Protein AF-A0A2M6W007-F1 (afdb_monomer_lite)

pLDDT: mean 82.6, std 11.11, range [42.0, 96.88]

Organism: NCBI:txid1974650

Structure (mmCIF, N/CA/C/O backbone):
data_AF-A0A2M6W007-F1
#
_entry.id   AF-A0A2M6W007-F1
#
loop_
_atom_site.group_PDB
_atom_site.id
_atom_site.type_symbol
_atom_site.label_atom_id
_atom_site.label_alt_id
_atom_site.label_comp_id
_atom_site.label_asym_id
_atom_site.label_entity_id
_atom_site.label_seq_id
_atom_site.pdbx_PDB_ins_code
_atom_site.Cartn_x
_atom_site.Cartn_y
_atom_site.Cartn_z
_atom_site.occupancy
_atom_site.B_iso_or_equiv
_atom_site.auth_seq_id
_atom_site.auth_comp_id
_atom_site.auth_asym_id
_atom_site.auth_atom_id
_atom_site.pdbx_PDB_model_num
ATOM 1 N N . ARG A 1 1 ? -10.354 1.843 -17.932 1.00 42.00 1 ARG A N 1
ATOM 2 C CA . ARG A 1 1 ? -9.339 2.840 -17.512 1.00 42.00 1 ARG A CA 1
ATOM 3 C C . ARG A 1 1 ? -9.110 3.803 -18.677 1.00 42.00 1 ARG A C 1
ATOM 5 O O . ARG A 1 1 ? -8.175 3.614 -19.440 1.00 42.00 1 ARG A O 1
ATOM 12 N N . GLY A 1 2 ? -10.047 4.721 -18.912 1.00 45.81 2 GLY A N 1
ATOM 13 C CA . GLY A 1 2 ? -9.952 5.723 -19.979 1.00 45.81 2 GLY A CA 1
ATOM 14 C C . GLY A 1 2 ? -9.553 7.080 -19.406 1.00 45.81 2 GLY A C 1
ATOM 15 O O . GLY A 1 2 ? -9.742 7.310 -18.212 1.00 45.81 2 GLY A O 1
ATOM 16 N N . VAL A 1 3 ? -9.019 7.952 -20.256 1.00 50.84 3 VAL A N 1
ATOM 17 C CA . VAL A 1 3 ? -8.928 9.395 -20.012 1.00 50.84 3 VAL A CA 1
ATOM 18 C C . VAL A 1 3 ? -9.716 10.046 -21.137 1.00 50.84 3 VAL A C 1
ATOM 20 O O . VAL A 1 3 ? -9.412 9.808 -22.307 1.00 50.84 3 VAL A O 1
ATOM 23 N N . THR A 1 4 ? -10.739 10.823 -20.807 1.00 56.56 4 THR A N 1
ATOM 24 C CA . THR A 1 4 ? -11.425 11.678 -21.784 1.00 56.56 4 THR A CA 1
ATOM 25 C C . THR A 1 4 ? -10.906 13.095 -21.616 1.00 56.56 4 THR A C 1
ATOM 27 O O . THR A 1 4 ? -10.598 13.524 -20.506 1.00 56.56 4 THR A O 1
ATOM 30 N N . GLY A 1 5 ? -10.714 13.788 -22.736 1.00 57.38 5 GLY A N 1
ATOM 31 C CA . GLY A 1 5 ? -10.136 15.125 -22.783 1.00 57.38 5 GLY A CA 1
ATOM 32 C C . GLY A 1 5 ? -11.005 16.046 -23.629 1.00 57.38 5 GLY A C 1
ATOM 33 O O . GLY A 1 5 ? -11.279 15.740 -24.789 1.00 57.38 5 GLY A O 1
ATOM 34 N N . GLY A 1 6 ? -11.426 17.172 -23.062 1.00 59.97 6 GLY A N 1
ATOM 35 C CA . GLY A 1 6 ? -12.154 18.239 -23.752 1.00 59.97 6 GLY A CA 1
ATOM 36 C C . GLY A 1 6 ? -11.506 19.596 -23.504 1.00 59.97 6 GLY A C 1
ATOM 37 O O . GLY A 1 6 ? -10.613 19.713 -22.673 1.00 59.97 6 GLY A O 1
ATOM 38 N N . SER A 1 7 ? -11.927 20.642 -24.214 1.00 58.47 7 SER A N 1
ATOM 39 C CA . SER A 1 7 ? -11.434 22.002 -23.972 1.00 58.47 7 SER A CA 1
ATOM 40 C C . SER A 1 7 ? -12.556 22.947 -23.560 1.00 58.47 7 SER A C 1
ATOM 42 O O . SER A 1 7 ? -13.568 23.051 -24.251 1.00 58.47 7 SER A O 1
ATOM 44 N N . VAL A 1 8 ? -12.344 23.694 -22.473 1.00 63.19 8 VAL A N 1
ATOM 45 C CA . VAL A 1 8 ? -13.211 24.800 -22.043 1.00 63.19 8 VAL A CA 1
ATOM 46 C C . VAL A 1 8 ? -12.331 26.003 -21.712 1.00 63.19 8 VAL A C 1
ATOM 48 O O . VAL A 1 8 ? -11.396 25.914 -20.922 1.00 63.19 8 VAL A O 1
ATOM 51 N N . GLY A 1 9 ? -12.587 27.148 -22.352 1.00 64.81 9 GLY A N 1
ATOM 52 C CA . GLY A 1 9 ? -11.888 28.402 -22.035 1.00 64.81 9 GLY A CA 1
ATOM 53 C C . GLY A 1 9 ? -10.364 28.381 -22.243 1.00 64.81 9 GLY A C 1
ATOM 54 O O . GLY A 1 9 ? -9.652 29.097 -21.545 1.00 64.81 9 GLY A O 1
ATOM 55 N N . GLY A 1 10 ? -9.852 27.564 -23.173 1.00 64.81 10 GLY A N 1
ATOM 56 C CA . GLY A 1 10 ? -8.409 27.435 -23.432 1.00 64.81 10 GLY A CA 1
ATOM 57 C C . GLY A 1 10 ? -7.656 26.531 -22.453 1.00 64.81 10 GLY A C 1
ATOM 58 O O . GLY A 1 10 ? -6.430 26.487 -22.489 1.00 64.81 10 GLY A O 1
ATOM 59 N N . ARG A 1 11 ? -8.377 25.802 -21.598 1.00 66.56 11 ARG A N 1
ATOM 60 C CA . ARG A 1 11 ? -7.841 24.737 -20.746 1.00 66.56 11 ARG A CA 1
ATOM 61 C C . ARG A 1 11 ? -8.350 23.391 -21.226 1.00 66.56 11 ARG A C 1
ATOM 63 O O . ARG A 1 11 ? -9.451 23.313 -21.773 1.00 66.56 11 ARG A O 1
ATOM 70 N N . ALA A 1 12 ? -7.537 22.361 -21.047 1.00 71.31 12 ALA A N 1
ATOM 71 C CA . ALA A 1 12 ? -7.923 20.983 -21.267 1.00 71.31 12 ALA A CA 1
ATOM 72 C C . ALA A 1 12 ? -8.531 20.436 -19.975 1.00 71.31 12 ALA A C 1
ATOM 74 O O . ALA A 1 12 ? -7.884 20.496 -18.934 1.00 71.31 12 ALA A O 1
ATOM 75 N N . GLN A 1 13 ? -9.761 19.942 -20.047 1.00 67.75 13 GLN A N 1
ATOM 76 C CA . GLN A 1 13 ? -10.447 19.240 -18.970 1.00 67.75 13 GLN A CA 1
ATOM 77 C C . GLN A 1 13 ? -10.296 17.744 -19.181 1.00 67.75 13 GLN A C 1
ATOM 79 O O . GLN A 1 13 ? -10.562 17.251 -20.279 1.00 67.75 13 GLN A O 1
ATOM 84 N N . TYR A 1 14 ? -9.884 17.049 -18.131 1.00 68.56 14 TYR A N 1
ATOM 85 C CA . TYR A 1 14 ? -9.670 15.613 -18.140 1.00 68.56 14 TYR A CA 1
ATOM 86 C C . TYR A 1 14 ? -10.504 14.933 -17.071 1.00 68.56 14 TYR A C 1
ATOM 88 O O . TYR A 1 14 ? -10.580 15.443 -15.956 1.00 68.56 14 TYR A O 1
ATOM 96 N N . SER A 1 15 ? -11.054 13.767 -17.407 1.00 60.09 15 SER A N 1
ATOM 97 C CA . SER A 1 15 ? -11.714 12.866 -16.460 1.00 60.09 15 SER A CA 1
ATOM 98 C C . SER A 1 15 ? -11.051 11.489 -16.500 1.00 60.09 15 SER A C 1
ATOM 100 O O . SER A 1 15 ? -10.866 10.906 -17.574 1.00 60.09 15 SER A O 1
ATOM 102 N N . VAL A 1 16 ? -10.694 10.959 -15.327 1.00 58.91 16 VAL A N 1
ATOM 103 C CA . VAL A 1 16 ? -10.092 9.621 -15.159 1.00 58.91 16 VAL A CA 1
ATOM 104 C C . VAL A 1 16 ? -11.105 8.676 -14.505 1.00 58.91 16 VAL A C 1
ATOM 106 O O . VAL A 1 16 ? -11.677 9.002 -13.473 1.00 58.91 16 VAL A O 1
ATOM 109 N N . TYR A 1 17 ? -11.353 7.503 -15.101 1.00 52.09 17 TYR A N 1
ATOM 110 C CA . TYR A 1 17 ? -12.508 6.638 -14.768 1.00 52.09 17 TYR A CA 1
ATOM 111 C C . TYR A 1 17 ? -12.194 5.418 -13.873 1.00 52.09 17 TYR A C 1
ATOM 113 O O . TYR A 1 17 ? -12.581 4.298 -14.198 1.00 52.09 17 TYR A O 1
ATOM 121 N N . SER A 1 18 ? -11.463 5.592 -12.773 1.00 45.16 18 SER A N 1
ATOM 122 C CA . SER A 1 18 ? -11.412 4.599 -11.668 1.00 45.16 18 SER A CA 1
ATOM 123 C C . SER A 1 18 ? -12.096 5.148 -10.414 1.00 45.16 18 SER A C 1
ATOM 125 O O . SER A 1 18 ? -12.940 4.498 -9.814 1.00 45.16 18 SER A O 1
ATOM 127 N N . THR A 1 19 ? -11.767 6.396 -10.105 1.00 50.75 19 THR A N 1
ATOM 128 C CA . THR A 1 19 ? -12.418 7.358 -9.227 1.00 50.75 19 THR A CA 1
ATOM 129 C C . THR A 1 19 ? -12.482 8.624 -10.062 1.00 50.75 19 THR A C 1
ATOM 131 O O . THR A 1 19 ? -11.425 9.087 -10.498 1.00 50.75 19 THR A O 1
ATOM 134 N N . ARG A 1 20 ? -13.677 9.147 -10.364 1.00 53.41 20 ARG A N 1
ATOM 135 C CA . ARG A 1 20 ? -13.807 10.305 -11.257 1.00 53.41 20 ARG A CA 1
ATOM 136 C C . ARG A 1 20 ? -13.080 11.502 -10.649 1.00 53.41 20 ARG A C 1
ATOM 138 O O . ARG A 1 20 ? -13.597 12.165 -9.757 1.00 53.41 20 ARG A O 1
ATOM 145 N N . GLN A 1 21 ? -11.885 11.760 -11.155 1.00 57.88 21 GLN A N 1
ATOM 146 C CA . GLN A 1 21 ? -11.101 12.940 -10.840 1.00 57.88 21 GLN A CA 1
ATOM 147 C C . GLN A 1 21 ? -11.123 13.835 -12.069 1.00 57.88 21 GLN A C 1
ATOM 149 O O . GLN A 1 21 ? -10.673 13.428 -13.143 1.00 57.88 21 GLN A O 1
ATOM 154 N N . ASP A 1 22 ? -11.688 15.027 -11.891 1.00 70.06 22 ASP A N 1
ATOM 155 C CA . ASP A 1 22 ? -11.751 16.056 -12.917 1.00 70.06 22 ASP A CA 1
ATOM 156 C C . ASP A 1 22 ? -10.643 17.079 -12.648 1.00 70.06 22 ASP A C 1
ATOM 158 O O . ASP A 1 22 ? -10.530 17.615 -11.542 1.00 70.06 22 ASP A O 1
ATOM 162 N N . PHE A 1 23 ? -9.822 17.362 -13.655 1.00 74.31 23 PHE A N 1
ATOM 163 C CA . PHE A 1 23 ? -8.757 18.351 -13.530 1.00 74.31 23 PHE A CA 1
ATOM 164 C C . PHE A 1 23 ? -8.502 19.118 -14.823 1.00 74.31 23 PHE A C 1
ATOM 166 O O . PHE A 1 23 ? -8.863 18.690 -15.921 1.00 74.31 23 PHE A O 1
ATOM 173 N N . GLU A 1 24 ? -7.874 20.286 -14.674 1.00 79.88 24 GLU A N 1
ATOM 174 C CA . GLU A 1 24 ? -7.568 21.198 -15.771 1.00 79.88 24 GLU A CA 1
ATOM 175 C C . GLU A 1 24 ? -6.061 21.337 -15.973 1.00 79.88 24 GLU A C 1
ATOM 177 O O . GLU A 1 24 ? -5.343 21.662 -15.030 1.00 79.88 24 GLU A O 1
ATOM 182 N N . LEU A 1 25 ? -5.603 21.173 -17.215 1.00 78.56 25 LEU A N 1
ATOM 183 C CA . LEU A 1 25 ? -4.232 21.491 -17.624 1.00 78.56 25 LEU A CA 1
ATOM 184 C C . LEU A 1 25 ? -4.237 22.546 -18.730 1.00 78.56 25 LEU A C 1
ATOM 186 O O . LEU A 1 25 ? -5.104 22.556 -19.611 1.00 78.56 25 LEU A O 1
ATOM 190 N N . LYS A 1 26 ? -3.248 23.435 -18.713 1.00 83.25 26 LYS A N 1
ATOM 191 C CA . LYS A 1 26 ? -2.921 24.289 -19.860 1.00 83.25 26 LYS A CA 1
ATOM 192 C C . LYS A 1 26 ? -2.031 23.538 -20.845 1.00 83.25 26 LYS A C 1
ATOM 194 O O . LYS A 1 26 ? -1.427 22.523 -20.519 1.00 83.25 26 LYS A O 1
ATOM 199 N N . GLU A 1 27 ? -1.935 24.063 -22.061 1.00 82.69 27 GLU A N 1
ATOM 200 C CA . GLU A 1 27 ? -0.973 23.563 -23.041 1.00 82.69 27 GLU A CA 1
ATOM 201 C C . GLU A 1 27 ? 0.447 23.615 -22.462 1.00 82.69 27 GLU A C 1
ATOM 203 O O . GLU A 1 27 ? 0.878 24.651 -21.951 1.00 82.69 27 GLU A O 1
ATOM 208 N N . GLY A 1 28 ? 1.150 22.486 -22.525 1.00 76.31 28 GLY A N 1
ATOM 209 C CA . GLY A 1 28 ? 2.480 22.315 -21.954 1.00 76.31 28 GLY A CA 1
ATOM 210 C C . GLY A 1 28 ? 2.507 21.954 -20.465 1.00 76.31 28 GLY A C 1
ATOM 211 O O . GLY A 1 28 ? 3.600 21.735 -19.953 1.00 76.31 28 GLY A O 1
ATOM 212 N N . GLU A 1 29 ? 1.362 21.872 -19.780 1.00 82.38 29 GLU A N 1
ATOM 213 C CA . GLU A 1 29 ? 1.279 21.386 -18.396 1.00 82.38 29 GLU A CA 1
ATOM 214 C C . GLU A 1 29 ? 1.048 19.871 -18.341 1.00 82.38 29 GLU A C 1
ATOM 216 O O . GLU A 1 29 ? 0.490 19.253 -19.258 1.00 82.38 29 GLU A O 1
ATOM 221 N N . ASP A 1 30 ? 1.468 19.283 -17.226 1.00 83.12 30 ASP A N 1
ATOM 222 C CA . ASP A 1 30 ? 1.364 17.864 -16.948 1.00 83.12 30 ASP A CA 1
ATOM 223 C C . ASP A 1 30 ? 0.938 17.572 -15.502 1.00 83.12 30 ASP A C 1
ATOM 225 O O . ASP A 1 30 ? 0.964 18.446 -14.634 1.00 83.12 30 ASP A O 1
ATOM 229 N N . MET A 1 31 ? 0.499 16.338 -15.255 1.00 83.50 31 MET A N 1
ATOM 230 C CA . MET A 1 31 ? 0.059 15.871 -13.942 1.00 83.50 31 MET A CA 1
ATOM 231 C C . MET A 1 31 ? 0.268 14.373 -13.785 1.00 83.50 31 MET A C 1
ATOM 233 O O . MET A 1 31 ? 0.119 13.613 -14.741 1.00 83.50 31 MET A O 1
ATOM 237 N N . VAL A 1 32 ? 0.551 13.954 -12.555 1.00 78.19 32 VAL A N 1
ATOM 238 C CA . VAL A 1 32 ? 0.507 12.552 -12.140 1.00 78.19 32 VAL A CA 1
ATOM 239 C C . VAL A 1 32 ? -0.773 12.272 -11.355 1.00 78.19 32 VAL A C 1
ATOM 241 O O . VAL A 1 32 ? -1.190 13.089 -10.538 1.00 78.19 32 VAL A O 1
ATOM 244 N N . VAL A 1 33 ? -1.404 11.133 -11.623 1.00 73.94 33 VAL A N 1
ATOM 245 C CA . VAL A 1 33 ? -2.667 10.710 -11.013 1.00 73.94 33 VAL A CA 1
ATOM 246 C C . VAL A 1 33 ? -2.461 9.339 -10.386 1.00 73.94 33 VAL A C 1
ATOM 248 O O . VAL A 1 33 ? -2.102 8.390 -11.080 1.00 73.94 33 VAL A O 1
ATOM 251 N N . ASP A 1 34 ? -2.687 9.259 -9.081 1.00 66.50 34 ASP A N 1
ATOM 252 C CA . ASP A 1 34 ? -2.865 8.016 -8.331 1.00 66.50 34 ASP A CA 1
ATOM 253 C C . ASP A 1 34 ? -4.346 7.616 -8.453 1.00 66.50 34 ASP A C 1
ATOM 255 O O . ASP A 1 34 ? -5.252 8.345 -8.036 1.00 66.50 34 ASP A O 1
ATOM 259 N N . VAL A 1 35 ? -4.585 6.528 -9.180 1.00 63.16 35 VAL A N 1
ATOM 260 C CA . VAL A 1 35 ? -5.889 6.110 -9.709 1.00 63.16 35 VAL A CA 1
ATOM 261 C C . VAL A 1 35 ? -6.602 5.193 -8.719 1.00 63.16 35 VAL A C 1
ATOM 263 O O . VAL A 1 35 ? -7.834 5.111 -8.772 1.00 63.16 35 VAL A O 1
ATOM 266 N N . ASP A 1 36 ? -5.871 4.512 -7.837 1.00 58.12 36 ASP A N 1
ATOM 267 C CA . ASP A 1 36 ? -6.415 3.644 -6.789 1.00 58.12 36 ASP A CA 1
ATOM 268 C C . ASP A 1 36 ? -6.155 4.137 -5.351 1.00 58.12 36 ASP A C 1
ATOM 270 O O . ASP A 1 36 ? -6.604 3.498 -4.395 1.00 58.12 36 ASP A O 1
ATOM 274 N N . ALA A 1 37 ? -5.573 5.332 -5.217 1.00 56.34 37 ALA A N 1
ATOM 275 C CA . ALA A 1 37 ? -5.297 6.035 -3.968 1.00 56.34 37 ALA A CA 1
ATOM 276 C C . ALA A 1 37 ? -4.378 5.247 -3.015 1.00 56.34 37 ALA A C 1
ATOM 278 O O . ALA A 1 37 ? -4.499 5.364 -1.789 1.00 56.34 37 ALA A O 1
ATOM 279 N N . ASP A 1 38 ? -3.464 4.437 -3.558 1.00 52.56 38 ASP A N 1
ATOM 280 C CA . ASP A 1 38 ? -2.509 3.652 -2.771 1.00 52.56 38 ASP A CA 1
ATOM 281 C C . ASP A 1 38 ? -1.254 4.444 -2.339 1.00 52.56 38 ASP A C 1
ATOM 283 O O . ASP A 1 38 ? -0.407 3.927 -1.597 1.00 52.56 38 ASP A O 1
ATOM 287 N N . GLY A 1 39 ? -1.156 5.707 -2.761 1.00 50.56 39 GLY A N 1
ATOM 288 C CA . GLY A 1 39 ? -0.034 6.610 -2.534 1.00 50.56 39 GLY A CA 1
ATOM 289 C C . GLY A 1 39 ? 1.034 6.568 -3.631 1.00 50.56 39 GLY A C 1
ATOM 290 O O . GLY A 1 39 ? 2.070 7.220 -3.472 1.00 50.56 39 GLY A O 1
ATOM 291 N N . VAL A 1 40 ? 0.826 5.818 -4.717 1.00 55.28 40 VAL A N 1
ATOM 292 C CA . VAL A 1 40 ? 1.726 5.704 -5.870 1.00 55.28 40 VAL A CA 1
ATOM 293 C C . VAL A 1 40 ? 1.033 6.240 -7.120 1.00 55.28 40 VAL A C 1
ATOM 295 O O . VAL A 1 40 ? -0.107 5.927 -7.426 1.00 55.28 40 VAL A O 1
ATOM 298 N N . ALA A 1 41 ? 1.735 7.064 -7.896 1.00 62.88 41 ALA A N 1
ATOM 299 C CA . ALA A 1 41 ? 1.179 7.571 -9.143 1.00 62.88 41 ALA A CA 1
ATOM 300 C C . ALA A 1 41 ? 1.031 6.454 -10.196 1.00 62.88 41 ALA A C 1
ATOM 302 O O . ALA A 1 41 ? 2.007 5.792 -10.548 1.00 62.88 41 ALA A O 1
ATOM 303 N N . ASP A 1 42 ? -0.167 6.316 -10.764 1.00 64.69 42 ASP A N 1
ATOM 304 C CA . ASP A 1 42 ? -0.518 5.298 -11.762 1.00 64.69 42 ASP A CA 1
ATOM 305 C C . ASP A 1 42 ? -0.485 5.815 -13.195 1.00 64.69 42 ASP A C 1
ATOM 307 O O . ASP A 1 42 ? -0.195 5.071 -14.134 1.00 64.69 42 ASP A O 1
ATOM 311 N N . LEU A 1 43 ? -0.831 7.085 -13.389 1.00 73.44 43 LEU A N 1
ATOM 312 C CA . LEU A 1 43 ? -0.912 7.719 -14.695 1.00 73.44 43 LEU A CA 1
ATOM 313 C C . LEU A 1 43 ? -0.143 9.029 -14.691 1.00 73.44 43 LEU A C 1
ATOM 315 O O . LEU A 1 43 ? -0.162 9.777 -13.721 1.00 73.44 43 LEU A O 1
ATOM 319 N N . HIS A 1 44 ? 0.468 9.340 -15.823 1.00 78.88 44 HIS A N 1
ATOM 320 C CA . HIS A 1 44 ? 0.930 10.679 -16.144 1.00 78.88 44 HIS A CA 1
ATOM 321 C C . HIS A 1 44 ? 0.169 11.195 -17.354 1.00 78.88 44 HIS A C 1
ATOM 323 O O . HIS A 1 44 ? -0.040 10.461 -18.321 1.00 78.88 44 HIS A O 1
ATOM 329 N N . ILE A 1 45 ? -0.286 12.439 -17.284 1.00 79.38 45 ILE A N 1
ATOM 330 C CA . ILE A 1 45 ? -1.133 13.062 -18.294 1.00 79.38 45 ILE A CA 1
ATOM 331 C C . ILE A 1 45 ? -0.492 14.388 -18.683 1.00 79.38 45 ILE A C 1
ATOM 333 O O . ILE A 1 45 ? -0.352 15.280 -17.853 1.00 79.38 45 ILE A O 1
ATOM 337 N N . TYR A 1 46 ? -0.116 14.510 -19.955 1.00 79.88 46 TYR A N 1
ATOM 338 C CA . TYR A 1 46 ? 0.518 15.697 -20.525 1.00 79.88 46 TYR A CA 1
ATOM 339 C C . TYR A 1 46 ? -0.353 16.316 -21.615 1.00 79.88 46 TYR A C 1
ATOM 341 O O . TYR A 1 46 ? -0.683 15.663 -22.611 1.00 79.88 46 TYR A O 1
ATOM 349 N N . ALA A 1 47 ? -0.707 17.590 -21.448 1.00 83.44 47 ALA A N 1
ATOM 350 C CA . ALA A 1 47 ? -1.480 18.349 -22.422 1.00 83.44 47 ALA A CA 1
ATOM 351 C C . ALA A 1 47 ? -0.554 18.934 -23.504 1.00 83.44 47 ALA A C 1
ATOM 353 O O . ALA A 1 47 ? -0.021 20.034 -23.359 1.00 83.44 47 ALA A O 1
ATOM 354 N N . LYS A 1 48 ? -0.370 18.204 -24.610 1.00 80.81 48 LYS A N 1
ATOM 355 C CA . LYS A 1 48 ? 0.589 18.549 -25.673 1.00 80.81 48 LYS A CA 1
ATOM 356 C C . LYS A 1 48 ? 0.156 19.762 -26.493 1.00 80.81 48 LYS A C 1
ATOM 358 O O . LYS A 1 48 ? 0.944 20.681 -26.673 1.00 80.81 48 LYS A O 1
ATOM 363 N N . THR A 1 49 ? -1.074 19.762 -27.012 1.00 81.19 49 THR A N 1
ATOM 364 C CA . THR A 1 49 ? -1.642 20.911 -27.745 1.00 81.19 49 THR A CA 1
ATOM 365 C C . THR A 1 49 ? -3.128 21.077 -27.449 1.00 81.19 49 THR A C 1
ATOM 367 O O . THR A 1 49 ? -3.845 20.085 -27.294 1.00 81.19 49 THR A O 1
ATOM 370 N N . ILE A 1 50 ? -3.602 22.327 -27.383 1.00 80.44 50 ILE A N 1
ATOM 371 C CA . ILE A 1 50 ? -5.019 22.660 -27.184 1.00 80.44 50 ILE A CA 1
ATOM 372 C C . ILE A 1 50 ? -5.501 23.520 -28.357 1.00 80.44 50 ILE A C 1
ATOM 374 O O . ILE A 1 50 ? -5.234 24.720 -28.441 1.00 80.44 50 ILE A O 1
ATOM 378 N N . ASP A 1 51 ? -6.275 22.930 -29.269 1.00 80.25 51 ASP A N 1
ATOM 379 C CA . ASP A 1 51 ? -6.909 23.684 -30.348 1.00 80.25 51 ASP A CA 1
ATOM 380 C C . ASP A 1 51 ? -8.187 24.366 -29.843 1.00 80.25 51 ASP A C 1
ATOM 382 O O . ASP A 1 51 ? -9.277 23.793 -29.813 1.00 80.25 51 ASP A O 1
ATOM 386 N N . THR A 1 52 ? -8.052 25.642 -29.495 1.00 73.94 52 THR A N 1
ATOM 387 C CA . THR A 1 52 ? -9.149 26.488 -28.999 1.00 73.94 52 THR A CA 1
ATOM 388 C C . THR A 1 52 ? -10.274 26.740 -30.009 1.00 73.94 52 THR A C 1
ATOM 390 O O . THR A 1 52 ? -11.356 27.165 -29.607 1.00 73.94 52 THR A O 1
ATOM 393 N N . LYS A 1 53 ? -10.062 26.492 -31.311 1.00 73.75 53 LYS A N 1
ATOM 394 C CA . LYS A 1 53 ? -11.090 26.679 -32.351 1.00 73.75 53 LYS A CA 1
ATOM 395 C C . LYS A 1 53 ? -11.938 25.433 -32.551 1.00 73.75 53 LYS A C 1
ATOM 397 O O . LYS A 1 53 ? -13.120 25.554 -32.862 1.00 73.75 53 LYS A O 1
ATOM 402 N N . THR A 1 54 ? -11.333 24.254 -32.427 1.00 75.44 54 THR A N 1
ATOM 403 C CA . THR A 1 54 ? -12.028 22.972 -32.618 1.00 75.44 54 THR A CA 1
ATOM 404 C C . THR A 1 54 ? -12.399 22.288 -31.306 1.00 75.44 54 THR A C 1
ATOM 406 O O . THR A 1 54 ? -13.159 21.324 -31.326 1.00 75.44 54 THR A O 1
ATOM 409 N N . GLY A 1 55 ? -11.876 22.776 -30.178 1.00 68.19 55 GLY A N 1
ATOM 410 C CA . GLY A 1 55 ? -12.040 22.175 -28.857 1.00 68.19 55 GLY A CA 1
ATOM 411 C C . GLY A 1 55 ? -11.242 20.882 -28.667 1.00 68.19 55 GLY A C 1
ATOM 412 O O . GLY A 1 55 ? -11.402 20.219 -27.645 1.00 68.19 55 GLY A O 1
ATOM 413 N N . LYS A 1 56 ? -10.401 20.498 -29.640 1.00 71.31 56 LYS A N 1
ATOM 414 C CA . LYS A 1 56 ? -9.616 19.262 -29.589 1.00 71.31 56 LYS A CA 1
ATOM 415 C C . LYS A 1 56 ? -8.363 19.446 -28.746 1.00 71.31 56 LYS A C 1
ATOM 417 O O . LYS A 1 56 ? -7.605 20.393 -28.941 1.00 71.31 56 LYS A O 1
ATOM 422 N N . VAL A 1 57 ? -8.117 18.478 -27.874 1.00 76.00 57 VAL A N 1
ATOM 423 C CA . VAL A 1 57 ? -6.913 18.395 -27.051 1.00 76.00 57 VAL A CA 1
ATOM 424 C C . VAL A 1 57 ? -6.083 17.208 -27.527 1.00 76.00 57 VAL A C 1
ATOM 426 O O . VAL A 1 57 ? -6.616 16.115 -27.718 1.00 76.00 57 VAL A O 1
ATOM 429 N N . GLN A 1 58 ? -4.786 17.417 -27.748 1.00 77.88 58 GLN A N 1
ATOM 430 C CA . GLN A 1 58 ? -3.834 16.317 -27.871 1.00 77.88 58 GLN A CA 1
ATOM 431 C C . GLN A 1 58 ? -3.193 16.060 -26.520 1.00 77.88 58 GLN A C 1
ATOM 433 O O . GLN A 1 58 ? -2.595 16.959 -25.924 1.00 77.88 58 GLN A O 1
ATOM 438 N N . THR A 1 59 ? -3.270 14.811 -26.085 1.00 73.38 59 THR A N 1
ATOM 439 C CA . THR A 1 59 ? -2.824 14.391 -24.763 1.00 73.38 59 THR A CA 1
ATOM 440 C C . THR A 1 59 ? -1.938 13.174 -24.896 1.00 73.38 59 THR A C 1
ATOM 442 O O . THR A 1 59 ? -2.244 12.261 -25.664 1.00 73.38 59 THR A O 1
ATOM 445 N N . VAL A 1 60 ? -0.854 13.157 -24.131 1.00 75.12 60 VAL A N 1
ATOM 446 C CA . VAL A 1 60 ? -0.062 11.950 -23.908 1.00 75.12 60 VAL A CA 1
ATOM 447 C C . VAL A 1 60 ? -0.465 11.402 -22.548 1.00 75.12 60 VAL A C 1
ATOM 449 O O . VAL A 1 60 ? -0.409 12.123 -21.555 1.00 75.12 60 VAL A O 1
ATOM 452 N N . VAL A 1 61 ? -0.915 10.149 -22.518 1.00 74.62 61 VAL A N 1
ATOM 453 C CA . VAL A 1 61 ? -1.232 9.433 -21.280 1.00 74.62 61 VAL A CA 1
ATOM 454 C C . VAL A 1 61 ? -0.224 8.306 -21.131 1.00 74.62 61 VAL A C 1
ATOM 456 O O . VAL A 1 61 ? -0.183 7.396 -21.959 1.00 74.62 61 VAL A O 1
ATOM 459 N N . THR A 1 62 ? 0.579 8.364 -20.076 1.00 71.38 62 THR A N 1
ATOM 460 C CA . THR A 1 62 ? 1.580 7.347 -19.759 1.00 71.38 62 THR A CA 1
ATOM 461 C C . THR A 1 62 ? 1.087 6.517 -18.582 1.00 71.38 62 THR A C 1
ATOM 463 O O . THR A 1 62 ? 0.749 7.065 -17.537 1.00 71.38 62 THR A O 1
ATOM 466 N N . ASN A 1 63 ? 1.053 5.192 -18.735 1.00 71.12 63 ASN A N 1
ATOM 467 C CA . ASN A 1 63 ? 0.769 4.282 -17.627 1.00 71.12 63 ASN A CA 1
ATOM 468 C C . ASN A 1 63 ? 2.036 4.097 -16.785 1.00 71.12 63 ASN A C 1
ATOM 470 O O . ASN A 1 63 ? 2.959 3.397 -17.205 1.00 71.12 63 ASN A O 1
ATOM 474 N N . LEU A 1 64 ? 2.074 4.731 -15.617 1.00 67.44 64 LEU A N 1
ATOM 475 C CA . LEU A 1 64 ? 3.213 4.700 -14.709 1.00 67.44 64 LEU A CA 1
ATOM 476 C C . LEU A 1 64 ? 3.387 3.331 -14.045 1.00 67.44 64 LEU A C 1
ATOM 478 O O . LEU A 1 64 ? 4.518 2.877 -13.887 1.00 67.44 64 LEU A O 1
ATOM 482 N N . ALA A 1 65 ? 2.291 2.608 -13.796 1.00 61.59 65 ALA A N 1
ATOM 483 C CA . ALA A 1 65 ? 2.327 1.249 -13.252 1.00 61.59 65 ALA A CA 1
ATOM 484 C C . ALA A 1 65 ? 3.002 0.223 -14.191 1.00 61.59 65 ALA A C 1
ATOM 486 O O . ALA A 1 65 ? 3.287 -0.906 -13.789 1.00 61.59 65 ALA A O 1
ATOM 487 N N . ALA A 1 66 ? 3.261 0.583 -15.456 1.00 63.59 66 ALA A N 1
ATOM 488 C CA . ALA A 1 66 ? 3.996 -0.259 -16.398 1.00 63.59 66 ALA A CA 1
ATOM 489 C C . ALA A 1 66 ? 5.525 -0.132 -16.273 1.00 63.59 66 ALA A C 1
ATOM 491 O O . ALA A 1 66 ? 6.243 -1.008 -16.773 1.00 63.59 66 ALA A O 1
ATOM 492 N N . PHE A 1 67 ? 6.033 0.929 -15.635 1.00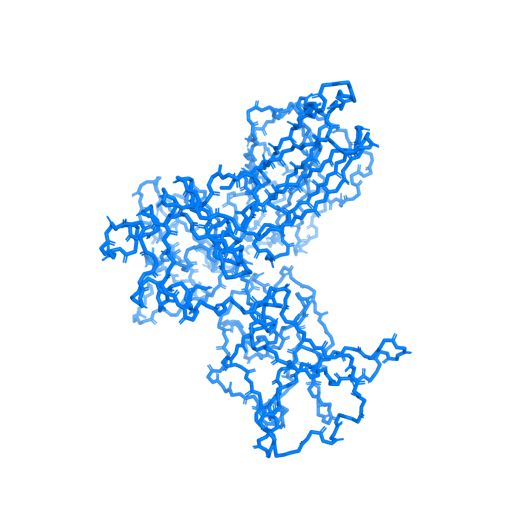 71.62 67 PHE A N 1
ATOM 493 C CA . PHE A 1 67 ? 7.460 1.050 -15.360 1.00 71.62 67 PHE A CA 1
ATOM 494 C C . PHE A 1 67 ? 7.822 0.162 -14.178 1.00 71.62 67 PHE A C 1
ATOM 496 O O . PHE A 1 67 ? 7.260 0.274 -13.094 1.00 71.62 67 PHE A O 1
ATOM 503 N N . THR A 1 68 ? 8.790 -0.724 -14.377 1.00 72.12 68 THR A N 1
ATOM 504 C CA . THR A 1 68 ? 9.306 -1.563 -13.291 1.00 72.12 68 THR A CA 1
ATOM 505 C C . THR A 1 68 ? 10.806 -1.417 -13.234 1.00 72.12 68 THR A C 1
ATOM 507 O O . THR A 1 68 ? 11.471 -1.528 -14.267 1.00 72.12 68 THR A O 1
ATOM 510 N N . PHE A 1 69 ? 11.348 -1.245 -12.041 1.00 83.19 69 PHE A N 1
ATOM 511 C CA . PHE A 1 69 ? 12.778 -1.234 -11.807 1.00 83.19 69 PHE A CA 1
ATOM 512 C C . PHE A 1 69 ? 13.111 -2.231 -10.707 1.00 83.19 69 PHE A C 1
ATOM 514 O O . PHE A 1 69 ? 12.375 -2.347 -9.735 1.00 83.19 69 PHE A O 1
ATOM 521 N N . ALA A 1 70 ? 14.171 -2.998 -10.939 1.00 74.50 70 ALA A N 1
ATOM 522 C CA . ALA A 1 70 ? 14.581 -4.087 -10.079 1.00 74.50 70 ALA A CA 1
ATOM 523 C C . ALA A 1 70 ? 16.105 -4.154 -9.977 1.00 74.50 70 ALA A C 1
ATOM 525 O O . ALA A 1 70 ? 16.798 -4.354 -10.984 1.00 74.50 70 ALA A O 1
ATOM 526 N N . ILE A 1 71 ? 16.623 -4.079 -8.758 1.00 83.12 71 ILE A N 1
ATOM 527 C CA . ILE A 1 71 ? 18.003 -4.365 -8.398 1.00 83.12 71 ILE A CA 1
ATOM 528 C C . ILE A 1 71 ? 18.117 -5.865 -8.129 1.00 83.12 71 ILE A C 1
ATOM 530 O O . ILE A 1 71 ? 17.410 -6.455 -7.315 1.00 83.12 71 ILE A O 1
ATOM 534 N N . ASN A 1 72 ? 19.021 -6.514 -8.851 1.00 80.25 72 ASN A N 1
ATOM 535 C CA . ASN A 1 72 ? 19.283 -7.944 -8.809 1.00 80.25 72 ASN A CA 1
ATOM 536 C C . ASN A 1 72 ? 18.040 -8.831 -9.005 1.00 80.25 72 ASN A C 1
ATOM 538 O O . ASN A 1 72 ? 18.001 -9.954 -8.515 1.00 80.25 72 ASN A O 1
ATOM 542 N N . ASN A 1 73 ? 17.059 -8.372 -9.789 1.00 68.81 73 ASN A N 1
ATOM 543 C CA . ASN A 1 73 ? 15.727 -8.986 -9.897 1.00 68.81 73 ASN A CA 1
ATOM 544 C C . ASN A 1 73 ? 14.940 -8.936 -8.572 1.00 68.81 73 ASN A C 1
ATOM 546 O O . ASN A 1 73 ? 14.394 -9.955 -8.153 1.00 68.81 73 ASN A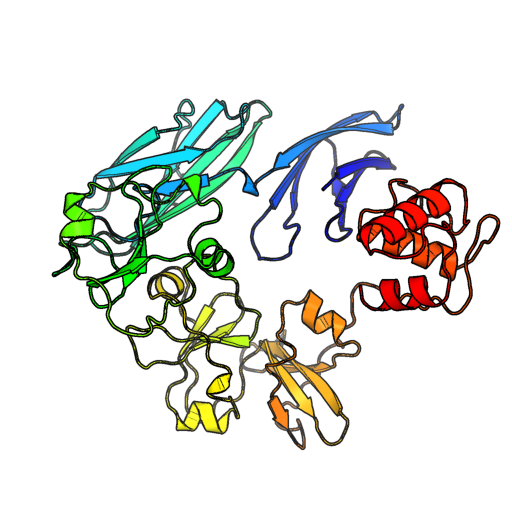 O 1
ATOM 550 N N . ASN A 1 74 ? 14.886 -7.763 -7.933 1.00 65.25 74 ASN A N 1
ATOM 551 C CA . ASN A 1 74 ? 14.224 -7.524 -6.649 1.00 65.25 74 ASN A CA 1
ATOM 552 C C . ASN A 1 74 ? 14.772 -8.437 -5.550 1.00 65.25 74 ASN A C 1
ATOM 554 O O . ASN A 1 74 ? 14.013 -9.159 -4.913 1.00 65.25 74 ASN A O 1
ATOM 558 N N . MET A 1 75 ? 16.089 -8.473 -5.345 1.00 66.50 75 MET A N 1
ATOM 559 C CA . MET A 1 75 ? 16.632 -9.079 -4.123 1.00 66.50 75 MET A CA 1
ATOM 560 C C . MET A 1 75 ? 16.693 -8.022 -3.021 1.00 66.50 75 MET A C 1
ATOM 562 O O . MET A 1 75 ? 17.219 -6.947 -3.277 1.00 66.50 75 MET A O 1
ATOM 566 N N . SER A 1 76 ? 16.294 -8.343 -1.781 1.00 61.22 76 SER A N 1
ATOM 567 C CA . SER A 1 76 ? 16.545 -7.432 -0.643 1.00 61.22 76 SER A CA 1
ATOM 568 C C . SER A 1 76 ? 17.994 -7.343 -0.227 1.00 61.22 76 SER A C 1
ATOM 570 O O . SER A 1 76 ? 18.333 -6.415 0.490 1.00 61.22 76 SER A O 1
ATOM 572 N N . TYR A 1 77 ? 18.854 -8.291 -0.603 1.00 72.06 77 TYR A N 1
ATOM 573 C CA . TYR A 1 77 ? 20.238 -8.293 -0.139 1.00 72.06 77 TYR A CA 1
ATOM 574 C C . TYR A 1 77 ? 21.216 -8.568 -1.272 1.00 72.06 77 TYR A C 1
ATOM 576 O O . TYR A 1 77 ? 20.956 -9.356 -2.184 1.00 72.06 77 TYR A O 1
ATOM 584 N N . THR A 1 78 ? 22.388 -7.956 -1.174 1.00 79.25 78 THR A N 1
ATOM 585 C CA . THR A 1 78 ? 23.550 -8.266 -2.003 1.00 79.25 78 THR A CA 1
ATOM 586 C C . THR A 1 78 ? 24.793 -8.306 -1.131 1.00 79.25 78 THR A C 1
ATOM 588 O O . THR A 1 78 ? 24.917 -7.543 -0.176 1.00 79.25 78 THR A O 1
ATOM 591 N N . THR A 1 79 ? 25.732 -9.186 -1.466 1.00 84.44 79 THR A N 1
ATOM 592 C CA . THR A 1 79 ? 27.089 -9.160 -0.898 1.00 84.44 79 THR A CA 1
ATOM 593 C C . THR A 1 79 ? 28.086 -8.452 -1.803 1.00 84.44 79 THR A C 1
ATOM 595 O O . THR A 1 79 ? 29.270 -8.369 -1.489 1.00 84.44 79 THR A O 1
ATOM 598 N N . SER A 1 80 ? 27.623 -7.991 -2.964 1.00 87.00 80 SER A N 1
ATOM 599 C CA . SER A 1 80 ? 28.425 -7.285 -3.948 1.00 87.00 80 SER A CA 1
ATOM 600 C C . SER A 1 80 ? 27.970 -5.840 -4.047 1.00 87.00 80 SER A C 1
ATOM 602 O O . SER A 1 80 ? 26.773 -5.562 -4.124 1.00 87.00 80 SER A O 1
ATOM 604 N N . THR A 1 81 ? 28.939 -4.931 -4.109 1.00 92.06 81 THR A N 1
ATOM 605 C CA . THR A 1 81 ? 28.721 -3.534 -4.497 1.00 92.06 81 THR A CA 1
ATOM 606 C C . THR A 1 81 ? 28.332 -3.405 -5.968 1.00 92.06 81 THR A C 1
ATOM 608 O O . THR A 1 81 ? 27.827 -2.361 -6.366 1.00 92.06 81 THR A O 1
ATOM 611 N N . VAL A 1 82 ? 28.525 -4.460 -6.768 1.00 91.94 82 VAL A N 1
ATOM 612 C CA . VAL A 1 82 ? 28.076 -4.545 -8.158 1.00 91.94 82 VAL A CA 1
ATOM 613 C C . VAL A 1 82 ? 26.734 -5.265 -8.211 1.00 91.94 82 VAL A C 1
ATOM 615 O O . VAL A 1 82 ? 26.612 -6.422 -7.804 1.00 91.94 82 VAL A O 1
ATOM 618 N N . VAL A 1 83 ? 25.730 -4.593 -8.758 1.00 90.44 83 VAL A N 1
ATOM 619 C CA . VAL A 1 83 ? 24.371 -5.107 -8.913 1.00 90.44 83 VAL A CA 1
ATOM 620 C C . VAL A 1 83 ? 23.940 -5.083 -10.373 1.00 90.44 83 VAL A C 1
ATOM 622 O O . VAL A 1 83 ? 24.408 -4.284 -11.181 1.00 90.44 83 VAL A O 1
ATOM 625 N N . SER A 1 84 ? 23.040 -5.988 -10.727 1.00 84.94 84 SER A N 1
ATOM 626 C CA . SER A 1 84 ? 22.341 -5.985 -12.008 1.00 84.94 84 SER A CA 1
ATOM 627 C C . SER A 1 84 ? 21.047 -5.198 -11.875 1.00 84.94 84 SER A C 1
ATOM 629 O O . SER A 1 84 ? 20.318 -5.358 -10.909 1.00 84.94 84 SER A O 1
ATOM 631 N N . LEU A 1 85 ? 20.762 -4.339 -12.834 1.00 90.00 85 LEU A N 1
ATOM 632 C CA . LEU A 1 85 ? 19.559 -3.535 -12.907 1.00 90.00 85 LEU A CA 1
ATOM 633 C C . LEU A 1 85 ? 18.710 -4.063 -14.050 1.00 90.00 85 LEU A C 1
ATOM 635 O O . LEU A 1 85 ? 19.204 -4.239 -15.168 1.00 90.00 85 LEU A O 1
ATOM 639 N N . ARG A 1 86 ? 17.432 -4.293 -13.776 1.00 80.50 86 ARG A N 1
ATOM 640 C CA . ARG A 1 86 ? 16.432 -4.620 -14.784 1.00 80.50 86 ARG A CA 1
ATOM 641 C C . ARG A 1 86 ? 15.378 -3.530 -14.781 1.00 80.50 86 ARG A C 1
ATOM 643 O O . ARG A 1 86 ? 14.724 -3.304 -13.770 1.00 80.50 86 ARG A O 1
ATOM 650 N N . ILE A 1 87 ? 15.222 -2.870 -15.919 1.00 85.44 87 ILE A N 1
ATOM 651 C CA . ILE A 1 87 ? 14.303 -1.754 -16.091 1.00 85.44 87 ILE A CA 1
ATOM 652 C C . ILE A 1 87 ? 13.352 -2.100 -17.229 1.00 85.44 87 ILE A C 1
ATOM 654 O O . ILE A 1 87 ? 13.775 -2.400 -18.347 1.00 85.44 87 ILE A O 1
ATOM 658 N N . ARG A 1 88 ? 12.052 -2.057 -16.949 1.00 75.50 88 ARG A N 1
ATOM 659 C CA . ARG A 1 88 ? 11.009 -2.103 -17.968 1.00 75.50 88 ARG A CA 1
ATOM 660 C C . ARG A 1 88 ? 10.536 -0.677 -18.202 1.00 75.50 88 ARG A C 1
ATOM 662 O O . ARG A 1 88 ? 10.010 -0.046 -17.292 1.00 75.50 88 ARG A O 1
ATOM 669 N N . GLY A 1 89 ? 10.763 -0.195 -19.416 1.00 68.75 89 GLY A N 1
ATOM 670 C CA . GLY A 1 89 ? 10.168 1.026 -19.943 1.00 68.75 89 GLY A CA 1
ATOM 671 C C . GLY A 1 89 ? 9.024 0.704 -20.899 1.00 68.75 89 GLY A C 1
ATOM 672 O O . GLY A 1 89 ? 8.857 -0.445 -21.312 1.00 68.75 89 GLY A O 1
ATOM 673 N N . TYR A 1 90 ? 8.257 1.726 -21.260 1.00 70.44 90 TYR A N 1
ATOM 674 C CA . TYR A 1 90 ? 7.361 1.674 -22.411 1.00 70.44 90 TYR A CA 1
ATOM 675 C C . TYR A 1 90 ? 8.162 1.781 -23.720 1.00 70.44 90 TYR A C 1
ATOM 677 O O . TYR A 1 90 ? 9.312 2.227 -23.709 1.00 70.44 90 TYR A O 1
ATOM 685 N N . ASP A 1 91 ? 7.555 1.415 -24.850 1.00 68.25 91 ASP A N 1
ATOM 686 C CA . ASP A 1 91 ? 8.233 1.391 -26.158 1.00 68.25 91 ASP A CA 1
ATOM 687 C C . ASP A 1 91 ? 8.781 2.766 -26.593 1.00 68.25 91 ASP A C 1
ATOM 689 O O . ASP A 1 91 ? 9.671 2.835 -27.437 1.00 68.25 91 ASP A O 1
ATOM 693 N N . ASN A 1 92 ? 8.288 3.861 -26.006 1.00 78.12 92 ASN A N 1
ATOM 694 C CA . ASN A 1 92 ? 8.718 5.229 -26.298 1.00 78.12 92 ASN A CA 1
ATOM 695 C C . ASN A 1 92 ? 9.780 5.779 -25.323 1.00 78.12 92 ASN A C 1
ATOM 697 O O . ASN A 1 92 ? 10.095 6.966 -25.392 1.00 78.12 92 ASN A O 1
ATOM 701 N N . VAL A 1 93 ? 10.337 4.976 -24.405 1.00 86.25 93 VAL A N 1
ATOM 702 C CA . VAL A 1 93 ? 11.465 5.415 -23.562 1.00 86.25 93 VAL A CA 1
ATOM 703 C C . VAL A 1 93 ? 12.741 5.457 -24.399 1.00 86.25 93 VAL A C 1
ATOM 705 O O . VAL A 1 93 ? 13.169 4.449 -24.955 1.00 86.25 93 VAL A O 1
ATOM 708 N N . THR A 1 94 ? 13.377 6.626 -24.462 1.00 92.12 94 THR A N 1
ATOM 709 C CA . THR A 1 94 ? 14.573 6.849 -25.288 1.00 92.12 94 THR A CA 1
ATOM 710 C C . THR A 1 94 ? 15.854 6.886 -24.463 1.00 92.12 94 THR A C 1
ATOM 712 O O . THR A 1 94 ? 16.886 6.372 -24.898 1.00 92.12 94 THR A O 1
ATOM 715 N N . HIS A 1 95 ? 15.800 7.471 -23.265 1.00 94.81 95 HIS A N 1
ATOM 716 C CA . HIS A 1 95 ? 16.962 7.657 -22.401 1.00 94.81 95 HIS A CA 1
ATOM 717 C C . HIS A 1 95 ? 16.634 7.345 -20.942 1.00 94.81 95 HIS A C 1
ATOM 719 O O . HIS A 1 95 ? 15.478 7.316 -20.529 1.00 94.81 95 HIS A O 1
ATOM 725 N N . MET A 1 96 ? 17.677 7.134 -20.150 1.00 95.69 96 MET A N 1
ATOM 726 C CA . MET A 1 96 ? 17.597 6.916 -18.715 1.00 95.69 96 MET A CA 1
ATOM 727 C C . MET A 1 96 ? 18.736 7.620 -17.977 1.00 95.69 96 MET A C 1
ATOM 729 O O . MET A 1 96 ? 19.788 7.861 -18.556 1.00 95.69 96 MET A O 1
ATOM 733 N N . ALA A 1 97 ? 18.561 7.917 -16.698 1.00 96.88 97 ALA A N 1
ATOM 734 C CA . ALA A 1 97 ? 19.626 8.345 -15.794 1.00 96.88 97 ALA A CA 1
ATOM 735 C C . ALA A 1 97 ? 19.526 7.523 -14.504 1.00 96.88 97 ALA A C 1
ATOM 737 O O . ALA A 1 97 ? 18.417 7.218 -14.085 1.00 96.88 97 ALA A O 1
ATOM 738 N N . ILE A 1 98 ? 20.656 7.153 -13.892 1.00 96.25 98 ILE A N 1
ATOM 739 C CA . ILE A 1 98 ? 20.705 6.351 -12.653 1.00 96.25 98 ILE A CA 1
ATOM 740 C C . ILE A 1 98 ? 21.490 7.127 -11.593 1.00 96.25 98 ILE A C 1
ATOM 742 O O . ILE A 1 98 ? 22.557 7.659 -11.904 1.00 96.25 98 ILE A O 1
ATOM 746 N N . SER A 1 99 ? 20.996 7.164 -10.357 1.00 95.50 99 SER A N 1
ATOM 747 C CA . SER A 1 99 ? 21.604 7.895 -9.241 1.00 95.50 99 SER A CA 1
ATOM 748 C C . SER A 1 99 ? 21.416 7.157 -7.912 1.00 95.50 99 SER A C 1
ATOM 750 O O . SER A 1 99 ? 20.396 6.505 -7.716 1.00 95.50 99 SER A O 1
ATOM 752 N N . GLU A 1 100 ? 22.370 7.293 -6.987 1.00 94.69 100 GLU A N 1
ATOM 753 C CA . GLU A 1 100 ? 22.182 6.968 -5.555 1.00 94.69 100 GLU A CA 1
ATOM 754 C C . GLU A 1 100 ? 21.512 8.120 -4.783 1.00 94.69 100 GLU A C 1
ATOM 756 O O . GLU A 1 100 ? 21.050 7.934 -3.663 1.00 94.69 100 GLU A O 1
ATOM 761 N N . GLU A 1 101 ? 21.431 9.305 -5.392 1.00 91.75 101 GLU A N 1
ATOM 762 C CA . GLU A 1 101 ? 20.840 10.512 -4.815 1.00 91.75 101 GLU A CA 1
ATOM 763 C C . GLU A 1 101 ? 19.552 10.874 -5.560 1.00 91.75 101 GLU A C 1
ATOM 765 O O . GLU A 1 101 ? 19.584 11.061 -6.782 1.00 91.75 101 GLU A O 1
ATOM 770 N N . GLU A 1 102 ? 18.456 11.075 -4.830 1.00 89.50 102 GLU A N 1
ATOM 771 C CA . GLU A 1 102 ? 17.134 11.420 -5.385 1.00 89.50 102 GLU A CA 1
ATOM 772 C C . GLU A 1 102 ? 17.164 12.707 -6.233 1.00 89.50 102 GLU A C 1
ATOM 774 O O . GLU A 1 102 ? 16.399 12.881 -7.175 1.00 89.50 102 GLU A O 1
ATOM 779 N N . SER A 1 103 ? 18.110 13.613 -5.961 1.00 90.88 103 SER A N 1
ATOM 780 C CA . SER A 1 103 ? 18.252 14.874 -6.703 1.00 90.88 103 SER A CA 1
ATOM 781 C C . SER A 1 103 ? 18.770 14.722 -8.141 1.00 90.88 103 SER A C 1
ATOM 783 O O . SER A 1 103 ? 18.603 15.642 -8.946 1.00 90.88 103 SER A O 1
ATOM 785 N N . PHE A 1 104 ? 19.442 13.608 -8.469 1.00 93.56 104 PHE A N 1
ATOM 786 C CA . PHE A 1 104 ? 20.197 13.423 -9.723 1.00 93.56 104 PHE A CA 1
ATOM 787 C C . PHE A 1 104 ? 21.197 14.557 -10.028 1.00 93.56 104 PHE A C 1
ATOM 789 O O . PHE A 1 104 ? 21.494 14.853 -11.190 1.00 93.56 104 PHE A O 1
ATOM 796 N N . THR A 1 105 ? 21.735 15.218 -8.999 1.00 91.06 105 THR A N 1
ATOM 797 C CA . THR A 1 105 ? 22.687 16.321 -9.191 1.00 91.06 105 THR A CA 1
ATOM 798 C C . THR A 1 105 ? 23.915 15.835 -9.971 1.00 91.06 105 THR A C 1
ATOM 800 O O . THR A 1 105 ? 24.584 14.891 -9.564 1.00 91.06 105 THR A O 1
ATOM 803 N N . ASN A 1 106 ? 24.231 16.497 -11.091 1.00 89.31 106 ASN A N 1
ATOM 804 C CA . ASN A 1 106 ? 25.317 16.139 -12.020 1.00 89.31 106 ASN A CA 1
ATOM 805 C C . ASN A 1 106 ? 25.181 14.771 -12.721 1.00 89.31 106 ASN A C 1
ATOM 807 O O . ASN A 1 106 ? 26.162 14.273 -13.276 1.00 89.31 106 ASN A O 1
ATOM 811 N N . VAL A 1 107 ? 23.990 14.173 -12.751 1.00 95.38 107 VAL A N 1
ATOM 812 C CA . VAL A 1 107 ? 23.743 12.932 -13.497 1.00 95.38 107 VAL A CA 1
ATOM 813 C C . VAL A 1 107 ? 23.235 13.266 -14.901 1.00 95.38 107 VAL A C 1
ATOM 815 O O . VAL A 1 107 ? 22.304 14.049 -15.070 1.00 95.38 107 VAL A O 1
ATOM 818 N N . SER A 1 108 ? 23.857 12.683 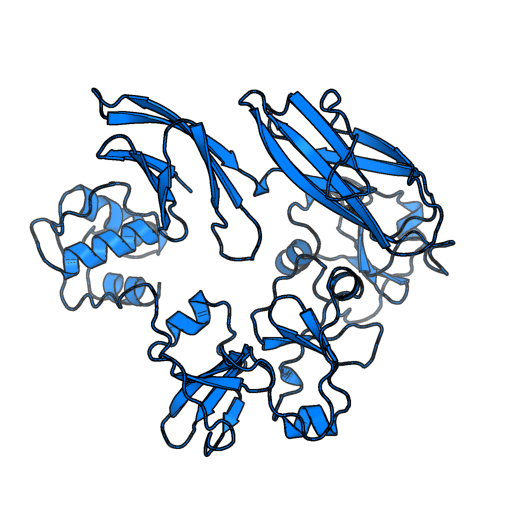-15.929 1.00 95.00 108 SER A N 1
ATOM 819 C CA . SER A 1 108 ? 23.451 12.857 -17.331 1.00 95.00 108 SER A CA 1
ATOM 820 C C . SER A 1 108 ? 22.589 11.694 -17.814 1.00 95.00 108 SER A C 1
ATOM 822 O O . SER A 1 108 ? 22.788 10.553 -17.398 1.00 95.00 108 SER A O 1
ATOM 824 N N . PHE A 1 109 ? 21.673 11.976 -18.741 1.00 96.25 109 PHE A N 1
ATOM 825 C CA . PHE A 1 109 ? 20.915 10.943 -19.440 1.00 96.25 109 PHE A CA 1
ATOM 826 C C . PHE A 1 109 ? 21.815 10.139 -20.392 1.00 96.25 109 PHE A C 1
ATOM 828 O O . PHE A 1 109 ? 22.628 10.698 -21.129 1.00 96.25 109 PHE A O 1
ATOM 835 N N . ILE A 1 110 ? 21.630 8.822 -20.391 1.00 95.56 110 ILE A N 1
ATOM 836 C CA . ILE A 1 110 ? 22.242 7.839 -21.290 1.00 95.56 110 ILE A CA 1
ATOM 837 C C . ILE A 1 110 ? 21.147 7.130 -22.104 1.00 95.56 110 ILE A C 1
ATOM 839 O O . ILE A 1 110 ? 19.995 7.126 -21.672 1.00 95.56 110 ILE A O 1
ATOM 843 N N . PRO A 1 111 ? 21.451 6.518 -23.263 1.00 96.12 111 PRO A N 1
ATOM 844 C CA . PRO A 1 111 ? 20.464 5.742 -24.013 1.00 96.12 111 PRO A CA 1
ATOM 845 C C . PRO A 1 111 ? 19.813 4.651 -23.156 1.00 96.12 111 PRO A C 1
ATOM 847 O O . PRO A 1 111 ? 20.494 3.968 -22.383 1.00 96.12 111 PRO A O 1
ATOM 850 N N . PHE A 1 112 ? 18.497 4.482 -23.295 1.00 93.75 112 PHE A N 1
ATOM 851 C CA . PHE A 1 112 ? 17.750 3.502 -22.514 1.00 93.75 112 PHE A CA 1
ATOM 852 C C . PHE A 1 112 ? 18.278 2.086 -22.759 1.00 93.75 112 PHE A C 1
ATOM 854 O O . PHE A 1 112 ? 18.353 1.616 -23.895 1.00 93.75 112 PHE A O 1
ATOM 861 N N . THR A 1 113 ? 18.636 1.403 -21.672 1.00 88.69 113 THR A N 1
ATOM 862 C CA . THR A 1 113 ? 19.097 0.016 -21.697 1.00 88.69 113 THR A CA 1
ATOM 863 C C . THR A 1 113 ? 18.308 -0.780 -20.654 1.00 88.69 113 THR A C 1
ATOM 865 O O . THR A 1 113 ? 18.439 -0.503 -19.463 1.00 88.69 113 THR A O 1
ATOM 868 N N . PRO A 1 114 ? 17.511 -1.789 -21.051 1.00 80.75 114 PRO A N 1
ATOM 869 C CA . PRO A 1 114 ? 16.634 -2.506 -20.120 1.00 80.75 114 PRO A CA 1
ATOM 870 C C . PRO A 1 114 ? 17.389 -3.392 -19.117 1.00 80.75 114 PRO A C 1
ATOM 872 O O . PRO A 1 114 ? 16.823 -3.794 -18.102 1.00 80.75 114 PRO A O 1
ATOM 875 N N . PHE A 1 115 ? 18.660 -3.705 -19.390 1.00 85.31 115 PHE A N 1
ATOM 876 C CA . PHE A 1 115 ? 19.536 -4.471 -18.506 1.00 85.31 115 PHE A CA 1
ATOM 877 C C . PHE A 1 115 ? 20.908 -3.807 -18.425 1.00 85.31 115 PHE A C 1
ATOM 879 O O . PHE A 1 115 ? 21.605 -3.706 -19.434 1.00 85.31 115 PHE A O 1
ATOM 886 N N . VAL A 1 116 ? 21.318 -3.382 -17.234 1.00 90.88 116 VAL A N 1
ATOM 887 C CA . VAL A 1 116 ? 22.612 -2.719 -17.017 1.00 90.88 116 VAL A CA 1
ATOM 888 C C . VAL A 1 116 ? 23.198 -3.132 -15.673 1.00 90.88 116 VAL A C 1
ATOM 890 O O . VAL A 1 116 ? 22.467 -3.515 -14.772 1.00 90.88 116 VAL A O 1
ATOM 893 N N . THR A 1 117 ? 24.516 -3.103 -15.517 1.00 92.00 117 THR A N 1
ATOM 894 C CA . THR A 1 117 ? 25.158 -3.287 -14.208 1.00 92.00 117 THR A CA 1
ATOM 895 C C . THR A 1 117 ? 25.463 -1.936 -13.581 1.00 92.00 117 THR A C 1
ATOM 897 O O . THR A 1 117 ? 25.946 -1.042 -14.274 1.00 92.00 117 THR A O 1
ATOM 900 N N . TYR A 1 118 ? 25.245 -1.810 -12.277 1.00 95.31 118 TYR A N 1
ATOM 901 C CA . TYR A 1 118 ? 25.575 -0.622 -11.499 1.00 95.31 118 TYR A CA 1
ATOM 902 C C . TYR A 1 118 ? 26.512 -0.987 -10.351 1.00 95.31 118 TYR A C 1
ATOM 904 O O . TYR A 1 118 ? 26.365 -2.049 -9.751 1.00 95.31 118 TYR A O 1
ATOM 912 N N . THR A 1 119 ? 27.464 -0.110 -10.046 1.00 96.19 119 THR A N 1
ATOM 913 C CA . THR A 1 119 ? 28.374 -0.273 -8.910 1.00 96.19 119 THR A CA 1
ATOM 914 C C . THR A 1 119 ? 28.105 0.842 -7.917 1.00 96.19 119 THR A C 1
ATOM 916 O O . THR A 1 119 ? 28.290 2.005 -8.269 1.00 96.19 119 THR A O 1
ATOM 919 N N . PHE A 1 120 ? 27.697 0.490 -6.696 1.00 94.25 120 PHE A N 1
ATOM 920 C CA . PHE A 1 120 ? 27.512 1.461 -5.619 1.00 94.25 120 PHE A CA 1
ATOM 921 C C . PHE A 1 120 ? 28.817 2.209 -5.331 1.00 94.25 120 PHE A C 1
ATOM 923 O O . PHE A 1 120 ? 29.872 1.593 -5.168 1.00 94.25 120 PHE A O 1
ATOM 930 N N . VAL A 1 121 ? 28.734 3.534 -5.241 1.00 91.69 121 VAL A N 1
ATOM 931 C CA . VAL A 1 121 ? 29.839 4.442 -4.922 1.00 91.69 121 VAL A CA 1
ATOM 932 C C . VAL A 1 121 ? 30.306 4.222 -3.484 1.00 91.69 121 VAL A C 1
ATOM 934 O O . VAL A 1 121 ? 31.503 4.251 -3.206 1.00 91.69 121 VAL A O 1
ATOM 937 N N . SER A 1 122 ? 29.368 3.984 -2.563 1.00 84.31 122 SER A N 1
ATOM 938 C CA . SER A 1 122 ? 29.662 3.717 -1.155 1.00 84.31 122 SER A CA 1
ATOM 939 C C . SER A 1 122 ? 29.692 2.218 -0.851 1.00 84.31 122 SER A C 1
ATOM 941 O O . SER A 1 122 ? 28.692 1.521 -1.031 1.00 84.31 122 SER A O 1
ATOM 943 N N . GLU A 1 123 ? 30.795 1.738 -0.272 1.00 89.12 123 GLU A N 1
ATOM 944 C CA . GLU A 1 123 ? 30.939 0.356 0.221 1.00 89.12 123 GLU A CA 1
ATOM 945 C C . GLU A 1 123 ? 30.371 0.150 1.639 1.00 89.12 123 GLU A C 1
ATOM 947 O O . GLU A 1 123 ? 30.445 -0.948 2.191 1.00 89.12 123 GLU A O 1
ATOM 952 N N . VAL A 1 124 ? 29.801 1.195 2.255 1.00 88.00 124 VAL A N 1
ATOM 953 C CA . VAL A 1 124 ? 29.200 1.102 3.594 1.00 88.00 124 VAL A CA 1
ATOM 954 C C . VAL A 1 124 ? 28.025 0.123 3.563 1.00 88.00 124 VAL A C 1
ATOM 956 O O . VAL A 1 124 ? 27.159 0.229 2.693 1.00 88.00 124 VAL A O 1
ATOM 959 N N . LEU A 1 125 ? 28.005 -0.818 4.508 1.00 83.88 125 LEU A N 1
ATOM 960 C CA . LEU A 1 125 ? 26.936 -1.806 4.672 1.00 83.88 125 LEU A CA 1
ATOM 961 C C . LEU A 1 125 ? 25.601 -1.143 5.042 1.00 83.88 125 LEU A C 1
ATOM 963 O O . LEU A 1 125 ? 25.585 -0.074 5.649 1.00 83.88 125 LEU A O 1
ATOM 967 N N . GLY A 1 126 ? 24.493 -1.816 4.738 1.00 79.75 126 GLY A N 1
ATOM 968 C CA . GLY A 1 126 ? 23.137 -1.343 5.026 1.00 79.75 126 GLY A CA 1
ATOM 969 C C . GLY A 1 126 ? 22.327 -1.052 3.766 1.00 79.75 126 GLY A C 1
ATOM 970 O O . GLY A 1 126 ? 22.689 -1.485 2.670 1.00 79.75 126 GLY A O 1
ATOM 971 N N . GLY A 1 127 ? 21.204 -0.354 3.939 1.00 82.00 127 GLY A N 1
ATOM 972 C CA . GLY A 1 127 ? 20.297 -0.008 2.847 1.00 82.00 127 GLY A CA 1
ATOM 973 C C . GLY A 1 127 ? 20.977 0.828 1.762 1.00 82.00 127 GLY A C 1
ATOM 974 O O . GLY A 1 127 ? 21.728 1.762 2.042 1.00 82.00 127 GLY A O 1
ATOM 975 N N . LYS A 1 128 ? 20.706 0.470 0.513 1.00 89.00 128 LYS A N 1
ATOM 976 C CA . LYS A 1 128 ? 21.097 1.171 -0.704 1.00 89.00 128 LYS A CA 1
ATOM 977 C C . LYS A 1 128 ? 19.843 1.403 -1.524 1.00 89.00 128 LYS A C 1
ATOM 979 O O . LYS A 1 128 ? 19.078 0.466 -1.728 1.00 89.00 128 LYS A O 1
ATOM 984 N N . THR A 1 129 ? 19.672 2.610 -2.037 1.00 88.19 129 THR A N 1
ATOM 985 C CA . THR A 1 129 ? 18.569 2.947 -2.939 1.00 88.19 129 THR A CA 1
ATOM 986 C C . THR A 1 129 ? 19.158 3.464 -4.235 1.00 88.19 129 THR A C 1
ATOM 988 O O . THR A 1 129 ? 20.113 4.239 -4.218 1.00 88.19 129 THR A O 1
ATOM 991 N N . LEU A 1 130 ? 18.606 3.011 -5.357 1.00 93.75 130 LEU A N 1
ATOM 992 C CA . LEU A 1 130 ? 18.874 3.601 -6.658 1.00 93.75 130 LEU A CA 1
ATOM 993 C C . LEU A 1 130 ? 17.606 4.245 -7.182 1.00 93.75 130 LEU A C 1
ATOM 995 O O . LEU A 1 130 ? 16.526 3.665 -7.122 1.00 93.75 130 LEU A O 1
ATOM 999 N N . TYR A 1 131 ? 17.786 5.420 -7.757 1.00 92.19 131 TYR A N 1
ATOM 1000 C CA . TYR A 1 131 ? 16.768 6.169 -8.460 1.00 92.19 131 TYR A CA 1
ATOM 1001 C C . TYR A 1 131 ? 17.081 6.097 -9.949 1.00 92.19 131 TYR A C 1
ATOM 1003 O O . TYR A 1 131 ? 18.233 6.261 -10.368 1.00 92.19 131 TYR A O 1
ATOM 1011 N N . VAL A 1 132 ? 16.056 5.876 -10.764 1.00 93.69 132 VAL A N 1
ATOM 1012 C CA . VAL A 1 132 ? 16.149 5.877 -12.220 1.00 93.69 132 VAL A CA 1
ATOM 1013 C C . VAL A 1 132 ? 15.141 6.862 -12.792 1.00 93.69 132 VAL A C 1
ATOM 1015 O O . VAL A 1 132 ? 13.939 6.724 -12.588 1.00 93.69 132 VAL A O 1
ATOM 1018 N N . ARG A 1 133 ? 15.638 7.826 -13.566 1.00 93.12 133 ARG A N 1
ATOM 1019 C CA . ARG A 1 133 ? 14.822 8.687 -14.427 1.00 93.12 133 ARG A CA 1
ATOM 1020 C C . ARG A 1 133 ? 14.722 8.068 -15.808 1.00 93.12 133 ARG A C 1
ATOM 1022 O O . ARG A 1 133 ? 15.745 7.676 -16.362 1.00 93.12 133 ARG A O 1
ATOM 1029 N N . LEU A 1 134 ? 13.529 8.022 -16.383 1.00 89.88 134 LEU A N 1
ATOM 1030 C CA . LEU A 1 134 ? 13.243 7.489 -17.713 1.00 89.88 134 LEU A CA 1
ATOM 1031 C C . LEU A 1 134 ? 12.656 8.597 -18.580 1.00 89.88 134 LEU A C 1
ATOM 1033 O O . LEU A 1 134 ? 11.557 9.072 -18.316 1.00 89.88 134 LEU A O 1
ATOM 1037 N N . LEU A 1 135 ? 13.393 9.005 -19.611 1.00 89.12 135 LEU A N 1
ATOM 1038 C CA . LEU A 1 135 ? 12.982 10.041 -20.551 1.00 89.12 135 LEU A CA 1
ATOM 1039 C C . LEU A 1 135 ? 12.312 9.402 -21.768 1.00 89.12 135 LEU A C 1
ATOM 1041 O O . LEU A 1 135 ? 12.926 8.630 -22.511 1.00 89.12 135 LEU A O 1
ATOM 1045 N N . THR A 1 136 ? 11.057 9.763 -21.986 1.00 83.50 136 THR A N 1
ATOM 1046 C CA . THR A 1 136 ? 10.268 9.355 -23.152 1.00 83.50 136 THR A CA 1
ATOM 1047 C C . THR A 1 136 ? 10.545 10.244 -24.369 1.00 83.50 136 THR A C 1
ATOM 1049 O O . THR A 1 136 ? 11.065 11.351 -24.236 1.00 83.50 136 THR A O 1
ATOM 1052 N N . GLU A 1 137 ? 10.202 9.771 -25.569 1.00 82.62 137 GLU A N 1
ATOM 1053 C CA . GLU A 1 137 ? 10.292 10.538 -26.824 1.00 82.62 137 GLU A CA 1
ATOM 1054 C C . GLU A 1 137 ? 9.490 11.850 -26.770 1.00 82.62 137 GLU A C 1
ATOM 1056 O O . GLU A 1 137 ? 9.914 12.863 -27.322 1.00 82.62 137 GLU A O 1
ATOM 1061 N N . ASP A 1 138 ? 8.370 11.857 -26.041 1.00 71.62 138 ASP A N 1
ATOM 1062 C CA . ASP A 1 138 ? 7.523 13.037 -25.843 1.00 71.62 138 ASP A CA 1
ATOM 1063 C C . ASP A 1 138 ? 8.061 14.019 -24.784 1.00 71.62 138 ASP A C 1
ATOM 1065 O O . ASP A 1 138 ? 7.440 15.051 -24.534 1.00 71.62 138 ASP A O 1
ATOM 1069 N N . GLY A 1 139 ? 9.217 13.734 -24.174 1.00 75.06 139 GLY A N 1
ATOM 1070 C CA . GLY A 1 139 ? 9.885 14.624 -23.220 1.00 75.06 139 GLY A CA 1
ATOM 1071 C C . GLY A 1 139 ? 9.473 14.441 -21.757 1.00 75.06 139 GLY A C 1
ATOM 1072 O O . GLY A 1 139 ? 10.022 15.123 -20.894 1.00 75.06 139 GLY A O 1
ATOM 1073 N N . TYR A 1 140 ? 8.560 13.513 -21.453 1.00 77.44 140 TYR A N 1
ATOM 1074 C CA . TYR A 1 140 ? 8.209 13.177 -20.072 1.00 77.44 140 TYR A CA 1
ATOM 1075 C C . TYR A 1 140 ? 9.329 12.392 -19.380 1.00 77.44 140 TYR A C 1
ATOM 1077 O O . TYR A 1 140 ? 9.922 11.498 -19.992 1.00 77.44 140 TYR A O 1
ATOM 1085 N N . ILE A 1 141 ? 9.566 12.705 -18.103 1.00 82.31 141 ILE A N 1
ATOM 1086 C CA . ILE A 1 141 ? 10.506 12.014 -17.221 1.00 82.31 141 ILE A CA 1
ATOM 1087 C C . ILE A 1 141 ? 9.707 11.247 -16.163 1.00 82.31 141 ILE A C 1
ATOM 1089 O O . ILE A 1 141 ? 9.131 11.856 -15.266 1.00 82.31 141 ILE A O 1
ATOM 1093 N N . ALA A 1 142 ? 9.708 9.917 -16.253 1.00 80.00 142 ALA A N 1
ATOM 1094 C CA . ALA A 1 142 ? 9.222 9.050 -15.182 1.00 80.00 142 ALA A CA 1
ATOM 1095 C C . ALA A 1 142 ? 10.353 8.769 -14.186 1.00 80.00 142 ALA A C 1
ATOM 1097 O O . ALA A 1 142 ? 11.509 8.631 -14.590 1.00 80.00 142 ALA A O 1
ATOM 1098 N N . GLU A 1 143 ? 10.023 8.633 -12.908 1.00 84.00 143 GLU A N 1
ATOM 1099 C CA . GLU A 1 143 ? 10.968 8.235 -11.867 1.00 84.00 143 GLU A CA 1
ATOM 1100 C C . GLU A 1 143 ? 10.541 6.904 -11.264 1.00 84.00 143 GLU A C 1
ATOM 1102 O O . GLU A 1 143 ? 9.387 6.709 -10.895 1.00 84.00 143 GLU A O 1
ATOM 1107 N N . VAL A 1 144 ? 11.485 5.973 -11.192 1.00 82.69 144 VAL A N 1
ATOM 1108 C CA . VAL A 1 144 ? 11.322 4.693 -10.507 1.00 82.69 144 VAL A CA 1
ATOM 1109 C C . VAL A 1 144 ? 12.509 4.479 -9.592 1.00 82.69 144 VAL A C 1
ATOM 1111 O O . VAL A 1 144 ? 13.620 4.921 -9.881 1.00 82.69 144 VAL A O 1
ATOM 1114 N N . GLN A 1 145 ? 12.285 3.779 -8.494 1.00 87.25 145 GLN A N 1
ATOM 1115 C CA . GLN A 1 145 ? 13.333 3.468 -7.538 1.00 87.25 145 GLN A CA 1
ATOM 1116 C C . GLN A 1 145 ? 13.200 2.035 -7.059 1.00 87.25 145 GLN A C 1
ATOM 1118 O O . GLN A 1 145 ? 12.128 1.436 -7.132 1.00 87.25 145 GLN A O 1
ATOM 1123 N N . ASP A 1 146 ? 14.314 1.503 -6.590 1.00 82.88 146 ASP A N 1
ATOM 1124 C CA . ASP A 1 146 ? 14.361 0.224 -5.908 1.00 82.88 146 ASP A CA 1
ATOM 1125 C C . ASP A 1 146 ? 15.503 0.252 -4.893 1.00 82.88 146 ASP A C 1
ATOM 1127 O O . ASP A 1 146 ? 16.453 1.040 -5.010 1.00 82.88 146 ASP A O 1
ATOM 1131 N N . SER A 1 147 ? 15.391 -0.600 -3.883 1.00 83.69 147 SER A N 1
ATOM 1132 C CA . SER A 1 147 ? 16.298 -0.634 -2.748 1.00 83.69 147 SER A CA 1
ATOM 1133 C C . SER A 1 147 ? 16.786 -2.050 -2.472 1.00 83.69 147 SER A C 1
ATOM 1135 O O . SER A 1 147 ? 16.060 -3.031 -2.596 1.00 83.69 147 SER A O 1
ATOM 1137 N N . ILE A 1 148 ? 18.043 -2.149 -2.052 1.00 79.62 148 ILE A N 1
ATOM 1138 C CA . ILE A 1 148 ? 18.709 -3.392 -1.671 1.00 79.62 148 ILE A CA 1
ATOM 1139 C C . ILE A 1 148 ? 19.602 -3.140 -0.458 1.00 79.62 148 ILE A C 1
ATOM 1141 O O . ILE A 1 148 ? 20.171 -2.068 -0.303 1.00 79.62 148 ILE A O 1
ATOM 1145 N N . VAL A 1 149 ? 19.790 -4.128 0.400 1.00 79.62 149 VAL A N 1
ATOM 1146 C CA . VAL A 1 149 ? 20.678 -4.061 1.559 1.00 79.62 149 VAL A CA 1
ATOM 1147 C C . VAL A 1 149 ? 22.025 -4.701 1.212 1.00 79.62 149 VAL A C 1
ATOM 1149 O O . VAL A 1 149 ? 22.118 -5.891 0.902 1.00 79.62 149 VAL A O 1
ATOM 1152 N N . LEU A 1 150 ? 23.105 -3.923 1.277 1.00 85.12 150 LEU A N 1
ATOM 1153 C CA . LEU A 1 150 ? 24.470 -4.429 1.135 1.00 85.12 150 LEU A CA 1
ATOM 1154 C C . LEU A 1 150 ? 24.930 -5.055 2.461 1.00 85.12 150 LEU A C 1
ATOM 1156 O O . LEU A 1 150 ? 25.036 -4.367 3.477 1.00 85.12 150 LEU A O 1
ATOM 1160 N N . THR A 1 151 ? 25.229 -6.353 2.454 1.00 80.12 151 THR A N 1
ATOM 1161 C CA . THR A 1 151 ? 25.631 -7.142 3.634 1.00 80.12 151 THR A CA 1
ATOM 1162 C C . THR A 1 151 ? 26.933 -7.909 3.364 1.00 80.12 151 THR A C 1
ATOM 1164 O O . THR A 1 151 ? 27.153 -8.344 2.239 1.00 80.12 151 THR A O 1
ATOM 1167 N N . PRO A 1 152 ? 27.820 -8.143 4.351 1.00 76.94 152 PRO A N 1
ATOM 1168 C CA . PRO A 1 152 ? 29.066 -8.882 4.124 1.00 76.94 152 PRO A CA 1
ATOM 1169 C C . PRO A 1 152 ? 28.838 -10.365 3.783 1.00 76.94 152 PRO A C 1
ATOM 1171 O O . PRO A 1 152 ? 29.715 -11.010 3.213 1.00 76.94 152 PRO A O 1
ATOM 1174 N N . SER A 1 153 ? 27.678 -10.926 4.142 1.00 72.44 153 SER A N 1
ATOM 1175 C CA . SER A 1 153 ? 27.261 -12.290 3.792 1.00 72.44 153 SER A CA 1
ATOM 1176 C C . SER A 1 153 ? 25.740 -12.435 3.928 1.00 72.44 153 SER A C 1
ATOM 1178 O O . SER A 1 153 ? 25.118 -11.685 4.678 1.00 72.44 153 SER A O 1
ATOM 1180 N N . PHE A 1 154 ? 25.138 -13.439 3.287 1.00 61.78 154 PHE A N 1
ATOM 1181 C CA . PHE A 1 154 ? 23.731 -13.814 3.519 1.00 61.78 154 PHE A CA 1
ATOM 1182 C C . PHE A 1 154 ? 23.515 -14.565 4.857 1.00 61.78 154 PHE A C 1
ATOM 1184 O O . PHE A 1 154 ? 22.470 -15.175 5.086 1.00 61.78 154 PHE A O 1
ATOM 1191 N N . GLY A 1 155 ? 24.510 -14.569 5.753 1.00 63.81 155 GLY A N 1
ATOM 1192 C CA . GLY A 1 155 ? 24.510 -15.414 6.944 1.00 63.81 155 GLY A CA 1
ATOM 1193 C C . GLY A 1 155 ? 24.623 -16.902 6.587 1.00 63.81 155 GLY A C 1
ATOM 1194 O O . GLY A 1 155 ? 25.395 -17.280 5.710 1.00 63.81 155 GLY A O 1
ATOM 1195 N N . ILE A 1 156 ? 23.863 -17.757 7.282 1.00 68.00 156 ILE A N 1
ATOM 1196 C CA . ILE A 1 156 ? 23.839 -19.221 7.073 1.00 68.00 156 ILE A CA 1
ATOM 1197 C C . ILE A 1 156 ? 23.001 -19.603 5.830 1.00 68.00 156 ILE A C 1
ATOM 1199 O O . ILE A 1 156 ? 23.084 -20.740 5.364 1.00 68.00 156 ILE A O 1
ATOM 1203 N N . CYS A 1 157 ? 22.196 -18.683 5.278 1.00 79.88 157 CYS A N 1
ATOM 1204 C CA . CYS A 1 157 ? 21.232 -19.017 4.233 1.00 79.88 157 CYS A CA 1
ATOM 1205 C C . CYS A 1 157 ? 21.794 -18.900 2.806 1.00 79.88 157 CYS A C 1
ATOM 1207 O O . CYS A 1 157 ? 22.388 -17.874 2.479 1.00 79.88 157 CYS A O 1
ATOM 1209 N N . PRO A 1 158 ? 21.570 -19.900 1.926 1.00 82.75 158 PRO A N 1
ATOM 1210 C CA . PRO A 1 158 ? 21.967 -19.831 0.516 1.00 82.75 158 PRO A CA 1
ATOM 1211 C C . PRO A 1 158 ? 21.346 -18.681 -0.291 1.00 82.75 158 PRO A C 1
ATOM 1213 O O . PRO A 1 158 ? 21.959 -18.218 -1.249 1.00 82.75 158 PRO A O 1
ATOM 1216 N N . LEU A 1 159 ? 20.137 -18.239 0.067 1.00 81.75 159 LEU A N 1
ATOM 1217 C CA . LEU A 1 159 ? 19.420 -17.130 -0.570 1.00 81.75 159 LEU A CA 1
ATOM 1218 C C . LEU A 1 159 ? 18.923 -16.160 0.505 1.00 81.75 159 LEU A C 1
ATOM 1220 O O . LEU A 1 159 ? 18.827 -16.531 1.676 1.00 81.75 159 LEU A O 1
ATOM 1224 N N . ALA A 1 160 ? 18.582 -14.933 0.108 1.00 77.75 160 ALA A N 1
ATOM 1225 C CA . ALA A 1 160 ? 17.960 -13.991 1.028 1.00 77.75 160 ALA A CA 1
ATOM 1226 C C . ALA A 1 160 ? 16.633 -14.542 1.568 1.00 77.75 160 ALA A C 1
ATOM 1228 O O . ALA A 1 160 ? 15.863 -15.199 0.862 1.00 77.75 160 ALA A O 1
ATOM 1229 N N . THR A 1 161 ? 16.387 -14.279 2.846 1.00 84.94 161 THR A N 1
ATOM 1230 C CA . THR A 1 161 ? 15.166 -14.682 3.531 1.00 84.94 161 THR A CA 1
ATOM 1231 C C . THR A 1 161 ? 14.065 -13.650 3.317 1.00 84.94 161 THR A C 1
ATOM 1233 O O . THR A 1 161 ? 14.327 -12.480 3.069 1.00 84.94 161 THR A O 1
ATOM 1236 N N . GLU A 1 162 ? 12.824 -14.113 3.397 1.00 86.50 162 GLU A N 1
ATOM 1237 C CA . GLU A 1 162 ? 11.587 -13.394 3.088 1.00 86.50 162 GLU A CA 1
ATOM 1238 C C . GLU A 1 162 ? 11.456 -12.934 1.626 1.00 86.50 162 GLU A C 1
ATOM 1240 O O . GLU A 1 162 ? 10.858 -11.900 1.347 1.00 86.50 162 GLU A O 1
ATOM 1245 N N . PHE A 1 163 ? 11.975 -13.733 0.683 1.00 85.19 163 PHE A N 1
ATOM 1246 C CA . PHE A 1 163 ? 11.940 -13.458 -0.761 1.00 85.19 163 PHE A CA 1
ATOM 1247 C C . PHE A 1 163 ? 11.291 -14.562 -1.587 1.00 85.19 163 PHE A C 1
ATOM 1249 O O . PHE A 1 163 ? 11.255 -15.730 -1.187 1.00 85.19 163 PHE A O 1
ATOM 1256 N N . LEU A 1 164 ? 10.807 -14.167 -2.770 1.00 89.88 164 LEU A N 1
ATOM 1257 C CA . LEU A 1 164 ? 10.264 -15.059 -3.789 1.00 89.88 164 LEU A CA 1
ATOM 1258 C C . LEU A 1 164 ? 11.318 -15.401 -4.844 1.00 89.88 164 LEU A C 1
ATOM 1260 O O . LEU A 1 164 ? 11.981 -14.522 -5.390 1.00 89.88 164 LEU A O 1
ATOM 1264 N N . TYR A 1 165 ? 11.405 -16.683 -5.190 1.00 89.38 165 TYR A N 1
ATOM 1265 C CA . TYR A 1 165 ? 12.359 -17.216 -6.158 1.00 89.38 165 TYR A CA 1
ATOM 1266 C C . TYR A 1 165 ? 11.719 -18.228 -7.102 1.00 89.38 165 TYR A C 1
ATOM 1268 O O . TYR A 1 165 ? 10.760 -18.917 -6.759 1.00 89.38 165 TYR A O 1
ATOM 1276 N N . ARG A 1 166 ? 12.303 -18.382 -8.290 1.00 91.69 166 ARG A N 1
ATOM 1277 C CA . ARG A 1 166 ? 11.998 -19.449 -9.248 1.00 91.69 166 ARG A CA 1
ATOM 1278 C C . ARG A 1 166 ? 13.289 -20.070 -9.765 1.00 91.69 166 ARG A C 1
ATOM 1280 O O . ARG A 1 166 ? 14.324 -19.423 -9.846 1.00 91.69 166 ARG A O 1
ATOM 1287 N N . THR A 1 167 ? 13.220 -21.328 -10.182 1.00 90.62 167 THR A N 1
ATOM 1288 C CA . THR A 1 167 ? 14.333 -22.014 -10.870 1.00 90.62 167 THR A CA 1
ATOM 1289 C C . THR A 1 167 ? 14.138 -22.079 -12.386 1.00 90.62 167 THR A C 1
ATOM 1291 O O . THR A 1 167 ? 15.053 -22.438 -13.123 1.00 90.62 167 THR A O 1
ATOM 1294 N N . SER A 1 168 ? 12.940 -21.737 -12.868 1.00 89.62 168 SER A N 1
ATOM 1295 C CA . SER A 1 168 ? 12.606 -21.590 -14.286 1.00 89.62 168 SER A CA 1
ATOM 1296 C C . SER A 1 168 ? 11.407 -20.644 -14.456 1.00 89.62 168 SER A C 1
ATOM 1298 O O . SER A 1 168 ? 10.615 -20.513 -13.519 1.00 89.62 168 SER A O 1
ATOM 1300 N N . PRO A 1 169 ? 11.223 -20.005 -15.629 1.00 83.12 169 PRO A N 1
ATOM 1301 C CA . PRO A 1 169 ? 10.137 -19.044 -15.849 1.00 83.12 169 PRO A CA 1
ATOM 1302 C C . PRO A 1 169 ? 8.734 -19.598 -15.580 1.00 83.12 169 PRO A C 1
ATOM 1304 O O . PRO A 1 169 ? 7.869 -18.860 -15.128 1.00 83.12 169 PRO A O 1
ATOM 1307 N N . THR A 1 170 ? 8.510 -20.892 -15.812 1.00 88.56 170 THR A N 1
ATOM 1308 C CA . THR A 1 170 ? 7.223 -21.578 -15.593 1.00 88.56 170 THR A CA 1
ATOM 1309 C C . THR A 1 170 ? 7.228 -22.473 -14.351 1.00 88.56 170 THR A C 1
ATOM 1311 O O . THR A 1 170 ? 6.311 -23.269 -14.161 1.00 88.56 170 THR A O 1
ATOM 1314 N N . GLY A 1 171 ? 8.288 -22.411 -13.544 1.00 91.62 171 GLY A N 1
ATOM 1315 C CA . GLY A 1 171 ? 8.442 -23.223 -12.343 1.00 91.62 171 GLY A CA 1
ATOM 1316 C C . GLY A 1 171 ? 7.627 -22.704 -11.155 1.00 91.62 171 GLY A C 1
ATOM 1317 O O . GLY A 1 171 ? 7.085 -21.597 -11.206 1.00 91.62 171 GLY A O 1
ATOM 1318 N N . PRO A 1 172 ? 7.562 -23.487 -10.065 1.00 95.06 172 PRO A N 1
ATOM 1319 C CA . PRO A 1 172 ? 6.926 -23.051 -8.826 1.00 95.06 172 PRO A CA 1
ATOM 1320 C C . PRO A 1 172 ? 7.639 -21.829 -8.237 1.00 95.06 172 PRO A C 1
ATOM 1322 O O . PRO A 1 172 ? 8.857 -21.686 -8.370 1.00 95.06 172 PRO A O 1
ATOM 1325 N N . ILE A 1 173 ? 6.869 -20.974 -7.561 1.00 94.88 173 ILE A N 1
ATOM 1326 C CA . ILE A 1 173 ? 7.400 -19.872 -6.757 1.00 94.88 173 ILE A CA 1
ATOM 1327 C C . ILE A 1 173 ? 7.781 -20.428 -5.390 1.00 94.88 173 ILE A C 1
ATOM 1329 O O . ILE A 1 173 ? 6.936 -20.972 -4.681 1.00 94.88 173 ILE A O 1
ATOM 1333 N N . TYR A 1 174 ? 9.040 -20.268 -5.012 1.00 94.81 174 TYR A N 1
ATOM 1334 C CA . TYR A 1 174 ? 9.536 -20.592 -3.684 1.00 94.81 174 TYR A CA 1
ATOM 1335 C C . TYR A 1 174 ? 9.600 -19.327 -2.841 1.00 94.81 174 TYR A C 1
ATOM 1337 O O . TYR A 1 174 ? 10.227 -18.356 -3.252 1.00 94.81 174 TYR A O 1
ATOM 1345 N N . PHE A 1 175 ? 9.002 -19.357 -1.656 1.00 93.94 175 PHE A N 1
ATOM 1346 C CA . PHE A 1 175 ? 9.260 -18.381 -0.607 1.00 93.94 175 PHE A CA 1
ATOM 1347 C C . PHE A 1 175 ? 10.336 -18.928 0.332 1.00 93.94 175 PHE A C 1
ATOM 1349 O O . PHE A 1 175 ? 10.204 -20.049 0.833 1.00 93.94 175 PHE A O 1
ATOM 1356 N N . VAL A 1 176 ? 11.391 -18.152 0.571 1.00 91.69 176 VAL A N 1
ATOM 1357 C CA . VAL A 1 176 ? 12.405 -18.463 1.588 1.00 91.69 176 VAL A CA 1
ATOM 1358 C C . VAL A 1 176 ? 12.011 -17.747 2.873 1.00 91.69 176 VAL A C 1
ATOM 1360 O O . VAL A 1 176 ? 11.853 -16.539 2.872 1.00 91.69 176 VAL A O 1
ATOM 1363 N N . THR A 1 177 ? 11.824 -18.466 3.973 1.00 90.50 177 THR A N 1
ATOM 1364 C CA . THR A 1 177 ? 11.382 -17.912 5.259 1.00 90.50 177 THR A CA 1
ATOM 1365 C C . THR A 1 177 ? 12.523 -17.232 6.010 1.00 90.50 177 THR A C 1
ATOM 1367 O O . THR A 1 177 ? 13.694 -17.524 5.764 1.00 90.50 177 THR A O 1
ATOM 1370 N N . HIS A 1 178 ? 12.183 -16.403 7.003 1.00 84.56 178 HIS A N 1
ATOM 1371 C CA . HIS A 1 178 ? 13.143 -15.793 7.932 1.00 84.56 178 HIS A CA 1
ATOM 1372 C C . HIS A 1 178 ? 14.128 -16.808 8.545 1.00 84.56 178 HIS A C 1
ATOM 1374 O O . HIS A 1 178 ? 15.322 -16.552 8.656 1.00 84.56 178 HIS A O 1
ATOM 1380 N N . ALA A 1 179 ? 13.645 -18.010 8.876 1.00 86.00 179 ALA A N 1
ATOM 1381 C CA . ALA A 1 179 ? 14.435 -19.089 9.473 1.00 86.00 179 ALA A CA 1
ATOM 1382 C C . ALA A 1 179 ? 15.258 -19.909 8.455 1.00 86.00 179 ALA A C 1
ATOM 1384 O O . ALA A 1 179 ? 15.683 -21.026 8.763 1.00 86.00 179 ALA A O 1
ATOM 1385 N N . CYS A 1 180 ? 15.451 -19.397 7.236 1.00 88.44 180 CYS A N 1
ATOM 1386 C CA . CYS A 1 180 ? 16.119 -20.087 6.135 1.00 88.44 180 CYS A CA 1
ATOM 1387 C C . CYS A 1 180 ? 15.524 -21.476 5.839 1.00 88.44 180 CYS A C 1
ATOM 1389 O O . CYS A 1 180 ? 16.207 -22.506 5.821 1.00 88.44 180 CYS A O 1
ATOM 1391 N N . LYS A 1 181 ? 14.209 -21.512 5.630 1.00 93.00 181 LYS A N 1
ATOM 1392 C CA . LYS A 1 181 ? 13.500 -22.669 5.074 1.00 93.00 181 LYS A CA 1
ATOM 1393 C C . LYS A 1 181 ? 12.812 -22.262 3.783 1.00 93.00 181 LYS A C 1
ATOM 1395 O O . LYS A 1 181 ? 12.527 -21.087 3.612 1.00 93.00 181 LYS A O 1
ATOM 1400 N N . LYS A 1 182 ? 12.505 -23.196 2.889 1.00 94.69 182 LYS A N 1
ATOM 1401 C CA . LYS A 1 182 ? 11.730 -22.897 1.675 1.00 94.69 182 LYS A CA 1
ATOM 1402 C C . LYS A 1 182 ? 10.339 -23.510 1.729 1.00 94.69 182 LYS A C 1
ATOM 1404 O O . LYS A 1 182 ? 10.155 -24.603 2.255 1.00 94.69 182 LYS A O 1
ATOM 1409 N N . THR A 1 183 ? 9.367 -22.830 1.147 1.00 95.75 183 THR A N 1
ATOM 1410 C CA . THR A 1 183 ? 8.037 -23.382 0.874 1.00 95.75 183 THR A CA 1
ATOM 1411 C C . THR A 1 183 ? 7.577 -22.947 -0.508 1.00 95.75 183 THR A C 1
ATOM 1413 O O . THR A 1 183 ? 8.029 -21.922 -1.015 1.00 95.75 183 THR A O 1
ATOM 1416 N N . VAL A 1 184 ? 6.690 -23.715 -1.138 1.00 95.44 184 VAL A N 1
ATOM 1417 C CA . VAL A 1 184 ? 6.055 -23.283 -2.386 1.00 95.44 184 VAL A CA 1
ATOM 1418 C C . VAL A 1 184 ? 4.917 -22.331 -2.043 1.00 95.44 184 VAL A C 1
ATOM 1420 O O . VAL A 1 184 ? 4.016 -22.690 -1.286 1.00 95.44 184 VAL A O 1
ATOM 1423 N N . LEU A 1 185 ? 4.948 -21.132 -2.618 1.00 94.31 185 LEU A N 1
ATOM 1424 C CA . LEU A 1 185 ? 3.888 -20.147 -2.462 1.00 94.31 185 LEU A CA 1
ATOM 1425 C C . LEU A 1 185 ? 2.947 -20.194 -3.669 1.00 94.31 185 LEU A C 1
ATOM 1427 O O . LEU A 1 185 ? 3.385 -20.104 -4.815 1.00 94.31 185 LEU A O 1
ATOM 1431 N N . THR A 1 186 ? 1.653 -20.348 -3.396 1.00 92.56 186 THR A N 1
ATOM 1432 C CA . THR A 1 186 ? 0.587 -20.435 -4.413 1.00 92.56 186 THR A CA 1
ATOM 1433 C C . THR A 1 186 ? -0.519 -19.399 -4.219 1.00 92.56 186 THR A C 1
ATOM 1435 O O . THR A 1 186 ? -1.385 -19.275 -5.077 1.00 92.56 186 THR A O 1
ATOM 1438 N N . ASP A 1 187 ? -0.497 -18.657 -3.110 1.00 92.19 187 ASP A N 1
ATOM 1439 C CA . ASP A 1 187 ? -1.467 -17.601 -2.838 1.00 92.19 187 ASP A CA 1
ATOM 1440 C C . ASP A 1 187 ? -1.125 -16.357 -3.666 1.00 92.19 187 ASP A C 1
ATOM 1442 O O . ASP A 1 187 ? -0.181 -15.625 -3.360 1.00 92.19 187 ASP A O 1
ATOM 1446 N N . ASP A 1 188 ? -1.903 -16.122 -4.722 1.00 88.88 188 ASP A N 1
ATOM 1447 C CA . ASP A 1 188 ? -1.723 -14.987 -5.626 1.00 88.88 188 ASP A CA 1
ATOM 1448 C C . ASP A 1 188 ? -1.881 -13.629 -4.929 1.00 88.88 188 ASP A C 1
ATOM 1450 O O . ASP A 1 188 ? -1.218 -12.664 -5.315 1.00 88.88 188 ASP A O 1
ATOM 1454 N N . ALA A 1 189 ? -2.747 -13.520 -3.915 1.00 85.44 189 ALA A N 1
ATOM 1455 C CA . ALA A 1 189 ? -2.904 -12.276 -3.168 1.00 85.44 189 ALA A CA 1
ATOM 1456 C C . ALA A 1 189 ? -1.642 -11.981 -2.359 1.00 85.44 189 ALA A C 1
ATOM 1458 O O . ALA A 1 189 ? -1.166 -10.847 -2.358 1.00 85.44 189 ALA A O 1
ATOM 1459 N N . LEU A 1 190 ? -1.054 -13.010 -1.748 1.00 89.50 190 LEU A N 1
ATOM 1460 C CA . LEU A 1 190 ? 0.198 -12.868 -1.020 1.00 89.50 190 LEU A CA 1
ATOM 1461 C C . LEU A 1 190 ? 1.380 -12.598 -1.952 1.00 89.50 190 LEU A C 1
ATOM 1463 O O . LEU A 1 190 ? 2.182 -11.715 -1.663 1.00 89.50 190 LEU A O 1
ATOM 1467 N N . ILE A 1 191 ? 1.462 -13.275 -3.100 1.00 87.12 191 ILE A N 1
ATOM 1468 C CA . ILE A 1 191 ? 2.491 -13.009 -4.117 1.00 87.12 191 ILE A CA 1
ATOM 1469 C C . ILE A 1 191 ? 2.465 -11.534 -4.536 1.00 87.12 191 ILE A C 1
ATOM 1471 O O . ILE A 1 191 ? 3.521 -10.903 -4.586 1.00 87.12 191 ILE A O 1
ATOM 1475 N N . ARG A 1 192 ? 1.273 -10.956 -4.745 1.00 81.38 192 ARG A N 1
ATOM 1476 C CA . ARG A 1 192 ? 1.119 -9.532 -5.091 1.00 81.38 192 ARG A CA 1
ATOM 1477 C C . ARG A 1 192 ? 1.635 -8.570 -4.020 1.00 81.38 192 ARG A C 1
ATOM 1479 O O . ARG A 1 192 ? 2.029 -7.459 -4.352 1.00 81.38 192 ARG A O 1
ATOM 1486 N N . THR A 1 193 ? 1.700 -8.989 -2.755 1.00 84.62 193 THR A N 1
ATOM 1487 C CA . THR A 1 193 ? 2.323 -8.168 -1.700 1.00 84.62 193 THR A CA 1
ATOM 1488 C C . THR A 1 193 ? 3.851 -8.127 -1.783 1.00 84.62 193 THR A C 1
ATOM 1490 O O . THR A 1 193 ? 4.470 -7.247 -1.195 1.00 84.62 193 THR A O 1
ATOM 1493 N N . TYR A 1 194 ? 4.477 -9.054 -2.509 1.00 80.00 194 TYR A N 1
ATOM 1494 C CA . TYR A 1 194 ? 5.927 -9.085 -2.717 1.00 80.00 194 TYR A CA 1
ATOM 1495 C C . TYR A 1 194 ? 6.340 -8.524 -4.073 1.00 80.00 194 TYR A C 1
ATOM 1497 O O . TYR A 1 194 ? 7.437 -7.987 -4.199 1.00 80.00 194 TYR A O 1
ATOM 1505 N N . ILE A 1 195 ? 5.496 -8.681 -5.094 1.00 74.38 195 ILE A N 1
ATOM 1506 C CA . ILE A 1 195 ? 5.831 -8.284 -6.457 1.00 74.38 195 ILE A CA 1
ATOM 1507 C C . ILE A 1 195 ? 4.579 -7.923 -7.256 1.00 74.38 195 ILE A C 1
ATOM 1509 O O . ILE A 1 195 ? 3.580 -8.638 -7.214 1.00 74.38 195 ILE A O 1
ATOM 1513 N N . SER A 1 196 ? 4.642 -6.830 -8.014 1.00 68.19 196 SER A N 1
ATOM 1514 C CA . SER A 1 196 ? 3.526 -6.360 -8.843 1.00 68.19 196 SER A CA 1
ATOM 1515 C C . SER A 1 196 ? 3.261 -7.272 -10.048 1.00 68.19 196 SER A C 1
ATOM 1517 O O . SER A 1 196 ? 2.108 -7.559 -10.361 1.00 68.19 196 SER A O 1
ATOM 1519 N N . ASP A 1 197 ? 4.317 -7.782 -10.690 1.00 70.19 197 ASP A N 1
ATOM 1520 C CA . ASP A 1 197 ? 4.226 -8.726 -11.809 1.00 70.19 197 ASP A CA 1
ATOM 1521 C C . ASP A 1 197 ? 5.074 -9.994 -11.531 1.00 70.19 197 ASP A C 1
ATOM 1523 O O . ASP A 1 197 ? 6.309 -9.934 -11.484 1.00 70.19 197 ASP A O 1
ATOM 1527 N N . PRO A 1 198 ? 4.438 -11.175 -11.363 1.00 72.25 198 PRO A N 1
ATOM 1528 C CA . PRO A 1 198 ? 5.124 -12.441 -11.096 1.00 72.25 198 PRO A CA 1
ATOM 1529 C C . PRO A 1 198 ? 6.152 -12.873 -12.153 1.00 72.25 198 PRO A C 1
ATOM 1531 O O . PRO A 1 198 ? 6.996 -13.725 -11.861 1.00 72.25 198 PRO A O 1
ATOM 1534 N N . ALA A 1 199 ? 6.125 -12.314 -13.368 1.00 68.38 199 ALA A N 1
ATOM 1535 C CA . ALA A 1 199 ? 7.146 -12.560 -14.389 1.00 68.38 199 ALA A CA 1
ATOM 1536 C C . ALA A 1 199 ? 8.545 -12.051 -13.984 1.00 68.38 199 ALA A C 1
ATOM 1538 O O . ALA A 1 199 ? 9.549 -12.427 -14.601 1.00 68.38 199 ALA A O 1
ATOM 1539 N N . TYR A 1 200 ? 8.623 -11.208 -12.951 1.00 66.69 200 TYR A N 1
ATOM 1540 C CA . TYR A 1 200 ? 9.863 -10.623 -12.440 1.00 66.69 200 TYR A CA 1
ATOM 1541 C C . TYR A 1 200 ? 10.436 -11.328 -11.213 1.00 66.69 200 TYR A C 1
ATOM 1543 O O . TYR A 1 200 ? 11.470 -10.902 -10.707 1.00 66.69 200 TYR A O 1
ATOM 1551 N N . ILE A 1 201 ? 9.819 -12.421 -10.759 1.00 78.69 201 ILE A N 1
ATOM 1552 C CA . ILE A 1 201 ? 10.359 -13.211 -9.651 1.00 78.69 201 ILE A CA 1
ATOM 1553 C C . ILE A 1 201 ? 11.766 -13.708 -10.011 1.00 78.69 201 ILE A C 1
ATOM 1555 O O . ILE A 1 201 ? 11.984 -14.257 -11.097 1.00 78.69 201 ILE A O 1
ATOM 1559 N N . ALA A 1 202 ? 12.715 -13.521 -9.090 1.00 74.19 202 ALA A N 1
ATOM 1560 C CA . ALA A 1 202 ? 14.126 -13.809 -9.305 1.00 74.19 202 ALA A CA 1
ATOM 1561 C C . ALA A 1 202 ? 14.361 -15.261 -9.753 1.00 74.19 202 ALA A C 1
ATOM 1563 O O . ALA A 1 202 ? 13.976 -16.2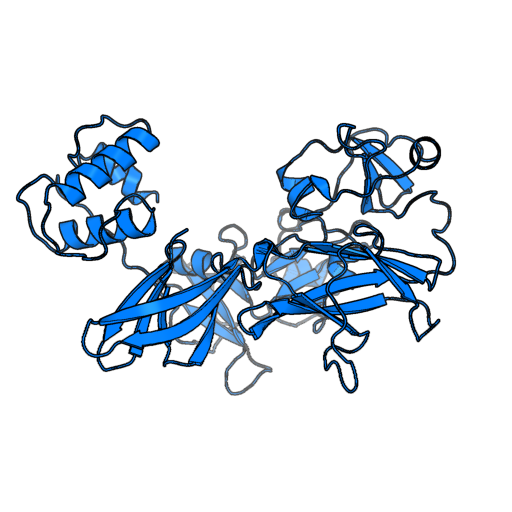16 -9.070 1.00 74.19 202 ALA A O 1
ATOM 1564 N N . LEU A 1 203 ? 15.030 -15.426 -10.900 1.00 79.19 203 LEU A N 1
ATOM 1565 C CA . LEU A 1 203 ? 15.480 -16.726 -11.389 1.00 79.19 203 LEU A CA 1
ATOM 1566 C C . LEU A 1 203 ? 16.848 -17.061 -10.797 1.00 79.19 203 LEU A C 1
ATOM 1568 O O . LEU A 1 203 ? 17.835 -16.378 -11.063 1.00 79.19 203 LEU A O 1
ATOM 1572 N N . VAL A 1 204 ? 16.905 -18.141 -10.028 1.00 79.12 204 VAL A N 1
ATOM 1573 C CA . VAL A 1 204 ? 18.109 -18.619 -9.336 1.00 79.12 204 VAL A CA 1
ATOM 1574 C C . VAL A 1 204 ? 18.488 -20.017 -9.808 1.00 79.12 204 VAL A C 1
ATOM 1576 O O . VAL A 1 204 ? 17.687 -20.727 -10.430 1.00 79.12 204 VAL A O 1
ATOM 1579 N N . ARG A 1 205 ? 19.727 -20.447 -9.534 1.00 79.12 205 ARG A N 1
ATOM 1580 C CA . ARG A 1 205 ? 20.135 -21.804 -9.904 1.00 79.12 205 ARG A CA 1
ATOM 1581 C C . ARG A 1 205 ? 19.370 -22.788 -9.036 1.00 79.12 205 ARG A C 1
ATOM 1583 O O . ARG A 1 205 ? 19.186 -22.585 -7.839 1.00 79.12 205 ARG A O 1
ATOM 1590 N N . LYS A 1 206 ? 18.995 -23.917 -9.633 1.00 85.81 206 LYS A N 1
ATOM 1591 C CA . LYS A 1 206 ? 18.307 -24.987 -8.908 1.00 85.81 206 LYS A CA 1
ATOM 1592 C C . LYS A 1 206 ? 19.078 -25.438 -7.657 1.00 85.81 206 LYS A C 1
ATOM 1594 O O . LYS A 1 206 ? 18.460 -25.647 -6.625 1.00 85.81 206 LYS A O 1
ATOM 1599 N N . GLY A 1 207 ? 20.410 -25.501 -7.731 1.00 81.25 207 GLY A N 1
ATOM 1600 C CA . GLY A 1 207 ? 21.264 -25.852 -6.591 1.00 81.25 207 GLY A CA 1
ATOM 1601 C C . GLY A 1 207 ? 21.160 -24.892 -5.400 1.00 81.25 207 GLY A C 1
ATOM 1602 O O . GLY A 1 207 ? 21.243 -25.350 -4.266 1.00 81.25 207 GLY A O 1
ATOM 1603 N N . ASP A 1 208 ? 20.919 -23.599 -5.641 1.00 84.12 208 ASP A N 1
ATOM 1604 C CA . ASP A 1 208 ? 20.807 -22.596 -4.574 1.00 84.12 208 ASP A CA 1
ATOM 1605 C C . ASP A 1 208 ? 19.508 -22.811 -3.779 1.00 84.12 208 ASP A C 1
ATOM 1607 O O . ASP A 1 208 ? 19.518 -22.825 -2.551 1.00 84.12 208 ASP A O 1
ATOM 1611 N N . VAL A 1 209 ? 18.398 -23.081 -4.480 1.00 89.56 209 VAL A N 1
ATOM 1612 C CA . VAL A 1 209 ? 17.105 -23.426 -3.859 1.00 89.56 209 VAL A CA 1
ATOM 1613 C C . VAL A 1 209 ? 17.161 -24.803 -3.203 1.00 89.56 209 VAL A C 1
ATOM 1615 O O . VAL A 1 209 ? 16.658 -24.986 -2.097 1.00 89.56 209 VAL A O 1
ATOM 1618 N N . ASP A 1 210 ? 17.771 -25.792 -3.857 1.00 89.25 210 ASP A N 1
ATOM 1619 C CA . ASP A 1 210 ? 17.912 -27.154 -3.328 1.00 89.25 210 ASP A CA 1
ATOM 1620 C C . ASP A 1 210 ? 18.779 -27.197 -2.059 1.00 89.25 210 ASP A C 1
ATOM 1622 O O . ASP A 1 210 ? 18.539 -28.039 -1.196 1.00 89.25 210 ASP A O 1
ATOM 1626 N N . GLY A 1 211 ? 19.711 -26.252 -1.900 1.00 88.12 211 GLY A N 1
ATOM 1627 C CA . GLY A 1 211 ? 20.506 -26.069 -0.684 1.00 88.12 211 GLY A CA 1
ATOM 1628 C C . GLY A 1 211 ? 19.721 -25.552 0.529 1.00 88.12 211 GLY A C 1
ATOM 1629 O O . GLY A 1 211 ? 20.226 -25.628 1.648 1.00 88.12 211 GLY A O 1
ATOM 1630 N N . ILE A 1 212 ? 18.495 -25.052 0.340 1.00 92.50 212 ILE A N 1
ATOM 1631 C CA . ILE A 1 212 ? 17.628 -24.570 1.423 1.00 92.50 212 ILE A CA 1
ATOM 1632 C C . ILE A 1 212 ? 16.700 -25.708 1.873 1.00 92.50 212 ILE A C 1
ATOM 1634 O O . ILE A 1 212 ? 15.979 -26.262 1.035 1.00 92.50 212 ILE A O 1
ATOM 1638 N N . PRO A 1 213 ? 16.662 -26.057 3.174 1.00 94.44 213 PRO A N 1
ATOM 1639 C CA . PRO A 1 213 ? 15.761 -27.090 3.674 1.00 94.44 213 PRO A CA 1
ATOM 1640 C C . PRO A 1 213 ? 14.288 -26.695 3.518 1.00 94.44 213 PRO A C 1
ATOM 1642 O O . PRO A 1 213 ? 13.932 -25.536 3.731 1.00 94.44 213 PRO A O 1
ATOM 1645 N N . ASP A 1 214 ? 13.417 -27.659 3.227 1.00 95.88 214 ASP A N 1
ATOM 1646 C CA . ASP A 1 214 ? 11.974 -27.413 3.193 1.00 95.88 214 ASP A CA 1
ATOM 1647 C C . ASP A 1 214 ? 11.444 -27.007 4.575 1.00 95.88 214 ASP A C 1
ATOM 1649 O O . ASP A 1 214 ? 11.882 -27.502 5.622 1.00 95.88 214 ASP A O 1
ATOM 1653 N N . ALA A 1 215 ? 10.496 -26.079 4.577 1.00 93.06 215 ALA A N 1
ATOM 1654 C CA . ALA A 1 215 ? 9.739 -25.723 5.757 1.00 93.06 215 ALA A CA 1
ATOM 1655 C C . ALA A 1 215 ? 8.789 -26.872 6.115 1.00 93.06 215 ALA A C 1
ATOM 1657 O O . ALA A 1 215 ? 8.221 -27.536 5.249 1.00 93.06 215 ALA A O 1
ATOM 1658 N N . THR A 1 216 ? 8.616 -27.116 7.409 1.00 89.31 216 THR A N 1
ATOM 1659 C CA . THR A 1 216 ? 7.768 -28.200 7.916 1.00 89.31 216 THR A CA 1
ATOM 1660 C C . THR A 1 216 ? 6.560 -27.616 8.636 1.00 89.31 216 THR A C 1
ATOM 1662 O O . THR A 1 216 ? 6.717 -26.662 9.395 1.00 89.31 216 THR A O 1
ATOM 1665 N N . GLY A 1 217 ? 5.383 -28.218 8.453 1.00 86.25 217 GLY A N 1
ATOM 1666 C CA . GLY A 1 217 ? 4.130 -27.746 9.053 1.00 86.25 217 GLY A CA 1
ATOM 1667 C C . GLY A 1 217 ? 3.483 -26.582 8.296 1.00 86.25 217 GLY A C 1
ATOM 1668 O O . GLY A 1 217 ? 3.748 -26.370 7.114 1.00 86.25 217 GLY A O 1
ATOM 1669 N N . VAL A 1 218 ? 2.595 -25.853 8.980 1.00 79.00 218 VAL A N 1
ATOM 1670 C CA . VAL A 1 218 ? 1.964 -24.642 8.437 1.00 79.00 218 VAL A CA 1
ATOM 1671 C C . VAL A 1 218 ? 2.985 -23.513 8.482 1.00 79.00 218 VAL A C 1
ATOM 1673 O O . VAL A 1 218 ? 3.465 -23.144 9.551 1.00 79.00 218 VAL A O 1
ATOM 1676 N N . VAL A 1 219 ? 3.327 -22.982 7.313 1.00 84.81 219 VAL A N 1
ATOM 1677 C CA . VAL A 1 219 ? 4.271 -21.874 7.179 1.00 84.81 219 VAL A CA 1
ATOM 1678 C C . VAL A 1 219 ? 3.481 -20.576 7.175 1.00 84.81 219 VAL A C 1
ATOM 1680 O O . VAL A 1 219 ? 2.729 -20.338 6.232 1.00 84.81 219 VAL A O 1
ATOM 1683 N N . SER A 1 220 ? 3.652 -19.745 8.208 1.00 85.50 220 SER A N 1
ATOM 1684 C CA . SER A 1 220 ? 3.199 -18.354 8.123 1.00 85.50 220 SER A CA 1
ATOM 1685 C C . SER A 1 220 ? 4.120 -17.613 7.161 1.00 85.50 220 SER A C 1
ATOM 1687 O O . SER A 1 220 ? 5.342 -17.615 7.338 1.00 85.50 220 SER A O 1
ATOM 1689 N N . VAL A 1 221 ? 3.541 -17.037 6.114 1.00 92.19 221 VAL A N 1
ATOM 1690 C CA . VAL A 1 221 ? 4.245 -16.173 5.171 1.00 92.19 221 VAL A CA 1
ATOM 1691 C C . VAL A 1 221 ? 3.721 -14.760 5.422 1.00 92.19 221 VAL A C 1
ATOM 1693 O O . VAL A 1 221 ? 2.520 -14.536 5.247 1.00 92.19 221 VAL A O 1
ATOM 1696 N N . PRO A 1 222 ? 4.572 -13.827 5.881 1.00 94.38 222 PRO A N 1
ATOM 1697 C CA . PRO A 1 222 ? 4.128 -12.479 6.185 1.00 94.38 222 PRO A CA 1
ATOM 1698 C C . PRO A 1 222 ? 3.800 -11.728 4.890 1.00 94.38 222 PRO A C 1
ATOM 1700 O O . PRO A 1 222 ? 4.169 -12.153 3.796 1.00 94.38 222 PRO A O 1
ATOM 1703 N N . ARG A 1 223 ? 3.104 -10.596 4.987 1.00 92.94 223 ARG A N 1
ATOM 1704 C CA . ARG A 1 223 ? 2.851 -9.755 3.813 1.00 92.94 223 ARG A CA 1
ATOM 1705 C C . ARG A 1 223 ? 4.123 -9.021 3.394 1.00 92.94 223 ARG A C 1
ATOM 1707 O O . ARG A 1 223 ? 4.848 -8.498 4.235 1.00 92.94 223 ARG A O 1
ATOM 1714 N N . GLY A 1 224 ? 4.392 -9.000 2.095 1.00 86.50 224 GLY A N 1
ATOM 1715 C CA . GLY A 1 224 ? 5.624 -8.470 1.529 1.00 86.50 224 GLY A CA 1
ATOM 1716 C C . GLY A 1 224 ? 5.714 -6.938 1.484 1.00 86.50 224 GLY A C 1
ATOM 1717 O O . GLY A 1 224 ? 4.788 -6.236 1.893 1.00 86.50 224 GLY A O 1
ATOM 1718 N N . PRO A 1 225 ? 6.825 -6.403 0.945 1.00 80.94 225 PRO A N 1
ATOM 1719 C CA . PRO A 1 225 ? 7.135 -4.968 0.949 1.00 80.94 225 PRO A CA 1
ATOM 1720 C C . PRO A 1 225 ? 6.124 -4.061 0.229 1.00 80.94 225 PRO A C 1
ATOM 1722 O O . PRO A 1 225 ? 5.959 -2.900 0.613 1.00 80.94 225 PRO A O 1
ATOM 1725 N N . LEU A 1 226 ? 5.432 -4.586 -0.788 1.00 75.38 226 LEU A N 1
ATOM 1726 C CA . LEU A 1 226 ? 4.416 -3.868 -1.566 1.00 75.38 226 LEU A CA 1
ATOM 1727 C C . LEU A 1 226 ? 3.036 -3.894 -0.909 1.00 75.38 226 LEU A C 1
ATOM 1729 O O . LEU A 1 226 ? 2.096 -3.318 -1.446 1.00 75.38 226 LEU A O 1
ATOM 1733 N N . TYR A 1 227 ? 2.887 -4.548 0.245 1.00 84.62 227 TYR A N 1
ATOM 1734 C CA . TYR A 1 227 ? 1.639 -4.486 0.986 1.00 84.62 227 TYR A CA 1
ATOM 1735 C C . TYR A 1 227 ? 1.251 -3.026 1.292 1.00 84.62 227 TYR A C 1
ATOM 1737 O O . TYR A 1 227 ? 2.101 -2.155 1.509 1.00 84.62 227 TYR A O 1
ATOM 1745 N N . ARG A 1 228 ? -0.053 -2.752 1.293 1.00 78.50 228 ARG A N 1
ATOM 1746 C CA . ARG A 1 228 ? -0.641 -1.445 1.595 1.00 78.50 228 ARG A CA 1
ATOM 1747 C C . ARG A 1 228 ? -1.655 -1.640 2.723 1.00 78.50 228 ARG A C 1
ATOM 1749 O O . ARG A 1 228 ? -2.819 -1.930 2.454 1.00 78.50 228 ARG A O 1
ATOM 1756 N N . PRO A 1 229 ? -1.221 -1.594 3.994 1.00 82.06 229 PRO A N 1
ATOM 1757 C CA . PRO A 1 229 ? -2.149 -1.658 5.112 1.00 82.06 229 PRO A CA 1
ATOM 1758 C C . PRO A 1 229 ? -2.970 -0.370 5.152 1.00 82.06 229 PRO A C 1
ATOM 1760 O O . PRO A 1 229 ? -2.447 0.707 4.869 1.00 82.06 229 PRO A O 1
ATOM 1763 N N . GLY A 1 230 ? -4.234 -0.466 5.561 1.00 77.31 230 GLY A N 1
ATOM 1764 C CA . GLY A 1 230 ? -5.043 0.727 5.797 1.00 77.31 230 GLY A CA 1
ATOM 1765 C C . GLY A 1 230 ? -4.471 1.588 6.929 1.00 77.31 230 GLY A C 1
ATOM 1766 O O . GLY A 1 230 ? -3.737 1.096 7.795 1.00 77.31 230 GLY A O 1
ATOM 1767 N N . ASN A 1 231 ? -4.828 2.868 6.961 1.00 77.12 231 ASN A N 1
ATOM 1768 C CA . ASN A 1 231 ? -4.411 3.768 8.035 1.00 77.12 231 ASN A CA 1
ATOM 1769 C C . ASN A 1 231 ? -4.890 3.254 9.405 1.00 77.12 231 ASN A C 1
ATOM 1771 O O . ASN A 1 231 ? -6.029 2.804 9.548 1.00 77.12 231 ASN A O 1
ATOM 1775 N N . GLY A 1 232 ? -4.010 3.325 10.409 1.00 79.19 232 GLY A N 1
ATOM 1776 C CA . GLY A 1 232 ? -4.275 2.832 11.763 1.00 79.19 232 GLY A CA 1
ATOM 1777 C C . GLY A 1 232 ? -4.094 1.321 11.941 1.00 79.19 232 GLY A C 1
ATOM 1778 O O . GLY A 1 232 ? -4.524 0.764 12.950 1.00 79.19 232 GLY A O 1
ATOM 1779 N N . SER A 1 233 ? -3.477 0.641 10.970 1.00 88.44 233 SER A N 1
ATOM 1780 C CA . SER A 1 233 ? -3.174 -0.789 11.075 1.00 88.44 233 SER A CA 1
ATOM 1781 C C . SER A 1 233 ? -2.134 -1.071 12.159 1.00 88.44 233 SER A C 1
ATOM 1783 O O . SER A 1 233 ? -1.184 -0.312 12.346 1.00 88.44 233 SER A O 1
ATOM 1785 N N . LEU A 1 234 ? -2.288 -2.212 12.829 1.00 94.12 234 LEU A N 1
ATOM 1786 C CA . LEU A 1 234 ? -1.292 -2.761 13.744 1.00 94.12 234 LEU A CA 1
ATOM 1787 C C . LEU A 1 234 ? -0.494 -3.827 13.007 1.00 94.12 234 LEU A C 1
ATOM 1789 O O . LEU A 1 234 ? -1.086 -4.717 12.399 1.00 94.12 234 LEU A O 1
ATOM 1793 N N . ILE A 1 235 ? 0.830 -3.747 13.056 1.00 94.56 235 ILE A N 1
ATOM 1794 C CA . ILE A 1 235 ? 1.720 -4.641 12.315 1.00 94.56 235 ILE A CA 1
ATOM 1795 C C . ILE A 1 235 ? 2.828 -5.198 13.207 1.00 94.56 235 ILE A C 1
ATOM 1797 O O . ILE A 1 235 ? 3.199 -4.590 14.211 1.00 94.56 235 ILE A O 1
ATOM 1801 N N . LYS A 1 236 ? 3.382 -6.347 12.822 1.00 94.81 236 LYS A N 1
ATOM 1802 C CA . LYS A 1 236 ? 4.608 -6.905 13.407 1.00 94.81 236 LYS A CA 1
ATOM 1803 C C . LYS A 1 236 ? 5.419 -7.670 12.368 1.00 94.81 236 LYS A C 1
ATOM 1805 O O . LYS A 1 236 ? 4.856 -8.143 11.379 1.00 94.81 236 LYS A O 1
ATOM 1810 N N . THR A 1 237 ? 6.710 -7.855 12.631 1.00 90.88 237 THR A N 1
ATOM 1811 C CA . THR A 1 237 ? 7.553 -8.769 11.847 1.00 90.88 237 THR A CA 1
ATOM 1812 C C . THR A 1 237 ? 7.641 -10.136 12.517 1.00 90.88 237 THR A C 1
ATOM 1814 O O . THR A 1 237 ? 7.206 -10.330 13.656 1.00 90.88 237 THR A O 1
ATOM 1817 N N . LEU A 1 238 ? 8.185 -11.114 11.792 1.00 84.88 238 LEU A N 1
ATOM 1818 C CA . LEU A 1 238 ? 8.509 -12.431 12.348 1.00 84.88 238 LEU A CA 1
ATOM 1819 C C . LEU A 1 238 ? 9.862 -12.450 13.074 1.00 84.88 238 LEU A C 1
ATOM 1821 O O . LEU A 1 238 ? 10.133 -13.386 13.826 1.00 84.88 238 LEU A O 1
ATOM 1825 N N . ALA A 1 239 ? 10.704 -11.443 12.835 1.00 77.75 239 ALA A N 1
ATOM 1826 C CA . ALA A 1 239 ? 12.045 -11.350 13.400 1.00 77.75 239 ALA A CA 1
ATOM 1827 C C . ALA A 1 239 ? 12.030 -10.822 14.841 1.00 77.75 239 ALA A C 1
ATOM 1829 O O . ALA A 1 239 ? 12.855 -11.227 15.661 1.00 77.75 239 ALA A O 1
ATOM 1830 N N . GLU A 1 240 ? 11.086 -9.931 15.152 1.00 83.00 240 GLU A N 1
ATOM 1831 C CA . GLU A 1 240 ? 11.039 -9.201 16.415 1.00 83.00 240 GLU A CA 1
ATOM 1832 C C . GLU A 1 240 ? 9.674 -9.335 17.111 1.00 83.00 240 GLU A C 1
ATOM 1834 O O . GLU A 1 240 ? 8.638 -9.472 16.456 1.00 83.00 240 GLU A O 1
ATOM 1839 N N . PRO A 1 241 ? 9.633 -9.283 18.456 1.00 87.00 241 PRO A N 1
ATOM 1840 C CA . PRO A 1 241 ? 8.380 -9.363 19.206 1.00 87.00 241 PRO A CA 1
ATOM 1841 C C . PRO A 1 241 ? 7.569 -8.057 19.174 1.00 87.00 241 PRO A C 1
ATOM 1843 O O . PRO A 1 241 ? 6.421 -8.050 19.615 1.00 87.00 241 PRO A O 1
ATOM 1846 N N . ASN A 1 242 ? 8.159 -6.969 18.676 1.00 93.25 242 ASN A N 1
ATOM 1847 C CA . ASN A 1 242 ? 7.593 -5.627 18.708 1.00 93.25 242 ASN A CA 1
ATOM 1848 C C . ASN A 1 242 ? 6.315 -5.516 17.864 1.00 93.25 242 ASN A C 1
ATOM 1850 O O . ASN A 1 242 ? 6.223 -6.057 16.760 1.00 93.25 242 ASN A O 1
ATOM 1854 N N . VAL A 1 243 ? 5.341 -4.769 18.386 1.00 95.94 243 VAL A N 1
ATOM 1855 C CA . VAL A 1 243 ? 4.113 -4.400 17.674 1.00 95.94 243 VAL A CA 1
ATOM 1856 C C . VAL A 1 243 ? 4.178 -2.917 17.349 1.00 95.94 243 VAL A C 1
ATOM 1858 O O . VAL A 1 243 ? 4.557 -2.104 18.193 1.00 95.94 243 VAL A O 1
ATOM 1861 N N . TYR A 1 244 ? 3.796 -2.572 16.127 1.00 94.69 244 TYR A N 1
ATOM 1862 C CA . TYR A 1 244 ? 3.836 -1.209 15.627 1.00 94.69 244 TYR A CA 1
ATOM 1863 C C . TYR A 1 244 ? 2.450 -0.751 15.190 1.00 94.69 244 TYR A C 1
ATOM 1865 O O . TYR A 1 244 ? 1.683 -1.519 14.610 1.00 94.69 244 TYR A O 1
ATOM 1873 N N . PHE A 1 245 ? 2.152 0.520 15.425 1.00 92.31 245 PHE A N 1
ATOM 1874 C CA . PHE A 1 245 ? 1.016 1.216 14.834 1.00 92.31 245 PHE A CA 1
ATOM 1875 C C . PHE A 1 245 ? 1.468 1.943 13.564 1.00 92.31 245 PHE A C 1
ATOM 1877 O O . PHE A 1 245 ? 2.487 2.634 13.581 1.00 92.31 245 PHE A O 1
ATOM 1884 N N . LEU A 1 246 ? 0.731 1.792 12.465 1.00 85.56 246 LEU A N 1
ATOM 1885 C CA . LEU A 1 246 ? 1.050 2.418 11.184 1.00 85.56 246 LEU A CA 1
ATOM 1886 C C . LEU A 1 246 ? 0.156 3.631 10.917 1.00 85.56 246 LEU A C 1
ATOM 1888 O O . LEU A 1 246 ? -1.073 3.521 10.871 1.00 85.56 246 LEU A O 1
ATOM 1892 N N . PHE A 1 247 ? 0.782 4.773 10.642 1.00 77.00 247 PHE A N 1
ATOM 1893 C CA . PHE A 1 247 ? 0.079 5.994 10.262 1.00 77.00 247 PHE A CA 1
ATOM 1894 C C . PHE A 1 247 ? 0.917 6.858 9.316 1.00 77.00 247 PHE A C 1
ATOM 1896 O O . PHE A 1 247 ? 2.092 7.101 9.582 1.00 77.00 247 PHE A O 1
ATOM 1903 N N . HIS A 1 248 ? 0.318 7.329 8.211 1.00 71.38 248 HIS A N 1
ATOM 1904 C CA . HIS A 1 248 ? 1.016 8.105 7.168 1.00 71.38 248 HIS A CA 1
ATOM 1905 C C . HIS A 1 248 ? 2.335 7.452 6.722 1.00 71.38 248 HIS A C 1
ATOM 1907 O O . HIS A 1 248 ? 3.371 8.105 6.639 1.00 71.38 248 HIS A O 1
ATOM 1913 N N . ASN A 1 249 ? 2.302 6.137 6.486 1.00 72.56 249 ASN A N 1
ATOM 1914 C CA . ASN A 1 249 ? 3.455 5.343 6.055 1.00 72.56 249 ASN A CA 1
ATOM 1915 C C . ASN A 1 249 ? 4.647 5.296 7.042 1.00 72.56 249 ASN A C 1
ATOM 1917 O O . ASN A 1 249 ? 5.721 4.824 6.678 1.00 72.56 249 ASN A O 1
ATOM 1921 N N . ARG A 1 250 ? 4.458 5.726 8.298 1.00 81.50 250 ARG A N 1
ATOM 1922 C CA . ARG A 1 250 ? 5.448 5.599 9.379 1.00 81.50 250 ARG A CA 1
ATOM 1923 C C . ARG A 1 250 ? 4.990 4.601 10.426 1.00 81.50 250 ARG A C 1
ATOM 1925 O O . ARG A 1 250 ? 3.804 4.549 10.762 1.00 81.50 250 ARG A O 1
ATOM 1932 N N . TYR A 1 251 ? 5.930 3.817 10.941 1.00 88.88 251 TYR A N 1
ATOM 1933 C CA . TYR A 1 251 ? 5.663 2.842 11.994 1.00 88.88 251 TYR A CA 1
ATOM 1934 C C . TYR A 1 251 ? 6.027 3.416 13.364 1.00 88.88 251 TYR A C 1
ATOM 1936 O O . TYR A 1 251 ? 7.072 4.033 13.534 1.00 88.88 251 TYR A O 1
ATOM 1944 N N . HIS A 1 252 ? 5.159 3.207 14.346 1.00 91.88 252 HIS A N 1
ATOM 1945 C CA . HIS A 1 252 ? 5.302 3.712 15.707 1.00 91.88 252 HIS A CA 1
ATOM 1946 C C . HIS A 1 252 ? 5.346 2.521 16.660 1.00 91.88 252 HIS A C 1
ATOM 1948 O O . HIS A 1 252 ? 4.365 1.779 16.742 1.00 91.88 252 HIS A O 1
ATOM 1954 N N . TRP A 1 253 ? 6.471 2.289 17.340 1.00 94.75 253 TRP A N 1
ATOM 1955 C CA . TRP A 1 253 ? 6.589 1.146 18.246 1.00 94.75 253 TRP A CA 1
ATOM 1956 C C . TRP A 1 253 ? 5.677 1.323 19.458 1.00 94.75 253 TRP A C 1
ATOM 1958 O O . TRP A 1 253 ? 5.639 2.392 20.058 1.00 94.75 253 TRP A O 1
ATOM 1968 N N . ILE A 1 254 ? 4.939 0.278 19.827 1.00 96.00 254 ILE A N 1
ATOM 1969 C CA . ILE A 1 254 ? 4.132 0.251 21.047 1.00 96.00 254 ILE A CA 1
ATOM 1970 C C . ILE A 1 254 ? 4.995 -0.352 22.152 1.00 96.00 254 ILE A C 1
ATOM 1972 O O . ILE A 1 254 ? 5.319 -1.538 22.107 1.00 96.00 254 ILE A O 1
ATOM 1976 N N . ALA A 1 255 ? 5.368 0.473 23.132 1.00 95.44 255 ALA A N 1
ATOM 1977 C CA . ALA A 1 255 ? 6.457 0.173 24.060 1.00 95.44 255 ALA A CA 1
ATOM 1978 C C . ALA A 1 255 ? 6.252 -1.100 24.902 1.00 95.44 255 ALA A C 1
ATOM 1980 O O . ALA A 1 255 ? 7.232 -1.730 25.302 1.00 95.44 255 ALA A O 1
ATOM 1981 N N . SER A 1 256 ? 5.002 -1.480 25.194 1.00 95.00 256 SER A N 1
ATOM 1982 C CA . SER A 1 256 ? 4.700 -2.683 25.976 1.00 95.00 256 SER A CA 1
ATOM 1983 C C . SER A 1 256 ? 3.283 -3.225 25.749 1.00 95.00 256 SER A C 1
ATOM 1985 O O . SER A 1 256 ? 2.419 -2.557 25.171 1.00 95.00 256 SER A O 1
ATOM 1987 N N . GLU A 1 257 ? 3.023 -4.440 26.245 1.00 94.88 257 GLU A N 1
ATOM 1988 C CA . GLU A 1 257 ? 1.684 -5.047 26.233 1.00 94.88 257 GLU A CA 1
ATOM 1989 C C . GLU A 1 257 ? 0.683 -4.260 27.091 1.00 94.88 257 GLU A C 1
ATOM 1991 O O . GLU A 1 257 ? -0.506 -4.190 26.763 1.00 94.88 257 GLU A O 1
ATOM 1996 N N . GLU A 1 258 ? 1.154 -3.636 28.174 1.00 95.00 258 GLU A N 1
ATOM 1997 C CA . GLU A 1 258 ? 0.350 -2.754 29.019 1.00 95.00 258 GLU A CA 1
ATOM 1998 C C . GLU A 1 258 ? -0.097 -1.513 28.244 1.00 95.00 258 GLU A C 1
ATOM 2000 O O . GLU A 1 258 ? -1.275 -1.158 28.307 1.00 95.00 258 GLU A O 1
ATOM 2005 N N . VAL A 1 259 ? 0.797 -0.894 27.461 1.00 95.88 259 VAL A N 1
ATOM 2006 C CA . VAL A 1 259 ? 0.442 0.228 26.576 1.00 95.88 259 VAL A CA 1
ATOM 2007 C C . VAL A 1 259 ? -0.550 -0.233 25.509 1.00 95.88 259 VAL A C 1
ATOM 2009 O O . VAL A 1 259 ? -1.594 0.392 25.331 1.00 95.88 259 VAL A O 1
ATOM 2012 N N . PHE A 1 260 ? -0.281 -1.364 24.850 1.00 95.44 260 PHE A N 1
ATOM 2013 C CA . PHE A 1 260 ? -1.164 -1.943 23.832 1.00 95.44 260 PHE A CA 1
ATOM 2014 C C . PHE A 1 260 ? -2.591 -2.164 24.359 1.00 95.44 260 PHE A C 1
ATOM 2016 O O . PHE A 1 260 ? -3.573 -1.750 23.740 1.00 95.44 260 PHE A O 1
ATOM 2023 N N . THR A 1 261 ? -2.702 -2.771 25.541 1.00 93.94 261 THR A N 1
ATOM 2024 C CA . THR A 1 261 ? -3.985 -3.070 26.187 1.00 93.94 261 THR A CA 1
ATOM 2025 C C . THR A 1 261 ? -4.657 -1.804 26.722 1.00 93.94 261 THR A C 1
ATOM 2027 O O . THR A 1 261 ? -5.877 -1.667 26.627 1.00 93.94 261 THR A O 1
ATOM 2030 N N . GLY A 1 262 ? -3.882 -0.853 27.253 1.00 92.56 262 GLY A N 1
ATOM 2031 C CA . GLY A 1 262 ? -4.373 0.447 27.718 1.00 92.56 262 GLY A CA 1
ATOM 2032 C C . GLY A 1 262 ? -4.986 1.287 26.595 1.00 92.56 262 GLY A C 1
ATOM 2033 O O . GLY A 1 262 ? -6.002 1.950 26.805 1.00 92.56 262 GLY A O 1
ATOM 2034 N N . LEU A 1 263 ? -4.436 1.171 25.384 1.00 92.38 263 LEU A N 1
ATOM 2035 C CA . LEU A 1 263 ? -4.985 1.722 24.140 1.00 92.38 263 LEU A CA 1
ATOM 2036 C C . LEU A 1 263 ? -6.117 0.866 23.550 1.00 92.38 263 LEU A C 1
ATOM 2038 O O . LEU A 1 263 ? -6.542 1.087 22.424 1.00 92.38 263 LEU A O 1
ATOM 2042 N N . LYS A 1 264 ? -6.613 -0.143 24.279 1.00 93.12 264 LYS A N 1
ATOM 2043 C CA . LYS A 1 264 ? -7.724 -1.015 23.862 1.00 93.12 264 LYS A CA 1
ATOM 2044 C C . LYS A 1 264 ? -7.534 -1.675 22.489 1.00 93.12 264 LYS A C 1
ATOM 2046 O O . LYS A 1 264 ? -8.514 -2.071 21.855 1.00 93.12 264 LYS A O 1
ATOM 2051 N N . PHE A 1 265 ? -6.294 -1.818 22.029 1.00 94.00 265 PHE A N 1
ATOM 2052 C CA . PHE A 1 265 ? -6.010 -2.558 20.812 1.00 94.00 265 PHE A CA 1
ATOM 2053 C C . PHE A 1 265 ? -6.254 -4.051 21.036 1.00 94.00 265 PHE A C 1
ATOM 2055 O O . PHE A 1 265 ? -6.083 -4.580 22.136 1.00 94.00 265 PHE A O 1
ATOM 2062 N N . LEU A 1 266 ? -6.671 -4.750 19.979 1.00 93.69 266 LEU A N 1
ATOM 2063 C CA . LEU A 1 266 ? -6.907 -6.189 20.032 1.00 93.69 266 LEU A CA 1
ATOM 2064 C C . LEU A 1 266 ? -5.755 -6.938 19.373 1.00 93.69 266 LEU A C 1
ATOM 2066 O O . LEU A 1 266 ? -5.336 -6.609 18.271 1.00 93.69 266 LEU A O 1
ATOM 2070 N N . TRP A 1 267 ? -5.280 -8.010 20.002 1.00 94.00 267 TRP A N 1
ATOM 2071 C CA . TRP A 1 267 ? -4.217 -8.854 19.441 1.00 94.00 267 TRP A CA 1
ATOM 2072 C C . TRP A 1 267 ? -4.585 -9.455 18.079 1.00 94.00 267 TRP A C 1
ATOM 2074 O O . TRP A 1 267 ? -3.734 -9.585 17.205 1.00 94.00 267 TRP A O 1
ATOM 2084 N N . SER A 1 268 ? -5.872 -9.749 17.861 1.00 92.81 268 SER A N 1
ATOM 2085 C CA . SER A 1 268 ? -6.401 -10.202 16.567 1.00 92.81 268 SER A CA 1
ATOM 2086 C C . SER A 1 268 ? -6.335 -9.139 15.467 1.00 92.81 268 SER A C 1
ATOM 2088 O O . SER A 1 268 ? -6.628 -9.436 14.306 1.00 92.81 268 SER A O 1
ATOM 2090 N N . TRP A 1 269 ? -5.990 -7.895 15.814 1.00 93.75 269 TRP A N 1
ATOM 2091 C CA . TRP A 1 269 ? -5.839 -6.819 14.850 1.00 93.75 269 TRP A CA 1
ATOM 2092 C C . TRP A 1 269 ? -4.477 -6.774 14.178 1.00 93.75 269 TRP A C 1
ATOM 2094 O O . TRP A 1 269 ? -4.361 -6.147 13.125 1.00 93.75 269 TRP A O 1
ATOM 2104 N N . ILE A 1 270 ? -3.488 -7.436 14.774 1.00 94.38 270 ILE A N 1
ATOM 2105 C CA . ILE A 1 270 ? -2.103 -7.388 14.332 1.00 94.38 270 ILE A CA 1
ATOM 2106 C C . ILE A 1 270 ? -1.947 -8.156 13.023 1.00 94.38 270 ILE A C 1
ATOM 2108 O O . ILE A 1 270 ? -2.391 -9.294 12.874 1.00 94.38 270 ILE A O 1
ATOM 2112 N N . GLU A 1 271 ? -1.280 -7.513 12.080 1.00 92.75 271 GLU A N 1
ATOM 2113 C CA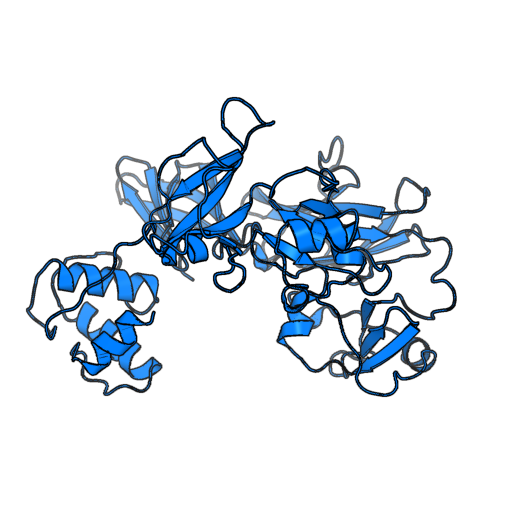 . GLU A 1 271 ? -0.983 -8.031 10.760 1.00 92.75 271 GLU A CA 1
ATOM 2114 C C . GLU A 1 271 ? 0.512 -8.356 10.641 1.00 92.75 271 GLU A C 1
ATOM 2116 O O . GLU A 1 271 ? 1.369 -7.551 11.002 1.00 92.75 271 GLU A O 1
ATOM 2121 N N . GLU A 1 272 ? 0.848 -9.542 10.134 1.00 94.12 272 GLU A N 1
ATOM 2122 C CA . GLU A 1 272 ? 2.247 -9.935 9.934 1.00 94.12 272 GLU A CA 1
ATOM 2123 C C . GLU A 1 272 ? 2.782 -9.366 8.614 1.00 94.12 272 GLU A C 1
ATOM 2125 O O . GLU A 1 272 ? 2.188 -9.566 7.549 1.00 94.12 272 GLU A O 1
ATOM 2130 N N . VAL A 1 273 ? 3.918 -8.671 8.682 1.00 92.94 273 VAL A N 1
ATOM 2131 C CA . VAL A 1 273 ? 4.620 -8.069 7.539 1.00 92.94 273 VAL A CA 1
ATOM 2132 C C . VAL A 1 273 ? 6.085 -8.505 7.509 1.00 92.94 273 VAL A C 1
ATOM 2134 O O . VAL A 1 273 ? 6.640 -8.921 8.527 1.00 92.94 273 VAL A O 1
ATOM 2137 N N . SER A 1 274 ? 6.703 -8.472 6.329 1.00 88.06 274 SER A N 1
ATOM 2138 C CA . SER A 1 274 ? 8.112 -8.829 6.170 1.00 88.06 274 SER A CA 1
ATOM 2139 C C . SER A 1 274 ? 9.021 -7.834 6.894 1.00 88.06 274 SER A C 1
ATOM 2141 O O . SER A 1 274 ? 8.667 -6.674 7.095 1.00 88.06 274 SER A O 1
ATOM 2143 N N . GLN A 1 275 ? 10.226 -8.254 7.257 1.00 83.62 275 GLN A N 1
ATOM 2144 C CA . GLN A 1 275 ? 11.237 -7.371 7.827 1.00 83.62 275 GLN A CA 1
ATOM 2145 C C . GLN A 1 275 ? 11.558 -6.217 6.866 1.00 83.62 275 GLN A C 1
ATOM 2147 O O . GLN A 1 275 ? 11.557 -5.053 7.263 1.00 83.62 275 GLN A O 1
ATOM 2152 N N . THR A 1 276 ? 11.712 -6.524 5.574 1.00 78.31 276 THR A N 1
ATOM 2153 C CA . THR A 1 276 ? 11.932 -5.513 4.531 1.00 78.31 276 THR A CA 1
ATOM 2154 C C . THR A 1 276 ? 10.788 -4.493 4.453 1.00 78.31 276 THR A C 1
ATOM 2156 O O . THR A 1 276 ? 11.037 -3.331 4.154 1.00 78.31 276 THR A O 1
ATOM 2159 N N . PHE A 1 277 ? 9.538 -4.869 4.756 1.00 84.75 277 PHE A N 1
ATOM 2160 C CA . PHE A 1 277 ? 8.431 -3.907 4.793 1.00 84.75 277 PHE A CA 1
ATOM 2161 C C . PHE A 1 277 ? 8.703 -2.764 5.785 1.00 84.75 277 PHE A C 1
ATOM 2163 O O . PHE A 1 277 ? 8.413 -1.608 5.474 1.00 84.75 277 PHE A O 1
ATOM 2170 N N . ILE A 1 278 ? 9.261 -3.063 6.960 1.00 83.38 278 ILE A N 1
ATOM 2171 C CA . ILE A 1 278 ? 9.593 -2.039 7.959 1.00 83.38 278 ILE A CA 1
ATOM 2172 C C . ILE A 1 278 ? 10.861 -1.278 7.560 1.00 83.38 278 ILE A C 1
ATOM 2174 O O . ILE A 1 278 ? 10.875 -0.055 7.635 1.00 83.38 278 ILE A O 1
ATOM 2178 N N . GLU A 1 279 ? 11.892 -1.976 7.074 1.00 79.25 279 GLU A N 1
ATOM 2179 C CA . GLU A 1 279 ? 13.185 -1.372 6.700 1.00 79.25 279 GLU A CA 1
ATOM 2180 C C . GLU A 1 279 ? 13.089 -0.343 5.559 1.00 79.25 279 GLU A C 1
ATOM 2182 O O . GLU A 1 279 ? 13.939 0.537 5.457 1.00 79.25 279 GLU A O 1
ATOM 2187 N N . LEU A 1 280 ? 12.057 -0.429 4.711 1.00 71.12 280 LEU A N 1
ATOM 2188 C CA . LEU A 1 280 ? 11.793 0.535 3.633 1.00 71.12 280 LEU A CA 1
ATOM 2189 C C . LEU A 1 280 ? 11.004 1.777 4.082 1.00 71.12 280 LEU A C 1
ATOM 2191 O O . LEU A 1 280 ? 10.640 2.603 3.245 1.00 71.12 280 LEU A O 1
ATOM 2195 N N . ARG A 1 281 ? 10.674 1.898 5.370 1.00 77.38 281 ARG A N 1
ATOM 2196 C CA . ARG A 1 281 ? 9.851 2.985 5.913 1.00 77.38 281 ARG A CA 1
ATOM 2197 C C . ARG A 1 281 ? 10.591 3.737 7.002 1.00 77.38 281 ARG A C 1
ATOM 2199 O O . ARG A 1 281 ? 11.493 3.217 7.650 1.00 77.38 281 ARG A O 1
ATOM 2206 N N . GLU A 1 282 ? 10.169 4.973 7.224 1.00 81.06 282 GLU A N 1
ATOM 2207 C CA . GLU A 1 282 ? 10.702 5.781 8.312 1.00 81.06 282 GLU A CA 1
ATOM 2208 C C . GLU A 1 282 ? 10.031 5.422 9.643 1.00 81.06 282 GLU A C 1
ATOM 2210 O O . GLU A 1 282 ? 8.807 5.254 9.729 1.00 81.06 282 GLU A O 1
ATOM 2215 N N . ALA A 1 283 ? 10.843 5.357 10.698 1.00 86.56 283 ALA A N 1
ATOM 2216 C CA . ALA A 1 283 ? 10.350 5.256 12.062 1.00 86.56 283 ALA A CA 1
ATOM 2217 C C . ALA A 1 283 ? 9.628 6.551 12.465 1.00 86.56 283 ALA A C 1
ATOM 2219 O O . ALA A 1 283 ? 10.123 7.662 12.260 1.00 86.56 283 ALA A O 1
ATOM 2220 N N . GLY A 1 284 ? 8.448 6.401 13.056 1.00 86.94 284 GLY A N 1
ATOM 2221 C CA . GLY A 1 284 ? 7.729 7.461 13.745 1.00 86.94 284 GLY A CA 1
ATOM 2222 C C . GLY A 1 284 ? 8.122 7.555 15.221 1.00 86.94 284 GLY A C 1
ATOM 2223 O O . GLY A 1 284 ? 9.012 6.861 15.701 1.00 86.94 284 GLY A O 1
ATOM 2224 N N . GLN A 1 285 ? 7.435 8.426 15.959 1.00 87.75 285 GLN A N 1
ATOM 2225 C CA . GLN A 1 285 ? 7.592 8.512 17.410 1.00 87.75 285 GLN A CA 1
ATOM 2226 C C . GLN A 1 285 ? 6.934 7.315 18.107 1.00 87.75 285 GLN A C 1
ATOM 2228 O O . GLN A 1 285 ? 5.754 7.049 17.878 1.00 87.75 285 GLN A O 1
ATOM 2233 N N . ASP A 1 286 ? 7.665 6.647 18.990 1.00 92.19 286 ASP A N 1
ATOM 2234 C CA . ASP A 1 286 ? 7.152 5.513 19.762 1.00 92.19 286 ASP A CA 1
ATOM 2235 C C . ASP A 1 286 ? 6.009 5.907 20.710 1.00 92.19 286 ASP A C 1
ATOM 2237 O O . ASP A 1 286 ? 5.935 7.043 21.188 1.00 92.19 286 ASP A O 1
ATOM 2241 N N . ILE A 1 287 ? 5.137 4.940 20.994 1.00 91.25 287 ILE A N 1
ATOM 2242 C CA . ILE A 1 287 ? 3.979 5.066 21.875 1.00 91.25 287 ILE A CA 1
ATOM 2243 C C . ILE A 1 287 ? 4.323 4.473 23.241 1.00 91.25 287 ILE A C 1
ATOM 2245 O O . ILE A 1 287 ? 4.405 3.253 23.406 1.00 91.25 287 ILE A O 1
ATOM 2249 N N . GLY A 1 288 ? 4.538 5.352 24.217 1.00 91.62 288 GLY A N 1
ATOM 2250 C CA . GLY A 1 288 ? 4.882 5.004 25.595 1.00 91.62 288 GLY A CA 1
ATOM 2251 C C . GLY A 1 288 ? 3.698 5.032 26.566 1.00 91.62 288 GLY A C 1
ATOM 2252 O O . GLY A 1 288 ? 2.562 5.349 26.212 1.00 91.62 288 GLY A O 1
ATOM 2253 N N . GLU A 1 289 ? 3.979 4.732 27.835 1.00 87.69 289 GLU A N 1
ATOM 2254 C CA . GLU A 1 289 ? 2.987 4.810 28.912 1.00 87.69 289 GLU A CA 1
ATOM 2255 C C . GLU A 1 289 ? 2.390 6.218 29.051 1.00 87.69 289 GLU A C 1
ATOM 2257 O O . GLU A 1 289 ? 3.090 7.230 28.994 1.00 87.69 289 GLU A O 1
ATOM 2262 N N . GLY A 1 290 ? 1.072 6.285 29.259 1.00 80.19 290 GLY A N 1
ATOM 2263 C CA . GLY A 1 290 ? 0.346 7.542 29.457 1.00 80.19 290 GLY A CA 1
ATOM 2264 C C . GLY A 1 290 ? 0.117 8.367 28.186 1.00 80.19 290 GLY A C 1
ATOM 2265 O O . GLY A 1 290 ? -0.597 9.369 28.249 1.00 80.19 290 GLY A O 1
ATOM 2266 N N . GLN A 1 291 ? 0.659 7.955 27.035 1.00 82.00 291 GLN A N 1
ATOM 2267 C CA . GLN A 1 291 ? 0.290 8.542 25.751 1.00 82.00 291 GLN A CA 1
ATOM 2268 C C . GLN A 1 291 ? -1.072 8.006 25.296 1.00 82.00 291 GLN A C 1
ATOM 2270 O O . GLN A 1 291 ? -1.368 6.818 25.418 1.00 82.00 291 GLN A O 1
ATOM 2275 N N . GLY A 1 292 ? -1.928 8.904 24.805 1.00 85.31 292 GLY A N 1
ATOM 2276 C CA . GLY A 1 292 ? -3.213 8.533 24.215 1.00 85.31 292 GLY A CA 1
ATOM 2277 C C . GLY A 1 292 ? -3.053 7.947 22.811 1.00 85.31 292 GLY A C 1
ATOM 2278 O O . GLY A 1 292 ? -1.954 7.883 22.265 1.00 85.31 292 GLY A O 1
ATOM 2279 N N . HIS A 1 293 ? -4.170 7.558 22.195 1.00 90.56 293 HIS A N 1
ATOM 2280 C CA . HIS A 1 293 ? -4.148 7.073 20.816 1.00 90.56 293 HIS A CA 1
ATOM 2281 C C . HIS A 1 293 ? -3.603 8.134 19.846 1.00 90.56 293 HIS A C 1
ATOM 2283 O O . HIS A 1 293 ? -3.960 9.314 19.935 1.00 90.56 293 HIS A O 1
ATOM 2289 N N . LEU A 1 294 ? -2.770 7.693 18.902 1.00 88.25 294 LEU A N 1
ATOM 2290 C CA . LEU A 1 294 ? -2.206 8.547 17.863 1.00 88.25 294 LEU A CA 1
ATOM 2291 C C . LEU A 1 294 ? -3.263 8.955 16.823 1.00 88.25 294 LEU A C 1
ATOM 2293 O O . LEU A 1 294 ? -4.279 8.264 16.646 1.00 88.25 294 LEU A O 1
ATOM 2297 N N . PRO A 1 295 ? -3.013 10.047 16.077 1.00 87.31 295 PRO A N 1
ATOM 2298 C CA . PRO A 1 295 ? -3.722 10.317 14.837 1.00 87.31 295 PRO A CA 1
ATOM 2299 C C . PRO A 1 295 ? -3.784 9.084 13.921 1.00 87.31 295 PRO A C 1
ATOM 2301 O O . PRO A 1 295 ? -2.856 8.283 13.871 1.00 87.31 295 PRO A O 1
ATOM 2304 N N . GLY A 1 296 ? -4.907 8.921 13.223 1.00 83.00 296 GLY A N 1
ATOM 2305 C CA . GLY A 1 296 ? -5.233 7.734 12.431 1.00 83.00 296 GLY A CA 1
ATOM 2306 C C . GLY A 1 296 ? -6.028 6.666 13.172 1.00 83.00 296 GLY A C 1
ATOM 2307 O O . GLY A 1 296 ? -6.508 5.724 12.552 1.00 83.00 296 GLY A O 1
ATOM 2308 N N . THR A 1 297 ? -6.212 6.812 14.480 1.00 91.06 297 THR A N 1
ATOM 2309 C CA . THR A 1 297 ? -7.071 5.906 15.244 1.00 91.06 297 THR A CA 1
ATOM 2310 C C . THR A 1 297 ? -8.543 6.188 14.949 1.00 91.06 297 THR A C 1
ATOM 2312 O O . THR A 1 297 ? -8.976 7.343 15.001 1.00 91.06 297 THR A O 1
ATOM 2315 N N . VAL A 1 298 ? -9.319 5.134 14.683 1.00 92.31 298 VAL A N 1
ATOM 2316 C CA . VAL A 1 298 ? -10.776 5.214 14.522 1.00 92.31 298 VAL A CA 1
ATOM 2317 C C . VAL A 1 298 ? -11.453 4.810 15.828 1.00 92.31 298 VAL A C 1
ATOM 2319 O O . VAL A 1 298 ? -11.163 3.758 16.399 1.00 92.31 298 VAL A O 1
ATOM 2322 N N . LEU A 1 299 ? -12.366 5.652 16.299 1.00 94.38 299 LEU A N 1
ATOM 2323 C CA . LEU A 1 299 ? -13.104 5.471 17.545 1.00 94.38 299 LEU A CA 1
ATOM 2324 C C . LEU A 1 299 ? -14.600 5.378 17.254 1.00 94.38 299 LEU A C 1
ATOM 2326 O O . LEU A 1 299 ? -15.095 6.037 16.339 1.00 94.38 299 LEU A O 1
ATOM 2330 N N . VAL A 1 300 ? -15.332 4.640 18.083 1.00 93.56 300 VAL A N 1
ATOM 2331 C CA . VAL A 1 300 ? -16.790 4.746 18.177 1.00 93.56 300 VAL A CA 1
ATOM 2332 C C . VAL A 1 300 ? -17.191 5.014 19.618 1.00 93.56 300 VAL A C 1
ATOM 2334 O O . VAL A 1 300 ? -16.798 4.300 20.544 1.00 93.56 300 VAL A O 1
ATOM 2337 N N . GLU A 1 301 ? -17.983 6.062 19.804 1.00 95.06 301 GLU A N 1
ATOM 2338 C CA . GLU A 1 301 ? -18.600 6.360 21.086 1.00 95.06 301 GLU A CA 1
ATOM 2339 C C . GLU A 1 301 ? -19.858 5.503 21.241 1.00 95.06 301 GLU A C 1
ATOM 2341 O O . GLU A 1 301 ? -20.827 5.662 20.504 1.00 95.06 301 GLU A O 1
ATOM 2346 N N . THR A 1 302 ? -19.858 4.550 22.168 1.00 92.25 302 THR A N 1
ATOM 2347 C CA . THR A 1 302 ? -20.903 3.521 22.254 1.00 92.25 302 THR A CA 1
ATOM 2348 C C . THR A 1 302 ? -22.250 4.083 22.696 1.00 92.25 302 THR A C 1
ATOM 2350 O O . THR A 1 302 ? -23.284 3.528 22.328 1.00 92.25 302 THR A O 1
ATOM 2353 N N . SER A 1 303 ? -22.251 5.186 23.452 1.00 90.62 303 SER A N 1
ATOM 2354 C CA . SER A 1 303 ? -23.467 5.856 23.928 1.00 90.62 303 SER A CA 1
ATOM 2355 C C . SER A 1 303 ? -24.244 6.552 22.803 1.00 90.62 303 SER A C 1
ATOM 2357 O O . SER A 1 303 ? -25.474 6.527 22.806 1.00 90.62 303 SER A O 1
ATOM 2359 N N . THR A 1 304 ? -23.546 7.123 21.819 1.00 92.19 304 THR A N 1
ATOM 2360 C CA . THR A 1 304 ? -24.137 7.860 20.685 1.00 92.19 304 THR A CA 1
ATOM 2361 C C . THR A 1 304 ? -24.076 7.092 19.365 1.00 92.19 304 THR A C 1
ATOM 2363 O O . THR A 1 304 ? -24.777 7.441 18.419 1.00 92.19 304 THR A O 1
ATOM 2366 N N . ARG A 1 305 ? -23.250 6.039 19.296 1.00 90.94 305 ARG A N 1
ATOM 2367 C CA . ARG A 1 305 ? -22.839 5.329 18.071 1.00 90.94 305 ARG A CA 1
ATOM 2368 C C . ARG A 1 305 ? -22.157 6.243 17.045 1.00 90.94 305 ARG A C 1
ATOM 2370 O O . ARG A 1 305 ? -22.071 5.881 15.874 1.00 90.94 305 ARG A O 1
ATOM 2377 N N . GLN A 1 306 ? -21.648 7.397 17.477 1.00 93.06 306 GLN A N 1
ATOM 2378 C CA . GLN A 1 306 ? -20.911 8.322 16.624 1.00 93.06 306 GLN A CA 1
ATOM 2379 C C . GLN A 1 306 ? -19.478 7.823 16.419 1.00 93.06 306 GLN A C 1
ATOM 2381 O O . GLN A 1 306 ? -18.765 7.529 17.382 1.00 93.06 306 GLN A O 1
ATOM 2386 N N . TYR A 1 307 ? -19.052 7.754 15.159 1.00 93.19 307 TYR A N 1
ATOM 2387 C CA . TYR A 1 307 ? -17.685 7.399 14.787 1.00 93.19 307 TYR A CA 1
ATOM 2388 C C . TYR A 1 307 ? -16.817 8.654 14.675 1.00 93.19 307 TYR A C 1
ATOM 2390 O O . TYR A 1 307 ? -17.294 9.712 14.249 1.00 93.19 307 TYR A O 1
ATOM 2398 N N . TYR A 1 308 ? -15.537 8.523 15.019 1.00 94.50 308 TYR A N 1
ATOM 2399 C CA . TYR A 1 308 ? -14.540 9.581 14.884 1.00 94.50 308 TYR A CA 1
ATOM 2400 C C . TYR A 1 308 ? -13.222 9.045 14.316 1.00 94.50 308 TYR A C 1
ATOM 2402 O O . TYR A 1 308 ? -12.823 7.928 14.639 1.00 94.50 308 TYR A O 1
ATOM 2410 N N . VAL A 1 309 ? -12.504 9.868 13.548 1.00 92.44 309 VAL A N 1
ATOM 2411 C CA . VAL A 1 309 ? -11.068 9.675 13.271 1.00 92.44 309 VAL A CA 1
ATOM 2412 C C . VAL A 1 309 ? -10.266 10.674 14.094 1.00 92.44 309 VAL A C 1
ATOM 2414 O O . VAL A 1 309 ? -10.594 11.864 14.116 1.00 92.44 309 VAL A O 1
ATOM 2417 N N . LEU A 1 310 ? -9.198 10.218 14.747 1.00 92.19 310 LEU A N 1
ATOM 2418 C CA . LEU A 1 310 ? -8.226 11.119 15.360 1.00 92.19 310 LEU A CA 1
ATOM 2419 C C . LEU A 1 310 ? -7.295 11.715 14.303 1.00 92.19 310 LEU A C 1
ATOM 2421 O O . LEU A 1 310 ? -6.750 10.995 13.470 1.00 92.19 310 LEU A O 1
ATOM 2425 N N . ALA A 1 311 ? -7.064 13.021 14.355 1.00 88.94 311 ALA A N 1
ATOM 2426 C CA . ALA A 1 311 ? -6.156 13.729 13.454 1.00 88.94 311 ALA A CA 1
ATOM 2427 C C . ALA A 1 311 ? -5.216 14.658 14.242 1.00 88.94 311 ALA A C 1
ATOM 2429 O O . ALA A 1 311 ? -5.544 15.028 15.375 1.00 88.94 311 ALA A O 1
ATOM 2430 N N . PRO A 1 312 ? -4.059 15.055 13.678 1.00 88.38 312 PRO A N 1
ATOM 2431 C CA . PRO A 1 312 ? -3.199 16.052 14.309 1.00 88.38 312 PRO A CA 1
ATOM 2432 C C . PRO A 1 312 ? -3.938 17.388 14.433 1.00 88.38 312 PRO A C 1
ATOM 2434 O O . PRO A 1 312 ? -4.677 17.781 13.526 1.00 88.38 312 PRO A O 1
ATOM 2437 N N . HIS A 1 313 ? -3.745 18.108 15.536 1.00 89.81 313 HIS A N 1
ATOM 2438 C CA . HIS A 1 313 ? -4.340 19.428 15.693 1.00 89.81 313 HIS A CA 1
ATOM 2439 C C . HIS A 1 313 ? -3.592 20.461 14.819 1.00 89.81 313 HIS A C 1
ATOM 2441 O O . HIS A 1 313 ? -2.371 20.593 14.919 1.00 89.81 313 HIS A O 1
ATOM 2447 N N . PRO A 1 314 ? -4.295 21.252 13.985 1.00 86.31 314 PRO A N 1
ATOM 2448 C CA . PRO A 1 314 ? -3.675 22.046 12.916 1.00 86.31 314 PRO A CA 1
ATOM 2449 C C . PRO A 1 314 ? -2.735 23.153 13.412 1.00 86.31 314 PRO A C 1
ATOM 2451 O O . PRO A 1 314 ? -1.807 23.532 12.707 1.00 86.31 314 PRO A O 1
ATOM 2454 N N . ALA A 1 315 ? -2.966 23.680 14.618 1.00 89.81 315 ALA A N 1
ATOM 2455 C CA . ALA A 1 315 ? -2.140 24.741 15.201 1.00 89.81 315 ALA A CA 1
ATOM 2456 C C . ALA A 1 315 ? -1.168 24.258 16.290 1.00 89.81 315 ALA A C 1
ATOM 2458 O O . ALA A 1 315 ? -0.367 25.050 16.780 1.00 89.81 315 ALA A O 1
ATOM 2459 N N . ASN A 1 316 ? -1.261 22.996 16.718 1.00 86.50 316 ASN A N 1
ATOM 2460 C CA . ASN A 1 316 ? -0.412 22.473 17.783 1.00 86.50 316 ASN A CA 1
ATOM 2461 C C . ASN A 1 316 ? -0.235 20.957 17.603 1.00 86.50 316 ASN A C 1
ATOM 2463 O O . ASN A 1 316 ? -1.161 20.214 17.916 1.00 86.50 316 ASN A O 1
ATOM 2467 N N . PRO A 1 317 ? 0.927 20.495 17.120 1.00 79.81 317 PRO A N 1
ATOM 2468 C CA . PRO A 1 317 ? 1.147 19.087 16.801 1.00 79.81 317 PRO A CA 1
ATOM 2469 C C . PRO A 1 317 ? 1.132 18.159 18.026 1.00 79.81 317 PRO A C 1
ATOM 2471 O O . PRO A 1 317 ? 0.959 16.956 17.850 1.00 79.81 317 PRO A O 1
ATOM 2474 N N . ASP A 1 318 ? 1.255 18.694 19.246 1.00 82.06 318 ASP A N 1
ATOM 2475 C CA . ASP A 1 318 ? 1.210 17.906 20.486 1.00 82.06 318 ASP A CA 1
ATOM 2476 C C . ASP A 1 318 ? -0.221 17.495 20.873 1.00 82.06 318 ASP A C 1
ATOM 2478 O O . ASP A 1 318 ? -0.419 16.642 21.740 1.00 82.06 318 ASP A O 1
ATOM 2482 N N . PHE A 1 319 ? -1.237 18.102 20.248 1.00 86.81 319 PHE A N 1
ATOM 2483 C CA . PHE A 1 319 ? -2.637 17.772 20.485 1.00 86.81 319 PHE A CA 1
ATOM 2484 C C . PHE A 1 319 ? -3.247 16.998 19.320 1.00 86.81 319 PHE A C 1
ATOM 2486 O O . PHE A 1 319 ? -2.912 17.185 18.150 1.00 86.81 319 PHE A O 1
ATOM 2493 N N . VAL A 1 320 ? -4.226 16.163 19.658 1.00 90.94 320 VAL A N 1
ATOM 2494 C CA . VAL A 1 320 ? -5.067 15.457 18.693 1.00 90.94 320 VAL A CA 1
ATOM 2495 C C . VAL A 1 320 ? -6.478 16.034 18.714 1.00 90.94 320 VAL A C 1
ATOM 2497 O O . VAL A 1 320 ? -6.987 16.434 19.764 1.00 90.94 320 VAL A O 1
ATOM 2500 N N . ILE A 1 321 ? -7.114 16.067 17.548 1.00 93.38 321 ILE A N 1
ATOM 2501 C CA . ILE A 1 321 ? -8.535 16.387 17.399 1.00 93.38 321 ILE A CA 1
ATOM 2502 C C . ILE A 1 321 ? -9.311 15.124 17.040 1.00 93.38 321 ILE A C 1
ATOM 2504 O O . ILE A 1 321 ? -8.793 14.265 16.326 1.00 93.38 321 ILE A O 1
ATOM 2508 N N . LYS A 1 322 ? -10.566 15.028 17.480 1.00 95.31 322 LYS A N 1
ATOM 2509 C CA . LYS A 1 322 ? -11.519 14.036 16.973 1.00 95.31 322 LYS A CA 1
ATOM 2510 C C . LYS A 1 322 ? -12.360 14.659 15.865 1.00 95.31 322 LYS A C 1
ATOM 2512 O O . LYS A 1 322 ? -12.971 15.709 16.054 1.00 95.31 322 LYS A O 1
ATOM 2517 N N . ARG A 1 323 ? -12.387 14.029 14.695 1.00 94.62 323 ARG A N 1
ATOM 2518 C CA . ARG A 1 323 ? -13.216 14.451 13.562 1.00 94.62 323 ARG A CA 1
ATOM 2519 C C . ARG A 1 323 ? -14.411 13.510 13.444 1.00 94.62 323 ARG A C 1
ATOM 2521 O O . ARG A 1 323 ? -14.174 12.315 13.261 1.00 94.62 323 ARG A O 1
ATOM 2528 N N . PRO A 1 324 ? -15.658 13.993 13.585 1.00 95.19 324 PRO A N 1
ATOM 2529 C CA . PRO A 1 324 ? -16.845 13.157 13.424 1.00 95.19 324 PRO A CA 1
ATOM 2530 C C . PRO A 1 324 ? -16.907 12.566 12.016 1.00 95.19 324 PRO A C 1
ATOM 2532 O O . PRO A 1 324 ? -16.560 13.244 11.057 1.00 95.19 324 PRO A O 1
ATOM 2535 N N . ILE A 1 325 ? -17.360 11.326 11.878 1.00 91.50 325 ILE A N 1
ATOM 2536 C CA . ILE A 1 325 ? -17.630 10.702 10.580 1.00 91.50 325 ILE A CA 1
ATOM 2537 C C . ILE A 1 325 ? -19.142 10.647 10.389 1.00 91.50 325 ILE A C 1
ATOM 2539 O O . ILE A 1 325 ? -19.843 10.021 11.184 1.00 91.50 325 ILE A O 1
ATOM 2543 N N . GLU A 1 326 ? -19.640 11.294 9.339 1.00 86.56 326 GLU A N 1
ATOM 2544 C CA . GLU A 1 326 ? -21.074 11.286 9.020 1.00 86.56 326 GLU A CA 1
ATOM 2545 C C . GLU A 1 326 ? -21.465 10.073 8.171 1.00 86.56 326 GLU A C 1
ATOM 2547 O O . GLU A 1 326 ? -22.569 9.545 8.299 1.00 86.56 326 GLU A O 1
ATOM 2552 N N . ASP A 1 327 ? -20.544 9.599 7.328 1.00 80.06 327 ASP A N 1
ATOM 2553 C CA . ASP A 1 327 ? -20.750 8.438 6.470 1.00 80.06 327 ASP A CA 1
ATOM 2554 C C . ASP A 1 327 ? -19.552 7.488 6.544 1.00 80.06 327 ASP A C 1
ATOM 2556 O O . ASP A 1 327 ? -18.423 7.868 6.243 1.00 80.06 327 ASP A O 1
ATOM 2560 N N . MET A 1 328 ? -19.800 6.225 6.897 1.00 77.62 328 MET A N 1
ATOM 2561 C CA . MET A 1 328 ? -18.764 5.188 6.968 1.00 77.62 328 MET A CA 1
ATOM 2562 C C . MET A 1 328 ? -18.054 4.955 5.627 1.00 77.62 328 MET A C 1
ATOM 2564 O O . MET A 1 328 ? -16.912 4.497 5.623 1.00 77.62 328 MET A O 1
ATOM 2568 N N . ARG A 1 329 ? -18.671 5.316 4.491 1.00 75.12 329 ARG A N 1
ATOM 2569 C CA . ARG A 1 329 ? -17.994 5.314 3.181 1.00 75.12 329 ARG A CA 1
ATOM 2570 C C . ARG A 1 329 ? -16.779 6.240 3.162 1.00 75.12 329 ARG A C 1
ATOM 2572 O O . ARG A 1 329 ? -15.760 5.894 2.580 1.00 75.12 329 ARG A O 1
ATOM 2579 N N . ALA A 1 330 ? -16.835 7.352 3.891 1.00 79.25 330 ALA A N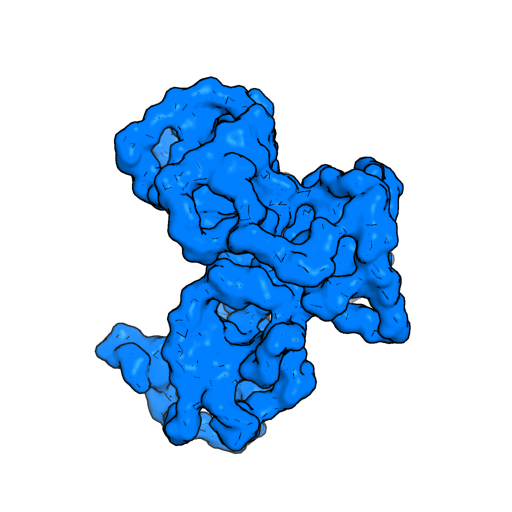 1
ATOM 2580 C CA . ALA A 1 330 ? -15.722 8.285 3.978 1.00 79.25 330 ALA A CA 1
ATOM 2581 C C . ALA A 1 330 ? -14.489 7.664 4.659 1.00 79.25 330 ALA A C 1
ATOM 2583 O O . ALA A 1 330 ? -13.362 7.978 4.296 1.00 79.25 330 ALA A O 1
ATOM 2584 N N . LEU A 1 331 ? -14.679 6.738 5.611 1.00 76.44 331 LEU A N 1
ATOM 2585 C CA . LEU A 1 331 ? -13.559 5.970 6.167 1.00 76.44 331 LEU A CA 1
ATOM 2586 C C . LEU A 1 331 ? -12.901 5.087 5.108 1.00 76.44 331 LEU A C 1
ATOM 2588 O O . LEU A 1 331 ? -11.677 5.014 5.063 1.00 76.44 331 LEU A O 1
ATOM 2592 N N . GLN A 1 332 ? -13.707 4.426 4.276 1.00 72.69 332 GLN A N 1
ATOM 2593 C CA . GLN A 1 332 ? -13.207 3.561 3.211 1.00 72.69 332 GLN A CA 1
ATOM 2594 C C . GLN A 1 332 ? -12.443 4.369 2.155 1.00 72.69 332 GLN A C 1
ATOM 2596 O O . GLN A 1 332 ? -11.344 3.971 1.786 1.00 72.69 332 GLN A O 1
ATOM 2601 N N . GLU A 1 333 ? -12.977 5.520 1.734 1.00 70.81 333 GLU A N 1
ATOM 2602 C CA . GLU A 1 333 ? -12.315 6.446 0.797 1.00 70.81 333 GLU A CA 1
ATOM 2603 C C . GLU A 1 333 ? -10.968 6.960 1.328 1.00 70.81 333 GLU A C 1
ATOM 2605 O O . GLU A 1 333 ? -10.035 7.170 0.564 1.00 70.81 333 GLU A O 1
ATOM 2610 N N . LEU A 1 334 ? -10.842 7.128 2.646 1.00 73.25 334 LEU A N 1
ATOM 2611 C CA . LEU A 1 334 ? -9.604 7.556 3.306 1.00 73.25 334 LEU A CA 1
ATOM 2612 C C . LEU A 1 334 ? -8.654 6.391 3.658 1.00 73.25 334 LEU A C 1
ATOM 2614 O O . LEU A 1 334 ? -7.660 6.587 4.367 1.00 73.25 334 LEU A O 1
ATOM 2618 N N . GLY A 1 335 ? -8.969 5.169 3.217 1.00 73.69 335 GLY A N 1
ATOM 2619 C CA . GLY A 1 335 ? -8.147 3.981 3.447 1.00 73.69 335 GLY A CA 1
ATOM 2620 C C . GLY A 1 335 ? -8.139 3.486 4.898 1.00 73.69 335 GLY A C 1
ATOM 2621 O O . GLY A 1 335 ? -7.219 2.770 5.297 1.00 73.69 335 GLY A O 1
ATOM 2622 N N . TYR A 1 336 ? -9.127 3.857 5.717 1.00 80.56 336 TYR A N 1
ATOM 2623 C CA . TYR A 1 336 ? -9.271 3.338 7.078 1.00 80.56 336 TYR A CA 1
ATOM 2624 C C . TYR A 1 336 ? -10.000 1.996 7.104 1.00 80.56 336 TYR A C 1
ATOM 2626 O O . TYR A 1 336 ? -10.933 1.726 6.346 1.00 80.56 336 TYR A O 1
ATOM 2634 N N . ARG A 1 337 ? -9.612 1.160 8.065 1.00 73.38 337 ARG A N 1
ATOM 2635 C CA . ARG A 1 337 ? -10.219 -0.152 8.297 1.00 73.38 337 ARG A CA 1
ATOM 2636 C C . ARG A 1 337 ? -11.431 -0.038 9.222 1.00 73.38 337 ARG A C 1
ATOM 2638 O O . ARG A 1 337 ? -11.304 0.322 10.389 1.00 73.38 337 ARG A O 1
ATOM 2645 N N . GLN A 1 338 ? -12.611 -0.397 8.718 1.00 75.88 338 GLN A N 1
ATOM 2646 C CA . GLN A 1 338 ? -13.862 -0.356 9.491 1.00 75.88 338 GLN A CA 1
ATOM 2647 C C . GLN A 1 338 ? -13.957 -1.463 10.559 1.00 75.88 338 GLN A C 1
ATOM 2649 O O . GLN A 1 338 ? -14.773 -1.375 11.471 1.00 75.88 338 GLN A O 1
ATOM 2654 N N . ASP A 1 339 ? -13.115 -2.495 10.471 1.00 77.50 339 ASP A N 1
ATOM 2655 C CA . ASP A 1 339 ? -12.994 -3.595 11.437 1.00 77.50 339 ASP A CA 1
ATOM 2656 C C . ASP A 1 339 ? -11.960 -3.327 12.552 1.00 77.50 339 ASP A C 1
ATOM 2658 O O . ASP A 1 339 ? -11.691 -4.203 13.378 1.00 77.50 339 ASP A O 1
ATOM 2662 N N . ARG A 1 340 ? -11.362 -2.128 12.574 1.00 84.62 340 ARG A N 1
ATOM 2663 C CA . ARG A 1 340 ? -10.300 -1.703 13.504 1.00 84.62 340 ARG A CA 1
ATOM 2664 C C . ARG A 1 340 ? -10.723 -0.461 14.287 1.00 84.62 340 ARG A C 1
ATOM 2666 O O . ARG A 1 340 ? -10.027 0.550 14.316 1.00 84.62 340 ARG A O 1
ATOM 2673 N N . VAL A 1 341 ? -11.912 -0.533 14.877 1.00 90.44 341 VAL A N 1
ATOM 2674 C CA . VAL A 1 341 ? -12.541 0.590 15.578 1.00 90.44 341 VAL A CA 1
ATOM 2675 C C . VAL A 1 341 ? -12.509 0.351 17.076 1.00 90.44 341 VAL A C 1
ATOM 2677 O O . VAL A 1 341 ? -12.965 -0.685 17.559 1.00 90.44 341 VAL A O 1
ATOM 2680 N N . ILE A 1 342 ? -11.982 1.321 17.816 1.00 93.12 342 ILE A N 1
ATOM 2681 C CA . ILE A 1 342 ? -11.920 1.257 19.273 1.00 93.12 342 ILE A CA 1
ATOM 2682 C C . ILE A 1 342 ? -13.251 1.715 19.855 1.00 93.12 342 ILE A C 1
ATOM 2684 O O . ILE A 1 342 ? -13.693 2.843 19.632 1.00 93.12 342 ILE A O 1
ATOM 2688 N N . GLU A 1 343 ? -13.867 0.845 20.648 1.00 92.81 343 GLU A N 1
ATOM 2689 C CA . GLU A 1 343 ? -15.109 1.153 21.348 1.00 92.81 343 GLU A CA 1
ATOM 2690 C C . GLU A 1 343 ? -14.841 1.860 22.685 1.00 92.81 343 GLU A C 1
ATOM 2692 O O . GLU A 1 343 ? -14.065 1.411 23.546 1.00 92.81 343 GLU A O 1
ATOM 2697 N N . MET A 1 344 ? -15.509 2.996 22.879 1.00 91.19 344 MET A N 1
ATOM 2698 C CA . MET A 1 344 ? -15.392 3.814 24.082 1.00 91.19 344 MET A CA 1
ATOM 2699 C C . MET A 1 344 ? -16.763 4.294 24.549 1.00 91.19 344 MET A C 1
ATOM 2701 O O . MET A 1 344 ? -17.573 4.709 23.735 1.00 91.19 344 MET A O 1
ATOM 2705 N N . GLU A 1 345 ? -17.014 4.292 25.858 1.00 90.56 345 GLU A N 1
ATOM 2706 C CA . GLU A 1 345 ? -18.278 4.801 26.416 1.00 90.56 345 GLU A CA 1
ATOM 2707 C C . GLU A 1 345 ? -18.453 6.306 26.169 1.00 90.56 345 GLU A C 1
ATOM 2709 O O . GLU A 1 345 ? -19.521 6.758 25.742 1.00 90.56 345 GLU A O 1
ATOM 2714 N N . HIS A 1 346 ? -17.354 7.040 26.368 1.00 89.75 346 HIS A N 1
ATOM 2715 C CA . HIS A 1 346 ? -17.229 8.475 26.157 1.00 89.75 346 HIS A CA 1
ATOM 2716 C C . HIS A 1 346 ? -15.881 8.808 25.516 1.00 89.75 346 HIS A C 1
ATOM 2718 O O . HIS A 1 346 ? -14.868 8.152 25.777 1.00 89.75 346 HIS A O 1
ATOM 2724 N N . THR A 1 347 ? -15.859 9.860 24.701 1.00 89.38 347 THR A N 1
ATOM 2725 C CA . THR A 1 347 ? -14.662 10.343 23.990 1.00 89.38 347 THR A CA 1
ATOM 2726 C C . THR A 1 347 ? -14.101 11.648 24.572 1.00 89.38 347 THR A C 1
ATOM 2728 O O . THR A 1 347 ? -13.407 12.395 23.879 1.00 89.38 347 THR A O 1
ATOM 2731 N N . ASP A 1 348 ? -14.395 11.944 25.842 1.00 88.31 348 ASP A N 1
ATOM 2732 C CA . ASP A 1 348 ? -14.038 13.207 26.517 1.00 88.31 348 ASP A CA 1
ATOM 2733 C C . ASP A 1 348 ? -12.529 13.423 26.671 1.00 88.31 348 ASP A C 1
ATOM 2735 O O . ASP A 1 348 ? -12.067 14.561 26.738 1.00 88.31 348 ASP A O 1
ATOM 2739 N N . GLN A 1 349 ? -11.739 12.342 26.653 1.00 87.50 349 GLN A N 1
ATOM 2740 C CA . GLN A 1 349 ? -10.274 12.426 26.631 1.00 87.50 349 GLN A CA 1
ATOM 2741 C C . GLN A 1 349 ? -9.729 13.136 25.376 1.00 87.50 349 GLN A C 1
ATOM 2743 O O . GLN A 1 349 ? -8.568 13.535 25.348 1.00 87.50 349 GLN A O 1
ATOM 2748 N N . TYR A 1 350 ? -10.570 13.312 24.351 1.00 90.88 350 TYR A N 1
ATOM 2749 C CA . TYR A 1 350 ? -10.290 14.070 23.135 1.00 90.88 350 TYR A CA 1
ATOM 2750 C C . TYR A 1 350 ? -11.193 15.309 23.076 1.00 90.88 350 TYR A C 1
ATOM 2752 O O . TYR A 1 350 ? -12.260 15.267 22.454 1.00 90.88 350 TYR A O 1
ATOM 2760 N N . PRO A 1 351 ? -10.799 16.413 23.738 1.00 89.25 351 PRO A N 1
ATOM 2761 C CA . PRO A 1 351 ? -11.668 17.576 23.906 1.00 89.25 351 PRO A CA 1
ATOM 2762 C C . PRO A 1 351 ? -11.793 18.435 22.640 1.00 89.25 351 PRO A C 1
ATOM 2764 O O . PRO A 1 351 ? -12.773 19.161 22.490 1.00 89.25 351 PRO A O 1
ATOM 2767 N N . TYR A 1 352 ? -10.822 18.369 21.725 1.00 92.00 352 TYR A N 1
ATOM 2768 C CA . TYR A 1 352 ? -10.825 19.172 20.502 1.00 92.00 352 TYR A CA 1
ATOM 2769 C C . TYR A 1 352 ? -11.575 18.456 19.380 1.00 92.00 352 TYR A C 1
ATOM 2771 O O . TYR A 1 352 ? -11.241 17.324 19.027 1.00 92.00 352 TYR A O 1
ATOM 2779 N N . VAL A 1 353 ? -12.567 19.129 18.797 1.00 94.00 353 VAL A N 1
ATOM 2780 C CA . VAL A 1 353 ? -13.381 18.602 17.695 1.00 94.00 353 VAL A CA 1
ATOM 2781 C C . VAL A 1 353 ? -13.017 19.335 16.409 1.00 94.00 353 VAL A C 1
ATOM 2783 O O . VAL A 1 353 ? -12.997 20.564 16.385 1.00 94.00 353 VAL A O 1
ATOM 2786 N N . GLY A 1 354 ? -12.692 18.581 15.360 1.00 91.81 354 GLY A N 1
ATOM 2787 C CA . GLY A 1 354 ? -12.448 19.117 14.020 1.00 91.81 354 GLY A CA 1
ATOM 2788 C C . GLY A 1 354 ? -13.669 18.994 13.110 1.00 91.81 354 GLY A C 1
ATOM 2789 O O . GLY A 1 354 ? -14.669 18.382 13.484 1.00 91.81 354 GLY A O 1
ATOM 2790 N N . GLU A 1 355 ? -13.554 19.531 11.895 1.00 90.31 355 GLU A N 1
ATOM 2791 C CA . GLU A 1 355 ? -14.610 19.440 10.880 1.00 90.31 355 GLU A CA 1
ATOM 2792 C C . GLU A 1 355 ? -14.998 17.979 10.582 1.00 90.31 355 GLU A C 1
ATOM 2794 O O . GLU A 1 355 ? -14.093 17.126 10.472 1.00 90.31 355 GLU A O 1
ATOM 2799 N N . PRO A 1 356 ? -16.306 17.688 10.416 1.00 90.38 356 PRO A N 1
ATOM 2800 C CA . PRO A 1 356 ? -16.781 16.365 10.048 1.00 90.38 356 PRO A CA 1
ATOM 2801 C C . PRO A 1 356 ? -16.153 15.844 8.753 1.00 90.38 356 PRO A C 1
ATOM 2803 O O . PRO A 1 356 ? -15.784 16.591 7.845 1.00 90.38 356 PRO A O 1
ATOM 2806 N N . ILE A 1 357 ? -16.016 14.527 8.684 1.00 84.44 357 ILE A N 1
ATOM 2807 C CA . ILE A 1 357 ? -15.602 13.788 7.502 1.00 84.44 357 ILE A CA 1
ATOM 2808 C C . ILE A 1 357 ? -16.872 13.261 6.833 1.00 84.44 357 ILE A C 1
ATOM 2810 O O . ILE A 1 357 ? -17.615 12.463 7.414 1.00 84.44 357 ILE A O 1
ATOM 2814 N N . VAL A 1 358 ? -17.088 13.705 5.599 1.00 80.38 358 VAL A N 1
ATOM 2815 C CA . VAL A 1 358 ? -18.188 13.293 4.722 1.00 80.38 358 VAL A CA 1
ATOM 2816 C C . VAL A 1 358 ? -17.625 12.533 3.525 1.00 80.38 358 VAL A C 1
ATOM 2818 O O . VAL A 1 358 ? -16.497 12.793 3.108 1.00 80.38 358 VAL A O 1
ATOM 2821 N N . ALA A 1 359 ? -18.390 11.581 2.992 1.00 70.88 359 ALA A N 1
ATOM 2822 C CA . ALA A 1 359 ? -17.997 10.861 1.783 1.00 70.88 359 ALA A CA 1
ATOM 2823 C C . ALA A 1 359 ? -18.010 11.818 0.585 1.00 70.88 359 ALA A C 1
ATOM 2825 O O . ALA A 1 359 ? -18.897 12.669 0.482 1.00 70.88 359 ALA A O 1
ATOM 2826 N N . SER A 1 360 ? -17.045 11.669 -0.317 1.00 62.94 360 SER A N 1
ATOM 2827 C CA . SER A 1 360 ? -16.920 12.519 -1.503 1.00 62.94 360 SER A CA 1
ATOM 2828 C C . SER A 1 360 ? -18.061 12.308 -2.505 1.00 62.94 360 SER A C 1
ATOM 2830 O O . SER A 1 360 ? -18.411 13.242 -3.229 1.00 62.94 360 SER A O 1
ATOM 2832 N N . TYR A 1 361 ? -18.709 11.133 -2.492 1.00 54.88 361 TYR A N 1
ATOM 2833 C CA . TYR A 1 361 ? -19.847 10.818 -3.360 1.00 54.88 361 TYR A CA 1
ATOM 2834 C C . TYR A 1 361 ? -21.185 10.740 -2.597 1.00 54.88 361 TYR A C 1
ATOM 2836 O O . TYR A 1 361 ? -21.288 10.070 -1.558 1.00 54.88 361 TYR A O 1
ATOM 2844 N N . PRO A 1 362 ? -22.269 11.352 -3.113 1.00 54.03 362 PRO A N 1
ATOM 2845 C CA . PRO A 1 362 ? -23.593 11.250 -2.502 1.00 54.03 362 PRO A CA 1
ATOM 2846 C C . PRO A 1 362 ? -24.115 9.805 -2.530 1.00 54.03 362 PRO A C 1
ATOM 2848 O O . PRO A 1 362 ? -23.756 9.011 -3.399 1.00 54.03 362 PRO A O 1
ATOM 2851 N N . ARG A 1 363 ? -24.972 9.431 -1.568 1.00 55.69 363 ARG A N 1
ATOM 2852 C CA . ARG A 1 363 ? -25.701 8.155 -1.646 1.00 55.69 363 ARG A CA 1
ATOM 2853 C C . ARG A 1 363 ? -26.697 8.227 -2.791 1.00 55.69 363 ARG A C 1
ATOM 2855 O O . ARG A 1 363 ? -27.566 9.096 -2.807 1.00 55.69 363 ARG A O 1
ATOM 2862 N N . ILE A 1 364 ? -26.608 7.278 -3.707 1.00 60.78 364 ILE A N 1
ATOM 2863 C CA . ILE A 1 364 ? -27.536 7.176 -4.826 1.00 60.78 364 ILE A CA 1
ATOM 2864 C C . ILE A 1 364 ? -28.745 6.374 -4.341 1.00 60.78 364 ILE A C 1
ATOM 2866 O O . ILE A 1 364 ? -28.710 5.149 -4.272 1.00 60.78 364 ILE A O 1
ATOM 2870 N N . SER A 1 365 ? -29.810 7.073 -3.931 1.00 65.25 365 SER A N 1
ATOM 2871 C CA . SER A 1 365 ? -31.093 6.443 -3.594 1.00 65.25 365 SER A CA 1
ATOM 2872 C C . SER A 1 365 ? -31.927 6.309 -4.865 1.00 65.25 365 SER A C 1
ATOM 2874 O O . SER A 1 365 ? -32.565 7.259 -5.318 1.00 65.25 365 SER A O 1
ATOM 2876 N N . LEU A 1 366 ? -31.900 5.126 -5.477 1.00 79.94 366 LEU A N 1
ATOM 2877 C CA . LEU A 1 366 ? -32.856 4.772 -6.520 1.00 79.94 366 LEU A CA 1
ATOM 2878 C C . LEU A 1 366 ? -34.100 4.227 -5.804 1.00 79.94 366 LEU A C 1
ATOM 2880 O O . LEU A 1 366 ? -34.074 3.135 -5.250 1.00 79.94 366 LEU A O 1
ATOM 2884 N N . GLU A 1 367 ? -35.185 4.995 -5.756 1.00 81.81 367 GLU A N 1
ATOM 2885 C CA . GLU A 1 367 ? -36.396 4.606 -4.999 1.00 81.81 367 GLU A CA 1
ATOM 2886 C C . GLU A 1 367 ? -37.512 4.054 -5.892 1.00 81.81 367 GLU A C 1
ATOM 2888 O O . GLU A 1 367 ? -38.495 3.489 -5.411 1.00 81.81 367 GLU A O 1
ATOM 2893 N N . ARG A 1 368 ? -37.369 4.207 -7.211 1.00 89.69 368 ARG A N 1
ATOM 2894 C CA . ARG A 1 368 ? -38.373 3.823 -8.210 1.00 89.69 368 ARG A CA 1
ATOM 2895 C C . ARG A 1 368 ? -37.740 3.181 -9.432 1.00 89.69 368 ARG A C 1
ATOM 2897 O O . ARG A 1 368 ? -36.536 3.307 -9.657 1.00 89.69 368 ARG A O 1
ATOM 2904 N N . ASP A 1 369 ? -38.536 2.414 -10.177 1.00 93.75 369 ASP A N 1
ATOM 2905 C CA . ASP A 1 369 ? -38.027 1.697 -11.345 1.00 93.75 369 ASP A CA 1
ATOM 2906 C C . ASP A 1 369 ? -37.702 2.715 -12.440 1.00 93.75 369 ASP A C 1
ATOM 2908 O O . ASP A 1 369 ? -38.525 3.588 -12.740 1.00 93.75 369 ASP A O 1
ATOM 2912 N N . LEU A 1 370 ? -36.512 2.610 -13.034 1.00 95.31 370 LEU A N 1
ATOM 2913 C CA . LEU A 1 370 ? -36.063 3.527 -14.082 1.00 95.31 370 LEU A CA 1
ATOM 2914 C C . LEU A 1 370 ? -36.029 2.831 -15.440 1.00 95.31 370 LEU A C 1
ATOM 2916 O O . LEU A 1 370 ? -35.561 1.700 -15.568 1.00 95.31 370 LEU A O 1
ATOM 2920 N N . HIS A 1 371 ? -36.534 3.522 -16.457 1.00 94.00 371 HIS A N 1
ATOM 2921 C CA . HIS A 1 371 ? -36.647 3.010 -17.817 1.00 94.00 371 HIS A CA 1
ATOM 2922 C C . HIS A 1 371 ? -36.542 4.129 -18.851 1.00 94.00 371 HIS A C 1
ATOM 2924 O O . HIS A 1 371 ? -36.603 5.315 -18.523 1.00 94.00 371 HIS A O 1
ATOM 2930 N N . VAL A 1 372 ? -36.401 3.734 -20.120 1.00 93.56 372 VAL A N 1
ATOM 2931 C CA . VAL A 1 372 ? -36.245 4.670 -21.238 1.00 93.56 372 VAL A CA 1
ATOM 2932 C C . VAL A 1 372 ? -37.377 5.693 -21.280 1.00 93.56 372 VAL A C 1
ATOM 2934 O O . VAL A 1 372 ? -38.549 5.332 -21.216 1.00 93.56 372 VAL A O 1
ATOM 2937 N N . GLY A 1 373 ? -37.009 6.964 -21.439 1.00 89.50 373 GLY A N 1
ATOM 2938 C CA . GLY A 1 373 ? -37.936 8.094 -21.505 1.00 89.50 373 GLY A CA 1
ATOM 2939 C C . GLY A 1 373 ? -38.117 8.836 -20.180 1.00 89.50 373 GLY A C 1
ATOM 2940 O O . GLY A 1 373 ? -38.719 9.907 -20.168 1.00 89.50 373 GLY A O 1
ATOM 2941 N N . MET A 1 374 ? -37.592 8.309 -19.072 1.00 95.31 374 MET A N 1
ATOM 2942 C CA . MET A 1 374 ? -37.623 8.991 -17.777 1.00 95.31 374 MET A CA 1
ATOM 2943 C C . MET A 1 374 ? -36.540 10.064 -17.665 1.00 95.31 374 MET A C 1
ATOM 2945 O O . MET A 1 374 ? -35.443 9.889 -18.183 1.00 95.31 374 MET A O 1
ATOM 2949 N N . SER A 1 375 ? -36.816 11.122 -16.905 1.00 92.81 375 SER A N 1
ATOM 2950 C CA . SER A 1 375 ? -35.812 12.103 -16.478 1.00 92.81 375 SER A CA 1
ATOM 2951 C C . SER A 1 375 ? -35.913 12.357 -14.980 1.00 92.81 375 SER A C 1
ATOM 2953 O O . SER A 1 375 ? -36.998 12.217 -14.413 1.00 92.81 375 SER A O 1
ATOM 2955 N N . GLY A 1 376 ? -34.818 12.770 -14.348 1.00 84.69 376 GLY A N 1
ATOM 2956 C CA . GLY A 1 376 ? -34.812 13.141 -12.934 1.00 84.69 376 GLY A CA 1
ATOM 2957 C C . GLY A 1 376 ? -33.425 13.115 -12.300 1.00 84.69 376 GLY A C 1
ATOM 2958 O O . GLY A 1 376 ? -32.451 12.688 -12.918 1.00 84.69 376 GLY A O 1
ATOM 2959 N N . GLU A 1 377 ? -33.354 13.566 -11.048 1.00 80.12 377 GLU A N 1
ATOM 2960 C CA . GLU A 1 377 ? -32.152 13.470 -10.203 1.00 80.12 377 GLU A CA 1
ATOM 2961 C C . GLU A 1 377 ? -31.706 12.016 -10.006 1.00 80.12 377 GLU A C 1
ATOM 2963 O O . GLU A 1 377 ? -30.520 11.721 -10.022 1.00 80.12 377 GLU A O 1
ATOM 2968 N N . ASP A 1 378 ? -32.652 11.087 -9.898 1.00 84.50 378 ASP A N 1
ATOM 2969 C CA . ASP A 1 378 ? -32.391 9.653 -9.767 1.00 84.50 378 ASP A CA 1
ATOM 2970 C C . ASP A 1 378 ? -31.831 9.024 -11.049 1.00 84.50 378 ASP A C 1
ATOM 2972 O O . ASP A 1 378 ? -30.944 8.177 -10.990 1.00 84.50 378 ASP A O 1
ATOM 2976 N N . VAL A 1 379 ? -32.296 9.467 -12.220 1.00 90.94 379 VAL A N 1
ATOM 2977 C CA . VAL A 1 379 ? -31.707 9.087 -13.512 1.00 90.94 379 VAL A CA 1
ATOM 2978 C C . VAL A 1 379 ? -30.299 9.657 -13.649 1.00 90.94 379 VAL A C 1
ATOM 2980 O O . VAL A 1 379 ? -29.415 8.971 -14.155 1.00 90.94 379 VAL A O 1
ATOM 2983 N N . ARG A 1 380 ? -30.077 10.892 -13.187 1.00 84.75 380 ARG A N 1
ATOM 2984 C CA . ARG A 1 380 ? -28.747 11.505 -13.178 1.00 84.75 380 ARG A CA 1
ATOM 2985 C C . ARG A 1 380 ? -27.788 10.717 -12.295 1.00 84.75 380 ARG A C 1
ATOM 2987 O O . ARG A 1 380 ? -26.732 10.310 -12.763 1.00 84.75 380 ARG A O 1
ATOM 2994 N N . ALA A 1 381 ? -28.213 10.431 -11.072 1.00 82.31 381 ALA A N 1
ATOM 2995 C CA . ALA A 1 381 ? -27.449 9.653 -10.116 1.00 82.31 381 ALA A CA 1
ATOM 2996 C C . ALA A 1 381 ? -27.148 8.246 -10.662 1.00 82.31 381 ALA A C 1
ATOM 2998 O O . ALA A 1 381 ? -26.009 7.801 -10.629 1.00 82.31 381 ALA A O 1
ATOM 2999 N N . LEU A 1 382 ? -28.126 7.569 -11.276 1.00 88.50 382 LEU A N 1
ATOM 3000 C CA . LEU A 1 382 ? -27.890 6.295 -11.963 1.00 88.50 382 LEU A CA 1
ATOM 3001 C C . LEU A 1 382 ? -26.799 6.404 -13.042 1.00 88.50 382 LEU A C 1
ATOM 3003 O O . LEU A 1 382 ? -25.944 5.527 -13.132 1.00 88.50 382 LEU A O 1
ATOM 3007 N N . GLN A 1 383 ? -26.842 7.437 -13.887 1.00 88.19 383 GLN A N 1
ATOM 3008 C CA . GLN A 1 383 ? -25.846 7.634 -14.945 1.00 88.19 383 GLN A CA 1
ATOM 3009 C C . GLN A 1 383 ? -24.452 7.886 -14.360 1.00 88.19 383 GLN A C 1
ATOM 3011 O O . GLN A 1 383 ? -23.484 7.316 -14.853 1.00 88.19 383 GLN A O 1
ATOM 3016 N N . GLU A 1 384 ? -24.353 8.687 -13.297 1.00 76.88 384 GLU A N 1
ATOM 3017 C CA . GLU A 1 384 ? -23.101 8.944 -12.577 1.00 76.88 384 GLU A CA 1
ATOM 3018 C C . GLU A 1 384 ? -22.533 7.658 -11.967 1.00 76.88 384 GLU A C 1
ATOM 3020 O O . GLU A 1 384 ? -21.340 7.394 -12.109 1.00 76.88 384 GLU A O 1
ATOM 3025 N N . LEU A 1 385 ? -23.388 6.816 -11.374 1.00 78.25 385 LEU A N 1
ATOM 3026 C CA . LEU A 1 385 ? -22.990 5.518 -10.826 1.00 78.25 385 LEU A CA 1
ATOM 3027 C C . LEU A 1 385 ? -22.469 4.579 -11.908 1.00 78.25 385 LEU A C 1
ATOM 3029 O O . LEU A 1 385 ? -21.379 4.033 -11.792 1.00 78.25 385 LEU A O 1
ATOM 3033 N N . LEU A 1 386 ? -23.236 4.393 -12.984 1.00 79.56 386 LEU A N 1
ATOM 3034 C CA . LEU A 1 386 ? -22.839 3.510 -14.078 1.00 79.56 386 LEU A CA 1
ATOM 3035 C C . LEU A 1 386 ? -21.564 4.009 -14.762 1.00 79.56 386 LEU A C 1
ATOM 3037 O O . LEU A 1 386 ? -20.779 3.191 -15.231 1.00 79.56 386 LEU A O 1
ATOM 3041 N N . LEU A 1 387 ? -21.341 5.324 -14.808 1.00 72.31 387 LEU A N 1
ATOM 3042 C CA . LEU A 1 387 ? -20.102 5.919 -15.304 1.00 72.31 387 LEU A CA 1
ATOM 3043 C C . LEU A 1 387 ? -18.923 5.606 -14.378 1.00 72.31 387 LEU A C 1
ATOM 3045 O O . LEU A 1 387 ? -17.886 5.157 -14.861 1.00 72.31 387 LEU A O 1
ATOM 3049 N N . ALA A 1 388 ? -19.090 5.781 -13.064 1.00 58.72 388 ALA A N 1
ATOM 3050 C CA . ALA A 1 388 ? -18.066 5.459 -12.068 1.00 58.72 388 ALA A CA 1
ATOM 3051 C C . ALA A 1 388 ? -17.700 3.965 -12.074 1.00 58.72 388 ALA A C 1
ATOM 3053 O O . ALA A 1 388 ? -16.530 3.609 -11.986 1.00 58.72 388 ALA A O 1
ATOM 3054 N N . LEU A 1 389 ? -18.693 3.096 -12.269 1.00 65.50 389 LEU A N 1
ATOM 3055 C CA . LEU A 1 389 ? -18.515 1.648 -12.391 1.00 65.50 389 LEU A CA 1
ATOM 3056 C C . LEU A 1 389 ? -17.997 1.205 -13.774 1.00 65.50 389 LEU A C 1
ATOM 3058 O O . LEU A 1 389 ? -17.758 0.017 -13.989 1.00 65.50 389 LEU A O 1
ATOM 3062 N N . GLY A 1 390 ? -17.827 2.134 -14.721 1.00 63.09 390 GLY A N 1
ATOM 3063 C CA . GLY A 1 390 ? -17.287 1.863 -16.055 1.00 63.09 390 GLY A CA 1
ATOM 3064 C C . GLY A 1 390 ? -18.266 1.226 -17.049 1.00 63.09 390 GLY A C 1
ATOM 3065 O O . GLY A 1 390 ? -17.831 0.724 -18.081 1.00 63.09 390 GLY A O 1
ATOM 3066 N N . TRP A 1 391 ? -19.570 1.245 -16.768 1.00 75.31 391 TRP A N 1
ATOM 3067 C CA . TRP A 1 391 ? -20.630 0.703 -17.632 1.00 75.31 391 TRP A CA 1
ATOM 3068 C C . TRP A 1 391 ? -21.291 1.751 -18.531 1.00 75.31 391 TRP A C 1
ATOM 3070 O O . TRP A 1 391 ? -21.966 1.390 -19.493 1.00 75.31 391 TRP A O 1
ATOM 3080 N N . TYR A 1 392 ? -21.134 3.041 -18.227 1.00 77.06 392 TYR A N 1
ATOM 3081 C CA . TYR A 1 392 ? -21.688 4.141 -19.018 1.00 77.06 392 TYR A CA 1
ATOM 3082 C C . TYR A 1 392 ? -20.595 4.779 -19.880 1.00 77.06 392 TYR A C 1
ATOM 3084 O O . TYR A 1 392 ? -19.773 5.538 -19.391 1.00 77.06 392 TYR A O 1
ATOM 3092 N N . GLU A 1 393 ? -20.582 4.480 -21.177 1.00 70.31 393 GLU A N 1
ATOM 3093 C CA . GLU A 1 393 ? -19.549 4.948 -22.122 1.00 70.31 393 GLU A CA 1
ATOM 3094 C C . GLU A 1 393 ? -19.850 6.335 -22.726 1.00 70.31 393 GLU A C 1
ATOM 3096 O O . GLU A 1 393 ? -19.387 6.660 -23.818 1.00 70.31 393 GLU A O 1
ATOM 3101 N N . HIS A 1 394 ? -20.695 7.135 -22.072 1.00 73.00 394 HIS A N 1
ATOM 3102 C CA . HIS A 1 394 ? -21.110 8.441 -22.577 1.00 73.00 394 HIS A CA 1
ATOM 3103 C C . HIS A 1 394 ? -20.654 9.553 -21.631 1.00 73.00 394 HIS A C 1
ATOM 3105 O O . HIS A 1 394 ? -20.980 9.533 -20.445 1.00 73.00 394 HIS A O 1
ATOM 3111 N N . ASP A 1 395 ? -19.951 10.545 -22.179 1.00 57.66 395 ASP A N 1
ATOM 3112 C CA . ASP A 1 395 ? -19.279 11.595 -21.397 1.00 57.66 395 ASP A CA 1
ATOM 3113 C C . ASP A 1 395 ? -20.260 12.588 -20.749 1.00 57.66 395 ASP A C 1
ATOM 3115 O O . ASP A 1 395 ? -19.945 13.239 -19.754 1.00 57.66 395 ASP A O 1
ATOM 3119 N N . GLU A 1 396 ? -21.479 12.689 -21.286 1.00 73.62 396 GLU A N 1
ATOM 3120 C CA . GLU A 1 396 ? -22.521 13.572 -20.756 1.00 73.62 396 GLU A CA 1
ATOM 3121 C C . GLU A 1 396 ? -23.514 12.850 -19.835 1.00 73.62 396 GLU A C 1
ATOM 3123 O O . GLU A 1 396 ? -24.221 11.913 -20.234 1.00 73.62 396 GLU A O 1
ATOM 3128 N N . ILE A 1 397 ? -23.632 13.381 -18.617 1.00 81.69 397 ILE A N 1
ATOM 3129 C CA . ILE A 1 397 ? -24.675 13.062 -17.645 1.00 81.69 397 ILE A CA 1
ATOM 3130 C C . ILE A 1 397 ? -25.850 14.018 -17.875 1.00 81.69 397 ILE A C 1
ATOM 3132 O O . ILE A 1 397 ? -25.800 15.198 -17.535 1.00 81.69 397 ILE A O 1
ATOM 3136 N N . THR A 1 398 ? -26.920 13.515 -18.486 1.00 84.75 398 THR A N 1
ATOM 3137 C CA . THR A 1 398 ? -28.044 14.350 -18.946 1.00 84.75 398 THR A CA 1
ATOM 3138 C C . THR A 1 398 ? -29.220 14.356 -17.975 1.00 84.75 398 THR A C 1
ATOM 3140 O O . THR A 1 398 ? -30.119 15.188 -18.091 1.00 84.75 398 THR A O 1
ATOM 3143 N N . GLY A 1 399 ? -29.264 13.398 -17.045 1.00 86.12 399 GLY A N 1
ATOM 3144 C CA . GLY A 1 399 ? -30.445 13.142 -16.224 1.00 86.12 399 GLY A CA 1
ATOM 3145 C C . GLY A 1 399 ? -31.647 12.635 -17.027 1.00 86.12 399 GLY A C 1
ATOM 3146 O O . GLY A 1 399 ? -32.750 12.623 -16.488 1.00 86.12 399 GLY A O 1
ATOM 3147 N N . TYR A 1 400 ? -31.453 12.228 -18.291 1.00 94.19 400 TYR A N 1
ATOM 3148 C CA . TYR A 1 400 ? -32.463 11.616 -19.160 1.00 94.19 400 TYR A CA 1
ATOM 3149 C C . TYR A 1 400 ? -32.088 10.178 -19.517 1.00 94.19 400 TYR A C 1
ATOM 3151 O O . TYR A 1 400 ? -31.025 9.911 -20.077 1.00 94.19 400 TYR A O 1
ATOM 3159 N N . TYR A 1 401 ? -32.998 9.246 -19.256 1.00 94.62 401 TYR A N 1
ATOM 3160 C CA . TYR A 1 401 ? -32.819 7.823 -19.477 1.00 94.62 401 TYR A CA 1
ATOM 3161 C C . TYR A 1 401 ? -33.035 7.526 -20.963 1.00 94.62 401 TYR A C 1
ATOM 3163 O O . TYR A 1 401 ? -34.120 7.150 -21.412 1.00 94.62 401 TYR A O 1
ATOM 3171 N N . GLY A 1 402 ? -31.986 7.743 -21.748 1.00 91.69 402 GLY A N 1
ATOM 3172 C CA . GLY A 1 402 ? -31.969 7.482 -23.181 1.00 91.69 402 GLY A CA 1
ATOM 3173 C C . GLY A 1 402 ? -31.504 6.069 -23.532 1.00 91.69 402 GLY A C 1
ATOM 3174 O O . GLY A 1 402 ? -31.282 5.214 -22.674 1.00 91.69 402 GLY A O 1
ATOM 3175 N N . VAL A 1 403 ? -31.302 5.841 -24.832 1.00 90.31 403 VAL A N 1
ATOM 3176 C CA . VAL A 1 403 ? -30.771 4.574 -25.367 1.00 90.31 403 VAL A CA 1
ATOM 3177 C C . VAL A 1 403 ? -29.426 4.224 -24.725 1.00 90.31 403 VAL A C 1
ATOM 3179 O O . VAL A 1 403 ? -29.227 3.084 -24.326 1.00 90.31 403 VAL A O 1
ATOM 3182 N N . LYS A 1 404 ? -28.553 5.217 -24.526 1.00 89.06 404 LYS A N 1
ATOM 3183 C CA . LYS A 1 404 ? -27.232 5.033 -23.910 1.00 89.06 404 LYS A CA 1
ATOM 3184 C C . LYS A 1 404 ? -27.309 4.569 -22.456 1.00 89.06 404 LYS A C 1
ATOM 3186 O O . LYS A 1 404 ? -26.591 3.661 -22.059 1.00 89.06 404 LYS A O 1
ATOM 3191 N N . THR A 1 405 ? -28.231 5.128 -21.671 1.00 93.44 405 THR A N 1
ATOM 3192 C CA . THR A 1 405 ? -28.443 4.701 -20.276 1.00 93.44 405 THR A CA 1
ATOM 3193 C C . THR A 1 405 ? -28.989 3.282 -20.214 1.00 93.44 405 THR A C 1
ATOM 3195 O O . THR A 1 405 ? -28.541 2.491 -19.391 1.00 93.44 405 THR A O 1
ATOM 3198 N N . ARG A 1 406 ? -29.891 2.921 -21.133 1.00 95.38 406 ARG A N 1
ATOM 3199 C CA . ARG A 1 406 ? -30.388 1.546 -21.249 1.00 95.38 406 ARG A CA 1
ATOM 3200 C C . ARG A 1 406 ? -29.280 0.555 -21.603 1.00 95.38 406 ARG A C 1
ATOM 3202 O O . ARG A 1 406 ? -29.239 -0.520 -21.017 1.00 95.38 406 ARG A O 1
ATOM 3209 N N . GLU A 1 407 ? -28.421 0.899 -22.563 1.00 88.06 407 GLU A N 1
ATOM 3210 C CA . GLU A 1 407 ? -27.278 0.072 -22.975 1.00 88.06 407 GLU A CA 1
ATOM 3211 C C . GLU A 1 407 ? -26.335 -0.187 -21.793 1.00 88.06 407 GLU A C 1
ATOM 3213 O O . GLU A 1 407 ? -25.991 -1.337 -21.530 1.00 88.06 407 GLU A O 1
ATOM 3218 N N . ALA A 1 408 ? -26.015 0.853 -21.020 1.00 86.44 408 ALA A N 1
ATOM 3219 C CA . ALA A 1 408 ? -25.176 0.742 -19.830 1.00 86.44 408 ALA A CA 1
ATOM 3220 C C . ALA A 1 408 ? -25.799 -0.116 -18.722 1.00 86.44 408 ALA A C 1
ATOM 3222 O O . ALA A 1 408 ? -25.130 -0.971 -18.146 1.00 86.44 408 ALA A O 1
ATOM 3223 N N . VAL A 1 409 ? -27.097 0.059 -18.448 1.00 93.94 409 VAL A N 1
ATOM 3224 C CA . VAL A 1 409 ? -27.810 -0.780 -17.472 1.00 93.94 409 VAL A CA 1
ATOM 3225 C C . VAL A 1 409 ? -27.849 -2.234 -17.926 1.00 93.94 409 VAL A C 1
ATOM 3227 O O . VAL A 1 409 ? -27.633 -3.127 -17.115 1.00 93.94 409 VAL A O 1
ATOM 3230 N N . ALA A 1 410 ? -28.079 -2.490 -19.214 1.00 82.56 410 ALA A N 1
ATOM 3231 C CA . ALA A 1 410 ? -28.069 -3.845 -19.754 1.00 82.56 410 ALA A CA 1
ATOM 3232 C C . ALA A 1 410 ? -26.675 -4.492 -19.650 1.00 82.56 410 ALA A C 1
ATOM 3234 O O . ALA A 1 410 ? -26.568 -5.657 -19.268 1.00 82.56 410 ALA A O 1
ATOM 3235 N N . ALA A 1 411 ? -25.607 -3.742 -19.932 1.00 79.06 411 ALA A N 1
ATOM 3236 C CA . ALA A 1 411 ? -24.236 -4.219 -19.774 1.00 79.06 411 ALA A CA 1
ATOM 3237 C C . ALA A 1 411 ? -23.913 -4.548 -18.306 1.00 79.06 411 ALA A C 1
ATOM 3239 O O . ALA A 1 411 ? -23.413 -5.636 -18.016 1.00 79.06 411 ALA A O 1
ATOM 3240 N N . TYR A 1 412 ? -24.290 -3.660 -17.381 1.00 84.75 412 TYR A N 1
ATOM 3241 C CA . TYR A 1 412 ? -24.153 -3.880 -15.941 1.00 84.75 412 TYR A CA 1
ATOM 3242 C C . TYR A 1 412 ? -24.919 -5.121 -15.465 1.00 84.75 412 TYR A C 1
ATOM 3244 O O . TYR A 1 412 ? -24.372 -5.953 -14.741 1.00 84.75 412 TYR A O 1
ATOM 3252 N N . GLN A 1 413 ? -26.175 -5.277 -15.895 1.00 91.81 413 GLN A N 1
ATOM 3253 C CA . GLN A 1 413 ? -27.006 -6.436 -15.563 1.00 91.81 413 GLN A CA 1
ATOM 3254 C C . GLN A 1 413 ? -26.371 -7.734 -16.050 1.00 91.81 413 GLN A C 1
ATOM 3256 O O . GLN A 1 413 ? -26.257 -8.686 -15.283 1.00 91.81 413 GLN A O 1
ATOM 3261 N N . HIS A 1 414 ? -25.897 -7.751 -17.297 1.00 80.75 414 HIS A N 1
ATOM 3262 C CA . HIS A 1 414 ? -25.229 -8.911 -17.875 1.00 80.75 414 HIS A CA 1
ATOM 3263 C C . HIS A 1 414 ? -23.982 -9.303 -17.072 1.00 80.75 414 HIS A C 1
ATOM 3265 O O . HIS A 1 414 ? -23.784 -10.477 -16.767 1.00 80.75 414 HIS A O 1
ATOM 3271 N N . ALA A 1 415 ? -23.153 -8.325 -16.700 1.00 72.75 415 ALA A N 1
ATOM 3272 C CA . ALA A 1 415 ? -21.930 -8.567 -15.941 1.00 72.75 415 ALA A CA 1
ATOM 3273 C C . ALA A 1 415 ? -22.183 -9.090 -14.520 1.00 72.75 415 ALA A C 1
ATOM 3275 O O . ALA A 1 415 ? -21.386 -9.871 -14.006 1.00 72.75 415 ALA A O 1
ATOM 3276 N N . ASN A 1 416 ? -23.303 -8.698 -13.912 1.00 74.25 416 ASN A N 1
ATOM 3277 C CA . ASN A 1 416 ? -23.673 -9.079 -12.550 1.00 74.25 416 ASN A CA 1
ATOM 3278 C C . ASN A 1 416 ? -24.663 -10.254 -12.486 1.00 74.25 416 ASN A C 1
ATOM 3280 O O . ASN A 1 416 ? -25.202 -10.547 -11.422 1.00 74.25 416 ASN A O 1
ATOM 3284 N N . GLY A 1 417 ? -24.907 -10.939 -13.610 1.00 82.25 417 GLY A N 1
ATOM 3285 C CA . GLY A 1 417 ? -25.788 -12.109 -13.663 1.00 82.25 417 GLY A CA 1
ATOM 3286 C C . GLY A 1 417 ? -27.265 -11.801 -13.395 1.00 82.25 417 GLY A C 1
ATOM 3287 O O . GLY A 1 417 ? -27.994 -12.688 -12.957 1.00 82.25 417 GLY A O 1
ATOM 3288 N N . LEU A 1 418 ? -27.695 -10.561 -13.641 1.00 88.94 418 LEU A N 1
ATOM 3289 C CA . LEU A 1 418 ? -29.084 -10.114 -13.534 1.00 88.94 418 LEU A CA 1
ATOM 3290 C C . LEU A 1 418 ? -29.822 -10.280 -14.871 1.00 88.94 418 LEU A C 1
ATOM 3292 O O . LEU A 1 418 ? -29.207 -10.384 -15.936 1.00 88.94 418 LEU A O 1
ATOM 3296 N N . ASP A 1 419 ? -31.154 -10.210 -14.835 1.00 88.44 419 ASP A N 1
ATOM 3297 C CA . ASP A 1 419 ? -31.973 -10.178 -16.049 1.00 88.44 419 ASP A CA 1
ATOM 3298 C C . ASP A 1 419 ? -31.649 -8.939 -16.908 1.00 88.44 419 ASP A C 1
ATOM 3300 O O . ASP A 1 419 ? -31.907 -7.793 -16.523 1.00 88.44 419 ASP A O 1
ATOM 3304 N N . VAL A 1 420 ? -31.109 -9.175 -18.111 1.00 91.69 420 VAL A N 1
ATOM 3305 C CA . VAL A 1 420 ? -30.639 -8.145 -19.057 1.00 91.69 420 VAL A CA 1
ATOM 3306 C C . VAL A 1 420 ? -31.818 -7.469 -19.759 1.00 91.69 420 VAL A C 1
ATOM 3308 O O . VAL A 1 420 ? -32.135 -7.716 -20.924 1.00 91.69 420 VAL A O 1
ATOM 3311 N N . THR A 1 421 ? -32.509 -6.612 -19.023 1.00 89.94 421 THR A N 1
ATOM 3312 C CA . THR A 1 421 ? -33.707 -5.898 -19.484 1.00 89.94 421 THR A CA 1
ATOM 3313 C C . THR A 1 421 ? -33.388 -4.475 -19.940 1.00 89.94 421 THR A C 1
ATOM 3315 O O . THR A 1 421 ? -34.112 -3.896 -20.759 1.00 89.94 421 THR A O 1
ATOM 3318 N N . GLY A 1 422 ? -32.298 -3.897 -19.425 1.00 87.38 422 GLY A N 1
ATOM 3319 C CA . GLY A 1 422 ? -32.031 -2.465 -19.508 1.00 87.38 422 GLY A CA 1
ATOM 3320 C C . GLY A 1 422 ? -33.055 -1.635 -18.724 1.00 87.38 422 GLY A C 1
ATOM 3321 O O . GLY A 1 422 ? -33.249 -0.463 -19.030 1.00 87.38 422 GLY A O 1
ATOM 3322 N N . LEU A 1 423 ? -33.764 -2.251 -17.771 1.00 93.94 423 LEU A N 1
ATOM 3323 C CA . LEU A 1 423 ? -34.675 -1.601 -16.832 1.00 93.94 423 LEU A CA 1
ATOM 3324 C C . LEU A 1 423 ? -34.062 -1.684 -15.443 1.00 93.94 423 LEU A C 1
ATOM 3326 O O . LEU A 1 423 ? -33.644 -2.758 -15.022 1.00 93.94 423 LEU A O 1
ATOM 3330 N N . VAL A 1 424 ? -34.051 -0.585 -14.702 1.00 93.88 424 VAL A N 1
ATOM 3331 C CA . VAL A 1 424 ? -33.575 -0.607 -13.318 1.00 93.88 424 VAL A CA 1
ATOM 3332 C C . VAL A 1 424 ? -34.730 -1.017 -12.415 1.00 93.88 424 VAL A C 1
ATOM 3334 O O . VAL A 1 424 ? -35.450 -0.168 -11.899 1.00 93.88 424 VAL A O 1
ATOM 3337 N N . THR A 1 425 ? -34.933 -2.325 -12.277 1.00 90.62 425 THR A N 1
ATOM 3338 C CA . THR A 1 425 ? -35.906 -2.927 -11.354 1.00 90.62 425 THR A CA 1
ATOM 3339 C C . THR A 1 425 ? -35.355 -2.968 -9.929 1.00 90.62 425 THR A C 1
ATOM 3341 O O . THR A 1 425 ? -34.162 -2.753 -9.714 1.00 90.62 425 THR A O 1
ATOM 3344 N N . GLU A 1 426 ? -36.192 -3.308 -8.946 1.00 89.50 426 GLU A N 1
ATOM 3345 C CA . GLU A 1 426 ? -35.779 -3.509 -7.546 1.00 89.50 426 GLU A CA 1
ATOM 3346 C C . GLU A 1 426 ? -34.518 -4.377 -7.388 1.00 89.50 426 GLU A C 1
ATOM 3348 O O . GLU A 1 426 ? -33.655 -4.068 -6.572 1.00 89.50 426 GLU A O 1
ATOM 3353 N N . GLU A 1 427 ? -34.373 -5.438 -8.182 1.00 87.19 427 GLU A N 1
ATOM 3354 C CA . GLU A 1 427 ? -33.191 -6.301 -8.131 1.00 87.19 427 GLU A CA 1
ATOM 3355 C C . GLU A 1 427 ? -31.927 -5.569 -8.600 1.00 87.19 427 GLU A C 1
ATOM 3357 O O . GLU A 1 427 ? -30.900 -5.596 -7.923 1.00 87.19 427 GLU A O 1
ATOM 3362 N N . THR A 1 428 ? -32.032 -4.822 -9.703 1.00 90.94 428 THR A N 1
ATOM 3363 C CA . THR A 1 428 ? -30.925 -3.999 -10.212 1.00 90.94 428 THR A CA 1
ATOM 3364 C C . THR A 1 428 ? -30.573 -2.889 -9.226 1.00 90.94 428 THR A C 1
ATOM 3366 O O . THR A 1 428 ? -29.398 -2.635 -8.989 1.00 90.94 428 THR A O 1
ATOM 3369 N N . ARG A 1 429 ? -31.572 -2.263 -8.588 1.00 88.50 429 ARG A N 1
ATOM 3370 C CA . ARG A 1 429 ? -31.351 -1.243 -7.554 1.00 88.50 429 ARG A CA 1
ATOM 3371 C C . ARG A 1 429 ? -30.630 -1.792 -6.335 1.00 88.50 429 ARG A C 1
ATOM 3373 O O . ARG A 1 429 ? -29.712 -1.153 -5.839 1.00 88.50 429 ARG A O 1
ATOM 3380 N N . ARG A 1 430 ? -31.035 -2.968 -5.849 1.00 80.81 430 ARG A N 1
ATOM 3381 C CA . ARG A 1 430 ? -30.378 -3.617 -4.706 1.00 80.81 430 ARG A CA 1
ATOM 3382 C C . ARG A 1 430 ? -28.934 -3.971 -5.001 1.00 80.81 430 ARG A C 1
ATOM 3384 O O . ARG A 1 430 ? -28.121 -3.883 -4.089 1.00 80.81 430 ARG A O 1
ATOM 3391 N N . GLN A 1 431 ? -28.639 -4.391 -6.229 1.00 81.62 431 GLN A N 1
ATOM 3392 C CA . GLN A 1 431 ? -27.271 -4.678 -6.633 1.00 81.62 431 GLN A CA 1
ATOM 3393 C C . GLN A 1 431 ? -26.458 -3.380 -6.732 1.00 81.62 431 GLN A C 1
ATOM 3395 O O . GLN A 1 431 ? -25.433 -3.281 -6.074 1.00 81.62 431 GLN A O 1
ATOM 3400 N N . LEU A 1 432 ? -26.981 -2.347 -7.404 1.00 82.00 432 LEU A N 1
ATOM 3401 C CA . LEU A 1 432 ? -26.334 -1.031 -7.504 1.00 82.00 432 LEU A CA 1
ATOM 3402 C C . LEU A 1 432 ? -26.098 -0.361 -6.143 1.00 82.00 432 LEU A C 1
ATOM 3404 O O . LEU A 1 432 ? -25.112 0.335 -5.979 1.00 82.00 432 LEU A O 1
ATOM 3408 N N . ALA A 1 433 ? -26.978 -0.566 -5.160 1.00 74.12 433 ALA A N 1
ATOM 3409 C CA . ALA A 1 433 ? -26.827 -0.008 -3.814 1.00 74.12 433 ALA A CA 1
ATOM 3410 C C . ALA A 1 433 ? -25.732 -0.691 -2.965 1.00 74.12 433 ALA A C 1
ATOM 3412 O O . ALA A 1 433 ? -25.491 -0.265 -1.834 1.00 74.12 433 ALA A O 1
ATOM 3413 N N . ARG A 1 434 ? -25.145 -1.790 -3.455 1.00 68.50 434 ARG A N 1
ATOM 3414 C CA . ARG A 1 434 ? -24.030 -2.508 -2.813 1.00 68.50 434 ARG A CA 1
ATOM 3415 C C . ARG A 1 434 ? -22.671 -2.155 -3.407 1.00 68.50 434 ARG A C 1
ATOM 3417 O O . ARG A 1 434 ? -21.670 -2.488 -2.776 1.00 68.50 434 ARG A O 1
ATOM 3424 N N . GLU A 1 435 ? -22.670 -1.564 -4.597 1.00 62.88 435 GLU A N 1
ATOM 3425 C CA . GLU A 1 435 ? -21.492 -0.968 -5.230 1.00 62.88 435 GLU A CA 1
ATOM 3426 C C . GLU A 1 435 ? -21.213 0.399 -4.594 1.00 62.88 435 GLU A C 1
ATOM 3428 O O . GLU A 1 435 ? -20.021 0.709 -4.382 1.00 62.88 435 GLU A O 1
#

Sequence (435 aa):
RGVTGGSVGGRAQYSVYSTRQDFELKEGEDMVVDVDADGVADLHIYAKTIDTKTGKVQTVVTNLAAFTFAINNNMSYTTSTVVSLRIRGYDNVTHMAISEEESFTNVSFIPFTPFVTYTFVSEVLGGKTLYVRLLTEDGYIAEVQDSIVLTPSFGICPLATEFLYRTSPTGPIYFVTHACKKTVLTDDALIRTYISDPAYIALVRKGDVDGIPDATGVVSVPRGPLYRPGNGSLIKTLAEPNVYFLFHNRYHWIASEEVFTGLKFLWSWIEEVSQTFIELREAGQDIGEGQGHLPGTVLVETSTRQYYVLAPHPANPDFVIKRPIEDMRALQELGYRQDRVIEMEHTDQYPYVGEPIVASYPRISLERDLHVGMSGEDVRALQELLLALGWYEHDEITGYYGVKTREAVAAYQHANGLDVTGLVTEETRRQLARE

Secondary structure (DSSP, 8-state):
--EEEEEETTEEEEEETTTTEEEEE-TT-EEEE-SS-SSS--EEEEEEEEETTTTEEEEEEEEGGG-EEEETTT-SEESSSEEEEEEE--TTEEEEEEESSTT-TTPPPEE--SEEEEE-S---SEEEEEEEEEEETTS-EEEEEEEEEE-S--TT-SS-TTEEEESSTTSPEEEEPTTS-EEEE--HHHHHHH-S-GGGSEE--HHHHHTSPBP-S-----B-TT--PPBT-EEE-SS----EEEETTEEEEB--HHHHHHTT--GGGEEEB-HHHHHTS-B---B-TT--PPTT-EEEETTTTEEEEEEE-TT-TT-EEEEEES-HHHHHHTTB-TT-EEEES--TT--EE-PPB--SS------S-B-TT-BSHHHHHHHHHHHHTT----S---SB--HHHHHHHHHHHHHTT----SSB-HHHHHHHTT-

InterPro domains:
  IPR002477 Peptidoglycan binding-like [PF01471] (375-432)
  IPR036365 PGBD-like superfamily [SSF47090] (365-432)
  IPR036366 PGBD superfamily [G3DSA:1.10.101.10] (365-434)

Foldseek 3Di:
DDWDWWDDPQWIWIFDQQFTDIDTDHAQDKDFDDSPPLPDTQKIKHFPDADPVVRDTDIDIDGLLQWDKDWQLPAQEDQALKTKIAIGDDPQFFWKWKDQDPVCVPIDIDGDDRIDIDGHPDPDFFKTKMKMWTAGPSGDTHIDMDMHTHDNDCPPALGNALAWEAQDQPGFIWHQHPVQAIDGDDPPVQVCLADVDSSSGRHDHPVSNVVGHHDDDDDDRAREQNDRAFFQAWEDEPVDPWIWTDHPQATATAPDPCSCVVQVFDPVRYGYYYPVNNSVTHHDYHRDPPDYDDFRAWEAQPQVRWIWGWDQDPVDRVAIATATEPDVVLCVVNRHDPVGYHYDNDPVVHVHYDYHRYHPDDQQDPPDKDDAADADPNLLSLLVLLSSVVLQPDPDRDSHCHPSQLSSLLVVCVVVVHDSPSMCDPVNSVVSNVD

Radius of gyration: 25.57 Å; chains: 1; bounding box: 69×57×62 Å